Protein 3VV3 (pdb70)

CATH classification: 3.40.50.200

Sequence (658 aa):
SATNDPRFDDLWGLNNEGQTGGTADADIDAPEAWSISTGSRDVVVGVIDTGVDYSHPDLAANAWVNSGEIAGDGIDNDGNGYIDDVHGINAITDVGDPMDDEGHGTHVSGTIGASGNNGVGVVGVNHDVSIVGCKFLAADGTGSTSGAIKCIDYMVGLKNAGVNLRVLNNSWGGGGFSQALADAITASEQADILFVAAAGNDAVDNDQNPHYPSNYENDNVLSIASTDSRDNMSSFSQWGLTSVDMGAPGSGILSTVPGNSYATYSGTSMATPHVAGAAALVLSVNPDLTTLELKELLMSSGDANAALNGKTVAGTRLNVNQALIDADPSATNDPRFDDLWGLNNEGQTGGTADADIDAPEAWSISTGSRDVVVGVIDTGVDYSHPDLAANAWVNSGEIAGDGIDNDGNGYIDDVHGINAITDVGDPMDDEGHGTHVSGTIGASGNNGVGVVGVNHDVSIVGCKFLAADGTGSTSGAIKCIDYMVGLKNAGVNLRVLNNSWGGGGFSQALADAITASEQADILFVAAAGNDAVDNDQNPHYPSNYENDNVLSIASTDSRDNMSSFSQWGLTSVDMGAPGSGILSTVPGNSYATYSGTSMATPHVAGAAALVLSVNPDLTTLELKELLMSSGDANAALNGKTVAGTRLNVNQALIDADP

Radius of gyration: 24.15 Å; Cα contacts (8 Å, |Δi|>4): 1955; chains: 2; bounding box: 56×63×68 Å

B-factor: mean 11.17, std 7.66, range [2.07, 49.17]

Foldseek 3Di:
DLALAPCAVLAVQQANCCVVVAHGPLHQPLSLQVVVPLFAQLEEEEEEEQFAQCVQPQRVQQQAADPQADAPPQDPRNPLQAHRLGREAELVVSHSHRHHLAWLRHFLSQQLAGATRPNHHYGHSHNHYYYGYYRQAHNVRDHDLSSSLSRLSSQLVCLVVPRNYAEYFALDWDDDDDPSSLVSVVSSLVSQHAYEYEQWFQQEECQVVPIPPLQNPPLRYAYEFAADRHLAGPNRTYFYQERHAEYGHFAFGWGDTPPNDIDTDGGSSNGRSNLSSLLSRLCRQAVPAGSNRSSVLQLQQFDQGPNRVSGHNSNGYGHSSSSNVVSHD/DLALAPCAQLACQQANCCSVVADHPLHQPLSLQVVVPQFAQLEEEEEEEQFAQCVQPQRVQQQAFDPQADAPPQDPRNPLQAHRLGRAAELVVSHSHRHRPAWLRHFLSFQQAGATRPNHHYGHSHNHYYYGYYRQAHNVRDHDPSSSLSRLSSLLSCLVSPRNHAEYFALDWDDDDDVSSLVSVVSCLVSQHAYEYEQWFQQEECQVPPIPPLQNPPLSYAYEFAADRHLAGPNRTYFYQESHAEYGHFAFGWGDTPPNDIDTHGGSSNGRSNLRSLLSRLCRQPVPQGSNSSSVLQLQQFDQGPNRVVGHNRNGYGHSSSSNVVSHD

Secondary structure (DSSP, 8-state):
--SS-TTGGG-TTT--SSTTSS-TT-S--HHHHTTT----TTSEEEEEES---TTSTTTGGGB---TT--TTSSS-TT-SS-TT-SSEEETTT--S----SSSHHHHHHHHHHPPSSSSSS---S-SS-EEEEEE-S-TTS---HHHHHHHHHHHHHHHHTT--EEEEEE----SS--HHHHHHHHHHHHTT-EEEEE--SS-SBTTTS--TTTT---TTEEEEEEE-TTSSBPTT--B-TTT--EEEE-SSEEEEETTTEEEEE-SHHHHHHHHHHHHHHHHTT-TT--HHHHHHHHHHTSEE-TTTBTTBSS-EE--HHHHHHHT--/--SS-TTGGG-TTT--SSTTSS-TT-S--HHHHHTT----TTSEEEEEES---TTSTTTGGGB---TT--TTSSS-TT-SS-TT-SSEEETTT--S----SSSHHHHHHHHHHPPSSSSSS---S-SS-EEEEEE-S-TTS---HHHHHHHHHHHHHHHHTT--EEEEEE----SS--HHHHHHHHHHHHTT-EEEEE--SS-SBTTTS--TTTT---TTEEEEEEE-TTSSBPTT--B-TTT--EEEE-SSEEEEETTTEEEEE-SHHHHHHHHHHHHHHHHHH-TT--HHHHHHHHHHTSEE-TTTTTTSSS-EE--HHHHHHHH--

Nearest PDB structures (foldseek):
  3vv3-assembly1_A  TM=1.003E+00  e=7.292E-81  Pseudoalteromonas sp. SM9913
  8qkg-assembly1_A  TM=9.209E-01  e=4.761E-34  Plasmodium vivax
  8coz-assembly1_A  TM=9.118E-01  e=8.377E-33  Plasmodium vivax
  8coz-assembly2_B  TM=9.074E-01  e=1.955E-32  Plasmodium vivax
  8qke-assembly1_A  TM=9.141E-01  e=2.707E-32  Plasmodium vivax

Solvent-accessible surface area: 21388 Å² total; per-residue (Å²): 109,54,10,89,3,91,93,6,83,62,12,7,2,5,29,3,122,25,80,66,68,20,72,64,86,3,2,0,25,0,31,82,0,27,102,83,20,46,18,39,94,110,6,8,0,0,0,0,0,6,0,4,6,46,72,1,68,0,3,51,68,2,6,15,79,8,121,34,18,108,70,71,57,46,102,36,56,56,62,50,61,28,91,30,0,28,42,0,0,19,3,82,80,71,89,10,56,1,60,4,86,49,1,40,0,0,0,0,0,1,8,0,0,0,8,15,73,60,40,50,7,1,3,0,0,0,13,61,0,4,4,0,0,0,8,9,35,24,41,22,14,37,17,61,65,76,6,0,29,71,0,0,78,11,0,12,35,8,44,108,88,65,33,74,0,26,0,0,0,0,3,33,30,21,19,50,119,24,108,57,6,8,79,7,0,60,44,0,55,129,8,68,0,0,0,0,0,4,0,8,69,35,21,31,38,0,54,145,73,78,12,32,0,2,23,8,166,28,87,1,4,0,2,0,0,0,0,2,6,81,37,67,33,1,48,31,0,12,58,0,96,103,20,0,12,0,0,0,0,0,1,12,8,9,0,0,17,40,64,90,48,53,30,58,60,33,1,2,17,3,0,0,0,5,0,0,0,0,0,0,0,0,13,36,30,12,86,121,23,74,11,88,87,0,27,98,21,0,19,87,4,11,54,99,11,103,31,0,107,47,80,2,82,34,5,14,6,0,6,0,27,68,0,2,88,60,1,99,125,111,55,9,90,4,92,93,6,83,61,13,7,2,6,26,3,133,25,83,65,70,19,71,65,88,3,2,0,25,0,30,79,0,27,101,82,20,46,17,39,117,111,5,8,0,0,0,0,0,6,0,5,6,44,72,1,67,0,4,52,60,1,7,18,89,8,122,33,19,109,69,71,55,48,99,38,57,55,61,46,62,29,92,30,0,29,39,0,0,20,4,83,80,71,88,10,55,1,61,4,86,51,1,38,0,0,0,0,0,1,9,0,0,0,7,16,74,61,38,55,7,1,3,0,0,1,13,62,0,8,5,0,1,0,8,9,36,24,40,24,13,39,18,62,67,85,8,0,31,62,0,0,77,10,0,12,34,5,46,110,84,66,34,64,0,13,0,0,0,0,3,34,31,21,20,56,113,20,106,59,8,8,78,7,0,60,32,0,53,146,7,46,0,0,0,0,0,4,0,7,68,35,25,29,36,0,57,149,68,78,15,35,0,2,22,9,169,25,82,0,4,0,2,0,0,0,0,4,5,88,38,70,30,0,49,31,1,10,67,0,96,104,22,0,12,0,0,0,0,0,1,12,8,9,0,0,17,38,64,91,47,52,29,57,63,33,0,2,16,4,0,0,0,4,0,0,0,0,0,0,0,0,5,34,29,19,77,126,24,68,5,78,90,0,36,119,19,0,23,80,4,11,52,101,9,100,32,0,107,50,78,2,82,37,7,14,6,0,6,0,25,70,0,1,85,75,3,106,124

Structure (mmCIF, N/CA/C/O backbone):
data_3VV3
#
_entry.id   3VV3
#
_cell.length_a   70.792
_cell.length_b   72.454
_cell.length_c   137.627
_cell.angle_alpha   90.00
_cell.angle_beta   90.00
_cell.angle_gamma   90.00
#
_symmetry.space_group_name_H-M   'P 21 21 21'
#
loop_
_entity.id
_entity.type
_entity.pdbx_description
1 polymer 'Deseasin MCP-01'
2 non-polymer 'CALCIUM ION'
3 water water
#
loop_
_atom_site.group_PDB
_atom_site.id
_atom_site.type_symbol
_atom_site.label_atom_id
_atom_site.label_alt_id
_atom_site.label_comp_id
_atom_site.label_asym_id
_atom_site.label_entity_id
_atom_site.label_seq_id
_atom_site.pdbx_PDB_ins_code
_atom_site.Cartn_x
_atom_site.Cartn_y
_atom_site.Cartn_z
_atom_site.occupancy
_atom_site.B_iso_or_equiv
_atom_site.auth_seq_id
_atom_site.auth_comp_id
_atom_site.auth_asym_id
_atom_site.auth_atom_id
_atom_site.pdbx_PDB_model_num
ATOM 1 N N . SER A 1 2 ? 57.068 9.157 6.426 1.00 28.80 1 SER A N 1
ATOM 2 C CA . SER A 1 2 ? 57.856 10.243 6.996 1.00 30.33 1 SER A CA 1
ATOM 3 C C . SER A 1 2 ? 58.838 9.707 8.040 1.00 25.73 1 SER A C 1
ATOM 4 O O . SER A 1 2 ? 58.762 8.548 8.430 1.00 21.18 1 SER A O 1
ATOM 7 N N . ALA A 1 3 ? 59.758 10.554 8.493 1.00 21.69 2 ALA A N 1
ATOM 8 C CA . ALA A 1 3 ? 60.781 10.133 9.451 1.00 19.99 2 ALA A CA 1
ATOM 9 C C . ALA A 1 3 ? 60.182 9.692 10.782 1.00 21.47 2 ALA A C 1
ATOM 10 O O . ALA A 1 3 ? 60.751 8.852 11.479 1.00 23.43 2 ALA A O 1
ATOM 12 N N . THR A 1 4 ? 59.046 10.282 11.142 1.00 15.85 3 THR A N 1
ATOM 13 C CA . THR A 1 4 ? 58.325 9.887 12.344 1.00 15.64 3 THR A CA 1
ATOM 14 C C . THR A 1 4 ? 56.837 9.768 12.021 1.00 17.27 3 THR A C 1
ATOM 15 O O . THR A 1 4 ? 56.398 10.166 10.940 1.00 16.92 3 THR A O 1
ATOM 19 N N . ASN A 1 5 ? 56.069 9.222 12.958 1.00 13.83 4 ASN A N 1
ATOM 20 C CA . ASN A 1 5 ? 54.626 9.089 12.789 1.00 16.94 4 ASN A CA 1
ATOM 21 C C . ASN A 1 5 ? 53.860 10.308 13.310 1.00 16.52 4 ASN A C 1
ATOM 22 O O . ASN A 1 5 ? 52.630 10.289 13.408 1.00 16.76 4 ASN A O 1
ATOM 27 N N . ASP A 1 6 ? 54.585 11.364 13.665 1.00 15.91 5 ASP A N 1
ATOM 28 C CA . ASP A 1 6 ? 53.932 12.599 14.079 1.00 12.82 5 ASP A CA 1
ATOM 29 C C . ASP A 1 6 ? 53.275 13.217 12.853 1.00 10.44 5 ASP A C 1
ATOM 30 O O . ASP A 1 6 ? 53.946 13.474 11.852 1.00 13.21 5 ASP A O 1
ATOM 35 N N . PRO A 1 7 ? 51.960 13.458 12.931 1.00 11.34 6 PRO A N 1
ATOM 36 C CA . PRO A 1 7 ? 51.174 13.795 11.735 1.00 14.64 6 PRO A CA 1
ATOM 37 C C . PRO A 1 7 ? 51.611 15.079 11.040 1.00 14.61 6 PRO A C 1
ATOM 38 O O . PRO A 1 7 ? 51.406 15.198 9.838 1.00 12.60 6 PRO A O 1
ATOM 42 N N . ARG A 1 8 ? 52.197 16.019 11.777 1.00 12.55 7 ARG A N 1
ATOM 43 C CA . ARG A 1 8 ? 52.607 17.294 11.193 1.00 13.13 7 ARG A CA 1
ATOM 44 C C . ARG A 1 8 ? 54.082 17.308 10.811 1.00 12.37 7 ARG A C 1
ATOM 45 O O . ARG A 1 8 ? 54.634 18.363 10.477 1.00 10.57 7 ARG A O 1
ATOM 53 N N . PHE A 1 9 ? 54.722 16.144 10.832 1.00 11.29 8 PHE A N 1
ATOM 54 C CA . PHE A 1 9 ? 56.153 16.092 10.559 1.00 12.54 8 PHE A CA 1
ATOM 55 C C . PHE A 1 9 ? 56.574 16.782 9.272 1.00 12.94 8 PHE A C 1
ATOM 56 O O . PHE A 1 9 ? 57.597 17.451 9.242 1.00 10.15 8 PHE A O 1
ATOM 64 N N . ASP A 1 10 ? 55.807 16.592 8.203 1.00 12.98 9 ASP A N 1
ATOM 65 C CA . ASP A 1 10 ? 56.207 17.104 6.893 1.00 15.19 9 ASP A CA 1
ATOM 66 C C . ASP A 1 10 ? 56.238 18.637 6.808 1.00 12.51 9 ASP A C 1
ATOM 67 O O . ASP A 1 10 ? 56.821 19.196 5.877 1.00 11.87 9 ASP A O 1
ATOM 72 N N . ASP A 1 11 ? 55.608 19.308 7.769 1.00 11.69 10 ASP A N 1
ATOM 73 C CA . ASP A 1 11 ? 55.617 20.770 7.814 1.00 10.75 10 ASP A CA 1
ATOM 74 C C . ASP A 1 11 ? 56.893 21.304 8.463 1.00 10.63 10 ASP A C 1
ATOM 75 O O . ASP A 1 11 ? 57.174 22.504 8.405 1.00 8.32 10 ASP A O 1
ATOM 80 N N . LEU A 1 12 ? 57.654 20.406 9.087 1.00 9.63 11 LEU A N 1
ATOM 81 C CA . LEU A 1 12 ? 58.877 20.779 9.801 1.00 7.65 11 LEU A CA 1
ATOM 82 C C . LEU A 1 12 ? 60.100 20.807 8.884 1.00 6.83 11 LEU A C 1
ATOM 83 O O . LEU A 1 12 ? 60.993 19.964 8.985 1.00 8.68 11 LEU A O 1
ATOM 88 N N . TRP A 1 13 ? 60.158 21.791 7.993 1.00 7.66 12 TRP A N 1
ATOM 89 C CA . TRP A 1 13 ? 61.234 21.823 7.011 1.00 7.88 12 TRP A CA 1
ATOM 90 C C . TRP A 1 13 ? 62.611 21.962 7.680 1.00 6.85 12 TRP A C 1
ATOM 91 O O . TRP A 1 13 ? 63.613 21.442 7.189 1.00 8.36 12 TRP A O 1
ATOM 102 N N . GLY A 1 14 ? 62.658 22.654 8.816 1.00 7.00 13 GLY A N 1
ATOM 103 C CA . GLY A 1 14 ? 63.917 22.861 9.511 1.00 6.23 13 GLY A CA 1
ATOM 104 C C . GLY A 1 14 ? 64.572 21.560 9.940 1.00 6.21 13 GLY A C 1
ATOM 105 O O . GLY A 1 14 ? 65.796 21.464 10.014 1.00 8.07 13 GLY A O 1
ATOM 106 N N . LEU A 1 15 ? 63.750 20.560 10.236 1.00 5.53 14 LEU A N 1
ATOM 107 C CA . LEU A 1 15 ? 64.263 19.255 10.653 1.00 7.62 14 LEU A CA 1
ATOM 108 C C . LEU A 1 15 ? 64.567 18.394 9.429 1.00 9.04 14 LEU A C 1
ATOM 109 O O . LEU A 1 15 ? 65.580 17.674 9.373 1.00 6.90 14 LEU A O 1
ATOM 114 N N . ASN A 1 16 ? 63.681 18.480 8.443 1.00 8.40 15 ASN A N 1
ATOM 115 C CA . ASN A 1 16 ? 63.841 17.724 7.206 1.00 8.96 15 ASN A CA 1
ATOM 116 C C . ASN A 1 16 ? 63.197 18.478 6.048 1.00 7.60 15 ASN A C 1
ATOM 117 O O . ASN A 1 16 ? 61.991 18.698 6.038 1.00 10.24 15 ASN A O 1
ATOM 122 N N . ASN A 1 17 ? 64.021 18.886 5.091 1.00 9.45 16 ASN A N 1
ATOM 123 C CA . ASN A 1 17 ? 63.574 19.703 3.970 1.00 7.55 16 ASN A CA 1
ATOM 124 C C . ASN A 1 17 ? 63.787 18.931 2.667 1.00 10.98 16 ASN A C 1
ATOM 125 O O . ASN A 1 17 ? 64.923 18.603 2.321 1.00 9.53 16 ASN A O 1
ATOM 130 N N . GLU A 1 18 ? 62.706 18.612 1.985 1.00 11.91 17 GLU A N 1
ATOM 131 C CA . GLU A 1 18 ? 62.731 18.014 0.643 1.00 14.47 17 GLU A CA 1
ATOM 132 C C . GLU A 1 18 ? 62.184 18.977 -0.396 1.00 17.96 17 GLU A C 1
ATOM 133 O O . GLU A 1 18 ? 61.940 18.609 -1.505 1.00 16.45 17 GLU A O 1
ATOM 139 N N . GLY A 1 19 ? 62.069 20.227 0.007 1.00 11.60 18 GLY A N 1
ATOM 140 C CA . GLY A 1 19 ? 61.485 21.238 -0.858 1.00 13.06 18 GLY A CA 1
ATOM 141 C C . GLY A 1 19 ? 59.978 21.335 -0.711 1.00 15.76 18 GLY A C 1
ATOM 142 O O . GLY A 1 19 ? 59.315 22.053 -1.463 1.00 16.25 18 GLY A O 1
ATOM 143 N N . GLN A 1 20 ? 59.432 20.629 0.275 1.00 13.31 19 GLN A N 1
ATOM 144 C CA . GLN A 1 20 ? 57.982 20.490 0.403 1.00 10.93 19 GLN A CA 1
ATOM 145 C C . GLN A 1 20 ? 57.258 21.740 0.893 1.00 16.55 19 GLN A C 1
ATOM 146 O O . GLN A 1 20 ? 56.033 21.810 0.808 1.00 17.91 19 GLN A O 1
ATOM 152 N N . THR A 1 21 ? 57.997 22.724 1.404 1.00 16.20 20 THR A N 1
ATOM 153 C CA . THR A 1 21 ? 57.385 24.006 1.759 1.00 12.47 20 THR A CA 1
ATOM 154 C C . THR A 1 21 ? 57.759 25.082 0.749 1.00 14.50 20 THR A C 1
ATOM 155 O O . THR A 1 21 ? 57.572 26.269 0.997 1.00 16.34 20 THR A O 1
ATOM 159 N N . GLY A 1 22 ? 58.286 24.659 -0.397 1.00 12.98 21 GLY A N 1
ATOM 160 C CA . GLY A 1 22 ? 58.620 25.576 -1.471 1.00 15.13 21 GLY A CA 1
ATOM 161 C C . GLY A 1 22 ? 60.056 26.061 -1.451 1.00 15.33 21 GLY A C 1
ATOM 162 O O . GLY A 1 22 ? 60.415 26.980 -2.191 1.00 14.96 21 GLY A O 1
ATOM 163 N N . GLY A 1 23 ? 60.883 25.442 -0.612 1.00 10.13 22 GLY A N 1
ATOM 164 C CA . GLY A 1 23 ? 62.277 25.827 -0.508 1.00 10.08 22 GLY A CA 1
ATOM 165 C C . GLY A 1 23 ? 63.228 24.902 -1.245 1.00 14.90 22 GLY A C 1
ATOM 166 O O . GLY A 1 23 ? 62.883 24.309 -2.271 1.00 16.14 22 GLY A O 1
ATOM 167 N N . THR A 1 24 ? 64.440 24.786 -0.722 1.00 12.35 23 THR A N 1
ATOM 168 C CA . THR A 1 24 ? 65.491 24.021 -1.375 1.00 10.53 23 THR A CA 1
ATOM 169 C C . THR A 1 24 ? 65.724 22.731 -0.616 1.00 13.78 23 THR A C 1
ATOM 170 O O . THR A 1 24 ? 65.917 22.755 0.601 1.00 9.74 23 THR A O 1
ATOM 174 N N . ALA A 1 25 ? 65.695 21.603 -1.322 1.00 12.89 24 ALA A N 1
ATOM 175 C CA . ALA A 1 25 ? 65.949 20.318 -0.673 1.00 12.84 24 ALA A CA 1
ATOM 176 C C . ALA A 1 25 ? 67.285 20.344 0.080 1.00 8.46 24 ALA A C 1
ATOM 177 O O . ALA A 1 25 ? 68.285 20.862 -0.418 1.00 10.78 24 ALA A O 1
ATOM 179 N N . ASP A 1 26 ? 67.272 19.788 1.290 1.00 9.20 25 ASP A N 1
ATOM 180 C CA . ASP A 1 26 ? 68.441 19.677 2.173 1.00 8.92 25 ASP A CA 1
ATOM 181 C C . ASP A 1 26 ? 68.870 20.957 2.892 1.00 8.32 25 ASP A C 1
ATOM 182 O O . ASP A 1 26 ? 69.915 20.976 3.554 1.00 9.89 25 ASP A O 1
ATOM 187 N N . ALA A 1 27 ? 68.082 22.021 2.756 1.00 9.65 26 ALA A N 1
ATOM 188 C CA . ALA A 1 27 ? 68.272 23.200 3.589 1.00 8.97 26 ALA A CA 1
ATOM 189 C C . ALA A 1 27 ? 67.595 22.894 4.918 1.00 8.95 26 ALA A C 1
ATOM 190 O O . ALA A 1 27 ? 66.446 23.257 5.143 1.00 7.73 26 ALA A O 1
ATOM 192 N N . ASP A 1 28 ? 68.312 22.183 5.779 1.00 7.47 27 ASP A N 1
ATOM 193 C CA . ASP A 1 28 ? 67.752 21.683 7.029 1.00 7.88 27 ASP A CA 1
ATOM 194 C C . ASP A 1 28 ? 68.893 21.239 7.932 1.00 7.97 27 ASP A C 1
ATOM 195 O O . ASP A 1 28 ? 70.061 21.317 7.549 1.00 6.53 27 ASP A O 1
ATOM 200 N N . ILE A 1 29 ? 68.561 20.786 9.135 1.00 6.77 28 ILE A N 1
ATOM 201 C CA . ILE A 1 29 ? 69.590 20.430 10.105 1.00 7.67 28 ILE A CA 1
ATOM 202 C C . ILE A 1 29 ? 69.906 18.936 10.112 1.00 8.44 28 ILE A C 1
ATOM 203 O O . ILE A 1 29 ? 70.664 18.464 10.957 1.00 7.81 28 ILE A O 1
ATOM 208 N N . ASP A 1 30 ? 69.335 18.200 9.158 1.00 6.64 29 ASP A N 1
ATOM 209 C CA . ASP A 1 30 ? 69.573 16.757 9.051 1.00 6.97 29 ASP A CA 1
ATOM 210 C C . ASP A 1 30 ? 69.164 16.014 10.325 1.00 8.36 29 ASP A C 1
ATOM 211 O O . ASP A 1 30 ? 69.913 15.164 10.820 1.00 9.80 29 ASP A O 1
ATOM 216 N N . ALA A 1 31 ? 67.976 16.318 10.845 1.00 6.66 30 ALA A N 1
ATOM 217 C CA . ALA A 1 31 ? 67.505 15.697 12.082 1.00 8.90 30 ALA A CA 1
ATOM 218 C C . ALA A 1 31 ? 67.256 14.185 11.960 1.00 11.06 30 ALA A C 1
ATOM 219 O O . ALA A 1 31 ? 67.642 13.429 12.846 1.00 7.87 30 ALA A O 1
ATOM 221 N N . PRO A 1 32 ? 66.593 13.737 10.875 1.00 11.89 31 PRO A N 1
ATOM 222 C CA . PRO A 1 32 ? 66.341 12.289 10.793 1.00 8.99 31 PRO A CA 1
ATOM 223 C C . PRO A 1 32 ? 67.632 11.481 10.760 1.00 9.36 31 PRO A C 1
ATOM 224 O O . PRO A 1 32 ? 67.699 10.390 11.329 1.00 12.81 31 PRO A O 1
ATOM 228 N N . GLU A 1 33 ? 68.649 12.010 10.099 1.00 10.69 32 GLU A N 1
ATOM 229 C CA . GLU A 1 33 ? 69.946 11.356 10.091 1.00 12.15 32 GLU A CA 1
ATOM 230 C C . GLU A 1 33 ? 70.506 11.318 11.513 1.00 12.39 32 GLU A C 1
ATOM 231 O O . GLU A 1 33 ? 70.970 10.278 11.984 1.00 12.22 32 GLU A O 1
ATOM 237 N N . ALA A 1 34 ? 70.439 12.449 12.210 1.00 10.68 33 ALA A N 1
ATOM 238 C CA . ALA A 1 34 ? 70.946 12.512 13.577 1.00 9.68 33 ALA A CA 1
ATOM 239 C C . ALA A 1 34 ? 70.226 11.514 14.477 1.00 10.35 33 ALA A C 1
ATOM 240 O O . ALA A 1 34 ? 70.831 10.912 15.371 1.00 12.36 33 ALA A O 1
ATOM 242 N N . TRP A 1 35 ? 68.934 11.332 14.236 1.00 9.87 34 TRP A N 1
ATOM 243 C CA . TRP A 1 35 ? 68.135 10.452 15.081 1.00 11.49 34 TRP A CA 1
ATOM 244 C C . TRP A 1 35 ? 68.539 8.983 14.978 1.00 11.60 34 TRP A C 1
ATOM 245 O O . TRP A 1 35 ? 68.127 8.173 15.796 1.00 11.61 34 TRP A O 1
ATOM 256 N N . SER A 1 36 ? 69.349 8.641 13.986 1.00 14.42 35 SER A N 1
ATOM 257 C CA . SER A 1 36 ? 69.863 7.275 13.896 1.00 15.08 35 SER A CA 1
ATOM 258 C C . SER A 1 36 ? 70.917 7.046 14.978 1.00 19.65 35 SER A C 1
ATOM 259 O O . SER A 1 36 ? 71.207 5.908 15.352 1.00 18.39 35 SER A O 1
ATOM 262 N N . ILE A 1 37 ? 71.475 8.141 15.487 1.00 11.69 36 ILE A N 1
ATOM 263 C CA . ILE A 1 37 ? 72.478 8.096 16.545 1.00 12.56 36 ILE A CA 1
ATOM 264 C C . ILE A 1 37 ? 71.825 8.278 17.912 1.00 15.88 36 ILE A C 1
ATOM 265 O O . ILE A 1 37 ? 72.089 7.519 18.841 1.00 13.09 36 ILE A O 1
ATOM 270 N N . SER A 1 38 ? 70.971 9.293 18.029 1.00 9.74 37 SER A N 1
ATOM 271 C CA . SER A 1 38 ? 70.269 9.559 19.275 1.00 10.28 37 SER A CA 1
ATOM 272 C C . SER A 1 38 ? 68.982 10.325 19.012 1.00 9.30 37 SER A C 1
ATOM 273 O O . SER A 1 38 ? 68.947 11.202 18.145 1.00 10.32 37 SER A O 1
ATOM 276 N N . THR A 1 39 ? 67.938 9.987 19.761 1.00 8.32 38 THR A N 1
ATOM 277 C CA . THR A 1 39 ? 66.709 10.774 19.774 1.00 9.79 38 THR A CA 1
ATOM 278 C C . THR A 1 39 ? 66.542 11.505 21.107 1.00 12.07 38 THR A C 1
ATOM 279 O O . THR A 1 39 ? 65.492 12.082 21.383 1.00 10.40 38 THR A O 1
ATOM 283 N N . GLY A 1 40 ? 67.588 11.472 21.930 1.00 9.73 39 GLY A N 1
ATOM 284 C CA . GLY A 1 40 ? 67.639 12.290 23.131 1.00 7.51 39 GLY A CA 1
ATOM 285 C C . GLY A 1 40 ? 67.335 11.529 24.405 1.00 13.88 39 GLY A C 1
ATOM 286 O O . GLY A 1 40 ? 66.886 10.385 24.369 1.00 14.57 39 GLY A O 1
ATOM 287 N N . SER A 1 41 ? 67.571 12.173 25.542 1.00 7.72 40 SER A N 1
ATOM 288 C CA . SER A 1 41 ? 67.285 11.544 26.823 1.00 10.17 40 SER A CA 1
ATOM 289 C C . SER A 1 41 ? 66.540 12.468 27.773 1.00 9.82 40 SER A C 1
ATOM 290 O O . SER A 1 41 ? 66.881 13.647 27.887 1.00 8.04 40 SER A O 1
ATOM 293 N N . ARG A 1 42 ? 65.545 11.921 28.473 1.00 10.93 41 ARG A N 1
ATOM 294 C CA . ARG A 1 42 ? 64.864 12.654 29.537 1.00 11.24 41 ARG A CA 1
ATOM 295 C C . ARG A 1 42 ? 65.856 13.086 30.617 1.00 7.39 41 ARG A C 1
ATOM 296 O O . ARG A 1 42 ? 65.571 13.982 31.404 1.00 8.67 41 ARG A O 1
ATOM 304 N N . ASP A 1 43 ? 67.015 12.437 30.669 1.00 7.30 42 ASP A N 1
ATOM 305 C CA . ASP A 1 43 ? 68.025 12.802 31.660 1.00 7.18 42 ASP A CA 1
ATOM 306 C C . ASP A 1 43 ? 68.735 14.115 31.348 1.00 8.09 42 ASP A C 1
ATOM 307 O O . ASP A 1 43 ? 69.404 14.679 32.217 1.00 9.29 42 ASP A O 1
ATOM 312 N N . VAL A 1 44 ? 68.590 14.593 30.114 1.00 6.81 43 VAL A N 1
ATOM 313 C CA . VAL A 1 44 ? 69.134 15.896 29.729 1.00 6.38 43 VAL A CA 1
ATOM 314 C C . VAL A 1 44 ? 68.077 16.965 29.974 1.00 8.32 43 VAL A C 1
ATOM 315 O O . VAL A 1 44 ? 66.955 16.846 29.499 1.00 5.67 43 VAL A O 1
ATOM 319 N N . VAL A 1 45 ? 68.432 18.006 30.721 1.00 5.69 44 VAL A N 1
ATOM 320 C CA . VAL A 1 45 ? 67.458 19.015 31.101 1.00 4.76 44 VAL A CA 1
ATOM 321 C C . VAL A 1 45 ? 67.771 20.329 30.399 1.00 5.87 44 VAL A C 1
ATOM 322 O O . VAL A 1 45 ? 68.908 20.779 30.394 1.00 5.78 44 VAL A O 1
ATOM 326 N N . VAL A 1 46 ? 66.754 20.923 29.785 1.00 5.12 45 VAL A N 1
ATOM 327 C CA . VAL A 1 46 ? 66.914 22.208 29.118 1.00 5.30 45 VAL A CA 1
ATOM 328 C C . VAL A 1 46 ? 65.990 23.230 29.767 1.00 4.12 45 VAL A C 1
ATOM 329 O O . VAL A 1 46 ? 64.807 22.967 29.962 1.00 5.84 45 VAL A O 1
ATOM 333 N N . GLY A 1 47 ? 66.523 24.402 30.092 1.00 3.77 46 GLY A N 1
ATOM 334 C CA . GLY A 1 47 ? 65.706 25.455 30.667 1.00 4.27 46 GLY A CA 1
ATOM 335 C C . GLY A 1 47 ? 65.222 26.418 29.601 1.00 5.92 46 GLY A C 1
ATOM 336 O O . GLY A 1 47 ? 65.998 26.834 28.739 1.00 7.22 46 GLY A O 1
ATOM 337 N N . VAL A 1 48 ? 63.936 26.762 29.653 1.00 4.74 47 VAL A N 1
ATOM 338 C CA . VAL A 1 48 ? 63.370 27.741 28.722 1.00 4.69 47 VAL A CA 1
ATOM 339 C C . VAL A 1 48 ? 62.944 28.972 29.512 1.00 5.59 47 VAL A C 1
ATOM 340 O O . VAL A 1 48 ? 62.057 28.896 30.362 1.00 4.56 47 VAL A O 1
ATOM 344 N N . ILE A 1 49 ? 63.611 30.095 29.241 1.00 3.89 48 ILE A N 1
ATOM 345 C CA . ILE A 1 49 ? 63.332 31.360 29.916 1.00 3.86 48 ILE A CA 1
ATOM 346 C C . ILE A 1 49 ? 62.522 32.239 28.963 1.00 5.21 48 ILE A C 1
ATOM 347 O O . ILE A 1 49 ? 63.038 32.719 27.945 1.00 4.94 48 ILE A O 1
ATOM 352 N N . ASP A 1 50 ? 61.241 32.417 29.267 1.00 3.92 49 ASP A N 1
ATOM 353 C CA . ASP A 1 50 ? 60.320 32.935 28.265 1.00 6.52 49 ASP A CA 1
ATOM 354 C C . ASP A 1 50 ? 58.978 33.266 28.915 1.00 6.55 49 ASP A C 1
ATOM 355 O O . ASP A 1 50 ? 58.932 33.689 30.077 1.00 4.79 49 ASP A O 1
ATOM 360 N N . THR A 1 51 ? 57.890 33.080 28.171 1.00 5.90 50 THR A N 1
ATOM 361 C CA . THR A 1 51 ? 56.553 33.333 28.704 1.00 5.54 50 THR A CA 1
ATOM 362 C C . THR A 1 51 ? 56.007 32.144 29.491 1.00 5.94 50 THR A C 1
ATOM 363 O O . THR A 1 51 ? 54.851 32.165 29.924 1.00 5.67 50 THR A O 1
ATOM 367 N N . GLY A 1 52 ? 56.824 31.105 29.645 1.00 5.64 51 GLY A N 1
ATOM 368 C CA . GLY A 1 52 ? 56.404 29.892 30.328 1.00 4.04 51 GLY A CA 1
ATOM 369 C C . GLY A 1 52 ? 56.478 28.662 29.431 1.00 6.38 51 GLY A C 1
ATOM 370 O O . GLY A 1 52 ? 56.974 28.725 28.306 1.00 5.85 51 GLY A O 1
ATOM 371 N N . VAL A 1 53 ? 55.984 27.539 29.943 1.00 5.92 52 VAL A N 1
ATOM 372 C CA . VAL A 1 53 ? 55.900 26.289 29.193 1.00 4.65 52 VAL A CA 1
ATOM 373 C C . VAL A 1 53 ? 54.550 25.661 29.492 1.00 7.50 52 VAL A C 1
ATOM 374 O O . VAL A 1 53 ? 54.203 25.477 30.652 1.00 6.37 52 VAL A O 1
ATOM 378 N N . ASP A 1 54 ? 53.768 25.359 28.462 1.00 6.91 53 ASP A N 1
ATOM 379 C CA . ASP A 1 54 ? 52.522 24.637 28.703 1.00 8.33 53 ASP A CA 1
ATOM 380 C C . ASP A 1 54 ? 52.813 23.147 28.826 1.00 7.73 53 ASP A C 1
ATOM 381 O O . ASP A 1 54 ? 52.705 22.396 27.848 1.00 8.87 53 ASP A O 1
ATOM 386 N N . TYR A 1 55 ? 53.167 22.733 30.041 1.00 8.45 54 TYR A N 1
ATOM 387 C CA . TYR A 1 55 ? 53.527 21.348 30.328 1.00 8.32 54 TYR A CA 1
ATOM 388 C C . TYR A 1 55 ? 52.316 20.420 30.269 1.00 11.22 54 TYR A C 1
ATOM 389 O O . TYR A 1 55 ? 52.454 19.208 30.434 1.00 8.93 54 TYR A O 1
ATOM 398 N N . SER A 1 56 ? 51.134 20.989 30.043 1.00 9.78 55 SER A N 1
ATOM 399 C CA . SER A 1 56 ? 49.908 20.189 29.929 1.00 12.90 55 SER A CA 1
ATOM 400 C C . SER A 1 56 ? 49.576 19.838 28.475 1.00 11.81 55 SER A C 1
ATOM 401 O O . SER A 1 56 ? 48.702 19.013 28.211 1.00 12.08 55 SER A O 1
ATOM 404 N N . HIS A 1 57 ? 50.268 20.470 27.534 1.00 9.53 56 HIS A N 1
ATOM 405 C CA . HIS A 1 57 ? 50.071 20.169 26.117 1.00 9.43 56 HIS A CA 1
ATOM 406 C C . HIS A 1 57 ? 50.377 18.692 25.842 1.00 9.71 56 HIS A C 1
ATOM 407 O O . HIS A 1 57 ? 51.422 18.172 26.248 1.00 9.31 56 HIS A O 1
ATOM 414 N N . PRO A 1 58 ? 49.451 17.996 25.168 1.00 9.30 57 PRO A N 1
ATOM 415 C CA . PRO A 1 58 ? 49.654 16.568 24.892 1.00 10.59 57 PRO A CA 1
ATOM 416 C C . PRO A 1 58 ? 50.979 16.239 24.192 1.00 12.01 57 PRO A C 1
ATOM 417 O O . PRO A 1 58 ? 51.483 15.118 24.344 1.00 10.55 57 PRO A O 1
ATOM 421 N N . ASP A 1 59 ? 51.542 17.183 23.438 1.00 8.45 58 ASP A N 1
ATOM 422 C CA . ASP A 1 59 ? 52.808 16.921 22.764 1.00 9.86 58 ASP A CA 1
ATOM 423 C C . ASP A 1 59 ? 54.036 17.439 23.529 1.00 9.71 58 ASP A C 1
ATOM 424 O O . ASP A 1 59 ? 55.152 17.361 23.018 1.00 12.22 58 ASP A O 1
ATOM 429 N N . LEU A 1 60 ? 53.835 17.950 24.746 1.00 7.90 59 LEU A N 1
ATOM 430 C CA . LEU A 1 60 ? 54.967 18.346 25.601 1.00 7.04 59 LEU A CA 1
ATOM 431 C C . LEU A 1 60 ? 55.003 17.612 26.940 1.00 9.28 59 LEU A C 1
ATOM 432 O O . LEU A 1 60 ? 56.070 17.478 27.540 1.00 10.13 59 LEU A O 1
ATOM 437 N N . ALA A 1 61 ? 53.842 17.154 27.405 1.00 8.46 60 ALA A N 1
ATOM 438 C CA . ALA A 1 61 ? 53.700 16.606 28.757 1.00 10.00 60 ALA A CA 1
ATOM 439 C C . ALA A 1 61 ? 54.745 15.552 29.113 1.00 9.23 60 ALA A C 1
ATOM 440 O O . ALA A 1 61 ? 55.283 15.548 30.225 1.00 10.91 60 ALA A O 1
ATOM 442 N N . ALA A 1 62 ? 55.025 14.652 28.179 1.00 9.41 61 ALA A N 1
ATOM 443 C CA . ALA A 1 62 ? 55.962 13.567 28.437 1.00 9.40 61 ALA A CA 1
ATOM 444 C C . ALA A 1 62 ? 57.390 14.078 28.622 1.00 13.33 61 ALA A C 1
ATOM 445 O O . ALA A 1 62 ? 58.230 13.394 29.219 1.00 10.45 61 ALA A O 1
ATOM 447 N N . ASN A 1 63 ? 57.661 15.274 28.100 1.00 7.99 62 ASN A N 1
ATOM 448 C CA . ASN A 1 63 ? 58.994 15.870 28.181 1.00 8.70 62 ASN A CA 1
ATOM 449 C C . ASN A 1 63 ? 59.067 17.058 29.139 1.00 8.21 62 ASN A C 1
ATOM 450 O O . ASN A 1 63 ? 60.022 17.840 29.103 1.00 9.35 62 ASN A O 1
ATOM 455 N N . ALA A 1 64 ? 58.062 17.201 29.996 1.00 8.25 63 ALA A N 1
ATOM 456 C CA . ALA A 1 64 ? 58.116 18.231 31.027 1.00 6.49 63 ALA A CA 1
ATOM 457 C C . ALA A 1 64 ? 59.008 17.779 32.183 1.00 11.00 63 ALA A C 1
ATOM 458 O O . ALA A 1 64 ? 58.848 16.678 32.714 1.00 8.99 63 ALA A O 1
ATOM 460 N N . TRP A 1 65 ? 59.950 18.630 32.570 1.00 7.21 64 TRP A N 1
ATOM 461 C CA . TRP A 1 65 ? 60.796 18.336 33.727 1.00 6.84 64 TRP A CA 1
ATOM 462 C C . TRP A 1 65 ? 59.964 18.249 34.997 1.00 6.78 64 TRP A C 1
ATOM 463 O O . TRP A 1 65 ? 58.999 18.998 35.172 1.00 6.24 64 TRP A O 1
ATOM 474 N N . VAL A 1 66 ? 60.349 17.330 35.883 1.00 6.28 65 VAL A N 1
ATOM 475 C CA . VAL A 1 66 ? 59.754 17.232 37.199 1.00 6.09 65 VAL A CA 1
ATOM 476 C C . VAL A 1 66 ? 60.845 17.356 38.259 1.00 8.10 65 VAL A C 1
ATOM 477 O O . VAL A 1 66 ? 61.849 16.632 38.232 1.00 9.18 65 VAL A O 1
ATOM 481 N N . ASN A 1 67 ? 60.641 18.293 39.176 1.00 7.34 66 ASN A N 1
ATOM 482 C CA . ASN A 1 67 ? 61.574 18.555 40.267 1.00 6.31 66 ASN A CA 1
ATOM 483 C C . ASN A 1 67 ? 61.567 17.385 41.251 1.00 8.15 66 ASN A C 1
ATOM 484 O O . ASN A 1 67 ? 60.577 17.168 41.956 1.00 6.86 66 ASN A O 1
ATOM 489 N N . SER A 1 68 ? 62.670 16.638 41.299 1.00 6.07 67 SER A N 1
ATOM 490 C CA . SER A 1 68 ? 62.736 15.443 42.140 1.00 7.38 67 SER A CA 1
ATOM 491 C C . SER A 1 68 ? 62.732 15.809 43.622 1.00 11.16 67 SER A C 1
ATOM 492 O O . SER A 1 68 ? 62.481 14.961 44.476 1.00 9.36 67 SER A O 1
ATOM 495 N N . GLY A 1 69 ? 62.985 17.080 43.918 1.00 6.72 68 GLY A N 1
ATOM 496 C CA . GLY A 1 69 ? 63.074 17.535 45.300 1.00 9.69 68 GLY A CA 1
ATOM 497 C C . GLY A 1 69 ? 61.819 18.205 45.834 1.00 9.93 68 GLY A C 1
ATOM 498 O O . GLY A 1 69 ? 61.806 18.683 46.973 1.00 10.32 68 GLY A O 1
ATOM 499 N N . GLU A 1 70 ? 60.772 18.253 45.015 1.00 8.50 69 GLU A N 1
ATOM 500 C CA . GLU A 1 70 ? 59.504 18.854 45.413 1.00 8.45 69 GLU A CA 1
ATOM 501 C C . GLU A 1 70 ? 58.380 17.844 45.564 1.00 11.11 69 GLU A C 1
ATOM 502 O O . GLU A 1 70 ? 58.141 17.012 44.678 1.00 11.72 69 GLU A O 1
ATOM 508 N N . ILE A 1 71 ? 57.689 17.925 46.695 1.00 8.84 70 ILE A N 1
ATOM 509 C CA . ILE A 1 71 ? 56.410 17.255 46.862 1.00 11.17 70 ILE A CA 1
ATOM 510 C C . ILE A 1 71 ? 55.345 18.180 46.298 1.00 13.05 70 ILE A C 1
ATOM 511 O O . ILE A 1 71 ? 55.175 19.295 46.775 1.00 8.35 70 ILE A O 1
ATOM 516 N N . ALA A 1 72 ? 54.631 17.737 45.271 1.00 10.38 71 ALA A N 1
ATOM 517 C CA . ALA A 1 72 ? 53.653 18.606 44.637 1.00 13.80 71 ALA A CA 1
ATOM 518 C C . ALA A 1 72 ? 52.518 18.952 45.589 1.00 15.41 71 ALA A C 1
ATOM 519 O O . ALA A 1 72 ? 52.036 18.101 46.338 1.00 15.86 71 ALA A O 1
ATOM 521 N N . GLY A 1 73 ? 52.111 20.216 45.560 1.00 13.38 72 GLY A N 1
ATOM 522 C CA . GLY A 1 73 ? 50.861 20.641 46.162 1.00 14.90 72 GLY A CA 1
ATOM 523 C C . GLY A 1 73 ? 50.781 20.687 47.675 1.00 17.43 72 GLY A C 1
ATOM 524 O O . GLY A 1 73 ? 49.688 20.854 48.219 1.00 19.08 72 GLY A O 1
ATOM 525 N N . ASP A 1 74 ? 51.911 20.548 48.365 1.00 13.48 73 ASP A N 1
ATOM 526 C CA . ASP A 1 74 ? 51.876 20.595 49.830 1.00 13.43 73 ASP A CA 1
ATOM 527 C C . ASP A 1 74 ? 52.114 22.001 50.404 1.00 16.83 73 ASP A C 1
ATOM 528 O O . ASP A 1 74 ? 52.046 22.204 51.619 1.00 14.78 73 ASP A O 1
ATOM 533 N N . GLY A 1 75 ? 52.364 22.974 49.530 1.00 9.94 74 GLY A N 1
ATOM 534 C CA . GLY A 1 75 ? 52.500 24.354 49.959 1.00 14.56 74 GLY A CA 1
ATOM 535 C C . GLY A 1 75 ? 53.826 24.649 50.633 1.00 9.32 74 GLY A C 1
ATOM 536 O O . GLY A 1 75 ? 54.017 25.721 51.205 1.00 10.38 74 GLY A O 1
ATOM 537 N N . ILE A 1 76 ? 54.742 23.692 50.551 1.00 9.53 75 ILE A N 1
ATOM 538 C CA . ILE A 1 76 ? 56.060 23.810 51.159 1.00 7.67 75 ILE A CA 1
ATOM 539 C C . ILE A 1 76 ? 57.133 23.800 50.075 1.00 7.47 75 ILE A C 1
ATOM 540 O O . ILE A 1 76 ? 57.042 23.045 49.104 1.00 7.68 75 ILE A O 1
ATOM 545 N N . ASP A 1 77 ? 58.140 24.645 50.247 1.00 8.32 76 ASP A N 1
ATOM 546 C CA . ASP A 1 77 ? 59.342 24.630 49.411 1.00 6.78 76 ASP A CA 1
ATOM 547 C C . ASP A 1 77 ? 60.272 23.504 49.885 1.00 7.35 76 ASP A C 1
ATOM 548 O O . ASP A 1 77 ? 61.247 23.768 50.587 1.00 8.71 76 ASP A O 1
ATOM 553 N N . ASN A 1 78 ? 59.991 22.256 49.489 1.00 5.23 77 ASN A N 1
ATOM 554 C CA . ASN A 1 78 ? 60.670 21.103 50.115 1.00 8.30 77 ASN A CA 1
ATOM 555 C C . ASN A 1 78 ? 62.168 21.068 49.874 1.00 11.58 77 ASN A C 1
ATOM 556 O O . ASN A 1 78 ? 62.928 20.647 50.751 1.00 9.81 77 ASN A O 1
ATOM 561 N N . ASP A 1 79 ? 62.595 21.507 48.689 1.00 6.14 78 ASP A N 1
ATOM 562 C CA . ASP A 1 79 ? 64.014 21.488 48.351 1.00 9.33 78 ASP A CA 1
ATOM 563 C C . ASP A 1 79 ? 64.750 22.761 48.757 1.00 10.40 78 ASP A C 1
ATOM 564 O O . ASP A 1 79 ? 65.958 22.870 48.560 1.00 10.96 78 ASP A O 1
ATOM 569 N N . GLY A 1 80 ? 64.026 23.708 49.344 1.00 6.94 79 GLY A N 1
ATOM 570 C CA . GLY A 1 80 ? 64.636 24.920 49.852 1.00 6.58 79 GLY A CA 1
ATOM 571 C C . GLY A 1 80 ? 65.323 25.755 48.789 1.00 8.98 79 GLY A C 1
ATOM 572 O O . GLY A 1 80 ? 66.398 26.307 49.017 1.00 7.72 79 GLY A O 1
ATOM 573 N N . ASN A 1 81 ? 64.718 25.846 47.612 1.00 6.14 80 ASN A N 1
ATOM 574 C CA . ASN A 1 81 ? 65.322 26.657 46.563 1.00 7.15 80 ASN A CA 1
ATOM 575 C C . ASN A 1 81 ? 64.649 28.012 46.390 1.00 9.28 80 ASN A C 1
ATOM 576 O O . ASN A 1 81 ? 64.962 28.761 45.456 1.00 8.62 80 ASN A O 1
ATOM 581 N N . GLY A 1 82 ? 63.732 28.333 47.298 1.00 9.45 81 GLY A N 1
ATOM 582 C CA . GLY A 1 82 ? 63.154 29.668 47.336 1.00 9.87 81 GLY A CA 1
ATOM 583 C C . GLY A 1 82 ? 61.783 29.765 46.696 1.00 7.08 81 GLY A C 1
ATOM 584 O O . GLY A 1 82 ? 61.130 30.803 46.777 1.00 10.48 81 GLY A O 1
ATOM 585 N N . TYR A 1 83 ? 61.352 28.684 46.051 1.00 5.18 82 TYR A N 1
ATOM 586 C CA . TYR A 1 83 ? 60.056 28.657 45.381 1.00 6.36 82 TYR A CA 1
ATOM 587 C C . TYR A 1 83 ? 59.222 27.488 45.865 1.00 8.82 82 TYR A C 1
ATOM 588 O O . TYR A 1 83 ? 59.696 26.364 45.957 1.00 6.47 82 TYR A O 1
ATOM 597 N N . ILE A 1 84 ? 57.969 27.755 46.186 1.00 7.20 83 ILE A N 1
ATOM 598 C CA . ILE A 1 84 ? 57.091 26.707 46.683 1.00 5.84 83 ILE A CA 1
ATOM 599 C C . ILE A 1 84 ? 56.462 25.886 45.559 1.00 8.93 83 ILE A C 1
ATOM 600 O O . ILE A 1 84 ? 55.898 26.434 44.613 1.00 6.76 83 ILE A O 1
ATOM 605 N N . ASP A 1 85 ? 56.558 24.565 45.664 1.00 6.09 84 ASP A N 1
ATOM 606 C CA . ASP A 1 85 ? 55.830 23.676 44.763 1.00 6.71 84 ASP A CA 1
ATOM 607 C C . ASP A 1 85 ? 56.243 23.867 43.299 1.00 10.90 84 ASP A C 1
ATOM 608 O O . ASP A 1 85 ? 55.413 23.731 42.396 1.00 7.79 84 ASP A O 1
ATOM 613 N N . ASP A 1 86 ? 57.521 24.170 43.071 1.00 6.56 85 ASP A N 1
ATOM 614 C CA . ASP A 1 86 ? 58.039 24.318 41.709 1.00 7.66 85 ASP A CA 1
ATOM 615 C C . ASP A 1 86 ? 58.301 22.955 41.066 1.00 5.81 85 ASP A C 1
ATOM 616 O O . ASP A 1 86 ? 59.436 22.493 40.957 1.00 7.17 85 ASP A O 1
ATOM 621 N N . VAL A 1 87 ? 57.218 22.319 40.649 1.00 6.46 86 VAL A N 1
ATOM 622 C CA . VAL A 1 87 ? 57.280 20.982 40.093 1.00 6.07 86 VAL A CA 1
ATOM 623 C C . VAL A 1 87 ? 57.849 21.000 38.679 1.00 5.99 86 VAL A C 1
ATOM 624 O O . VAL A 1 87 ? 58.701 20.190 38.346 1.00 6.52 86 VAL A O 1
ATOM 628 N N . HIS A 1 88 ? 57.390 21.948 37.867 1.00 5.58 87 HIS A N 1
ATOM 629 C CA . HIS A 1 88 ? 57.816 22.047 36.472 1.00 5.70 87 HIS A CA 1
ATOM 630 C C . HIS A 1 88 ? 58.669 23.281 36.181 1.00 7.62 87 HIS A C 1
ATOM 631 O O . HIS A 1 88 ? 59.102 23.488 35.042 1.00 6.11 87 HIS A O 1
ATOM 638 N N . GLY A 1 89 ? 58.899 24.103 37.200 1.00 7.81 88 GLY A N 1
ATOM 639 C CA . GLY A 1 89 ? 59.575 25.374 37.005 1.00 5.49 88 GLY A CA 1
ATOM 640 C C . GLY A 1 89 ? 58.871 26.460 37.794 1.00 6.64 88 GLY A C 1
ATOM 641 O O . GLY A 1 89 ? 58.126 26.161 38.728 1.00 6.61 88 GLY A O 1
ATOM 642 N N . ILE A 1 90 ? 59.080 27.717 37.411 1.00 5.12 89 ILE A N 1
ATOM 643 C CA . ILE A 1 90 ? 58.553 28.824 38.200 1.00 6.16 89 ILE A CA 1
ATOM 644 C C . ILE A 1 90 ? 58.032 29.972 37.363 1.00 6.11 89 ILE A C 1
ATOM 645 O O . ILE A 1 90 ? 58.277 30.051 36.154 1.00 4.59 89 ILE A O 1
ATOM 650 N N . ASN A 1 91 ? 57.306 30.860 38.036 1.00 6.57 90 ASN A N 1
ATOM 651 C CA . ASN A 1 91 ? 56.935 32.155 37.488 1.00 7.64 90 ASN A CA 1
ATOM 652 C C . ASN A 1 91 ? 57.760 33.199 38.245 1.00 8.50 90 ASN A C 1
ATOM 653 O O . ASN A 1 91 ? 57.563 33.394 39.450 1.00 7.26 90 ASN A O 1
ATOM 658 N N . ALA A 1 92 ? 58.705 33.833 37.551 1.00 6.11 91 ALA A N 1
ATOM 659 C CA . ALA A 1 92 ? 59.617 34.795 38.184 1.00 5.56 91 ALA A CA 1
ATOM 660 C C . ALA A 1 92 ? 58.974 36.145 38.469 1.00 8.23 91 ALA A C 1
ATOM 661 O O . ALA A 1 92 ? 59.558 36.987 39.161 1.00 11.57 91 ALA A O 1
ATOM 663 N N . ILE A 1 93 ? 57.782 36.361 37.923 1.00 7.31 92 ILE A N 1
ATOM 664 C CA . ILE A 1 93 ? 57.036 37.581 38.197 1.00 9.52 92 ILE A CA 1
ATOM 665 C C . ILE A 1 93 ? 56.313 37.486 39.552 1.00 9.13 92 ILE A C 1
ATOM 666 O O . ILE A 1 93 ? 56.368 38.417 40.370 1.00 11.31 92 ILE A O 1
ATOM 671 N N . THR A 1 94 ? 55.661 36.352 39.792 1.00 8.15 93 THR A N 1
ATOM 672 C CA . THR A 1 94 ? 54.791 36.197 40.957 1.00 9.06 93 THR A CA 1
ATOM 673 C C . THR A 1 94 ? 55.397 35.291 42.023 1.00 10.46 93 THR A C 1
ATOM 674 O O . THR A 1 94 ? 54.865 35.191 43.133 1.00 10.84 93 THR A O 1
ATOM 678 N N . ASP A 1 95 ? 56.503 34.638 41.671 1.00 9.98 94 ASP A N 1
ATOM 679 C CA . ASP A 1 95 ? 57.170 33.650 42.520 1.00 9.16 94 ASP A CA 1
ATOM 680 C C . ASP A 1 95 ? 56.399 32.346 42.683 1.00 9.20 94 ASP A C 1
ATOM 681 O O . ASP A 1 95 ? 56.846 31.443 43.387 1.00 8.88 94 ASP A O 1
ATOM 686 N N . VAL A 1 96 ? 55.248 32.231 42.034 1.00 8.31 95 VAL A N 1
ATOM 687 C CA . VAL A 1 96 ? 54.495 30.981 42.108 1.00 8.98 95 VAL A CA 1
ATOM 688 C C . VAL A 1 96 ? 55.274 29.875 41.384 1.00 9.73 95 VAL A C 1
ATOM 689 O O . VAL A 1 96 ? 55.880 30.117 40.338 1.00 7.62 95 VAL A O 1
ATOM 693 N N . GLY A 1 97 ? 55.276 28.674 41.955 1.00 7.04 96 GLY A N 1
ATOM 694 C CA . GLY A 1 97 ? 56.002 27.551 41.378 1.00 7.77 96 GLY A CA 1
ATOM 695 C C . GLY A 1 97 ? 55.293 26.891 40.207 1.00 6.40 96 GLY A C 1
ATOM 696 O O . GLY A 1 97 ? 55.114 25.671 40.182 1.00 10.28 96 GLY A O 1
ATOM 697 N N . ASP A 1 98 ? 54.906 27.702 39.223 1.00 7.28 97 ASP A N 1
ATOM 698 C CA . ASP A 1 98 ? 54.109 27.230 38.101 1.00 7.02 97 ASP A CA 1
ATOM 699 C C . ASP A 1 98 ? 54.497 28.034 36.866 1.00 6.53 97 ASP A C 1
ATOM 700 O O . ASP A 1 98 ? 54.189 29.219 36.779 1.00 9.14 97 ASP A O 1
ATOM 705 N N . PRO A 1 99 ? 55.192 27.393 35.914 1.00 5.83 98 PRO A N 1
ATOM 706 C CA . PRO A 1 99 ? 55.626 28.112 34.713 1.00 5.75 98 PRO A CA 1
ATOM 707 C C . PRO A 1 99 ? 54.601 28.055 33.589 1.00 7.47 98 PRO A C 1
ATOM 708 O O . PRO A 1 99 ? 54.973 28.363 32.463 1.00 6.82 98 PRO A O 1
ATOM 712 N N . MET A 1 100 ? 53.349 27.695 33.876 1.00 6.03 99 MET A N 1
ATOM 713 C CA . MET A 1 100 ? 52.344 27.577 32.814 1.00 7.23 99 MET A CA 1
ATOM 714 C C . MET A 1 100 ? 52.356 28.784 31.869 1.00 8.36 99 MET A C 1
ATOM 715 O O . MET A 1 100 ? 52.301 29.944 32.297 1.00 8.29 99 MET A O 1
ATOM 720 N N . ASP A 1 101 ? 52.416 28.486 30.576 1.00 7.56 100 ASP A N 1
ATOM 721 C CA . ASP A 1 101 ? 52.407 29.502 29.538 1.00 5.40 100 ASP A CA 1
ATOM 722 C C . ASP A 1 101 ? 50.984 29.974 29.243 1.00 8.17 100 ASP A C 1
ATOM 723 O O . ASP A 1 101 ? 50.130 29.186 28.818 1.00 9.75 100 ASP A O 1
ATOM 728 N N . ASP A 1 102 ? 50.738 31.260 29.464 1.00 8.60 101 ASP A N 1
ATOM 729 C CA . ASP A 1 102 ? 49.440 31.863 29.157 1.00 8.48 101 ASP A CA 1
ATOM 730 C C . ASP A 1 102 ? 49.568 32.857 28.007 1.00 9.09 101 ASP A C 1
ATOM 731 O O . ASP A 1 102 ? 48.684 33.689 27.801 1.00 8.88 101 ASP A O 1
ATOM 736 N N . GLU A 1 103 ? 50.670 32.764 27.264 1.00 7.55 102 GLU A N 1
ATOM 737 C CA . GLU A 1 103 ? 50.926 33.678 26.143 1.00 7.44 102 GLU A CA 1
ATOM 738 C C . GLU A 1 103 ? 51.085 32.915 24.839 1.00 7.53 102 GLU A C 1
ATOM 739 O O . GLU A 1 103 ? 50.412 33.223 23.850 1.00 9.92 102 GLU A O 1
ATOM 745 N N . GLY A 1 104 ? 51.982 31.930 24.836 1.00 6.10 103 GLY A N 1
ATOM 746 C CA . GLY A 1 104 ? 52.182 31.067 23.676 1.00 8.67 103 GLY A CA 1
ATOM 747 C C . GLY A 1 104 ? 53.619 30.879 23.218 1.00 5.53 103 GLY A C 1
ATOM 748 O O . GLY A 1 104 ? 54.005 29.806 22.727 1.00 6.38 103 GLY A O 1
ATOM 749 N N . HIS A 1 105 ? 54.415 31.936 23.358 1.00 6.51 104 HIS A N 1
ATOM 750 C CA . HIS A 1 105 ? 55.763 31.973 22.805 1.00 7.17 104 HIS A CA 1
ATOM 751 C C . HIS A 1 105 ? 56.661 30.882 23.407 1.00 5.62 104 HIS A C 1
ATOM 752 O O . HIS A 1 105 ? 57.388 30.182 22.687 1.00 5.46 104 HIS A O 1
ATOM 759 N N . GLY A 1 106 ? 56.617 30.744 24.727 1.00 6.25 105 GLY A N 1
ATOM 760 C CA . GLY A 1 106 ? 57.485 29.798 25.411 1.00 6.28 105 GLY A CA 1
ATOM 761 C C . GLY A 1 106 ? 57.159 28.362 25.062 1.00 6.55 105 GLY A C 1
ATOM 762 O O . GLY A 1 106 ? 58.041 27.502 25.021 1.00 5.08 105 GLY A O 1
ATOM 763 N N . THR A 1 107 ? 55.883 28.096 24.816 1.00 4.58 106 THR A N 1
ATOM 764 C CA . THR A 1 107 ? 55.454 26.752 24.443 1.00 5.20 106 THR A CA 1
ATOM 765 C C . THR A 1 107 ? 55.924 26.426 23.036 1.00 5.98 106 THR A C 1
ATOM 766 O O . THR A 1 107 ? 56.305 25.290 22.736 1.00 6.29 106 THR A O 1
ATOM 770 N N . HIS A 1 108 ? 55.912 27.440 22.179 1.00 3.42 107 HIS A N 1
ATOM 771 C CA . HIS A 1 108 ? 56.371 27.276 20.807 1.00 4.86 107 HIS A CA 1
ATOM 772 C C . HIS A 1 108 ? 57.855 26.898 20.772 1.00 7.46 107 HIS A C 1
ATOM 773 O O . HIS A 1 108 ? 58.240 25.916 20.122 1.00 5.14 107 HIS A O 1
ATOM 780 N N . VAL A 1 109 ? 58.693 27.654 21.479 1.00 5.61 108 VAL A N 1
ATOM 781 C CA . VAL A 1 109 ? 60.115 27.337 21.489 1.00 5.81 108 VAL A CA 1
ATOM 782 C C . VAL A 1 109 ? 60.350 25.976 22.157 1.00 4.81 108 VAL A C 1
ATOM 783 O O . VAL A 1 109 ? 61.211 25.210 21.724 1.00 5.13 108 VAL A O 1
ATOM 787 N N . SER A 1 110 ? 59.573 25.669 23.196 1.00 3.85 109 SER A N 1
ATOM 788 C CA . SER A 1 110 ? 59.694 24.365 23.850 1.00 4.00 109 SER A CA 1
ATOM 789 C C . SER A 1 110 ? 59.445 23.193 22.894 1.00 5.77 109 SER A C 1
ATOM 790 O O . SER A 1 110 ? 60.175 22.196 22.911 1.00 6.01 109 SER A O 1
ATOM 793 N N . GLY A 1 111 ? 58.418 23.314 22.057 1.00 6.08 110 GLY A N 1
ATOM 794 C CA . GLY A 1 111 ? 58.098 22.273 21.084 1.00 6.83 110 GLY A CA 1
ATOM 795 C C . GLY A 1 111 ? 59.198 22.054 20.056 1.00 8.16 110 GLY A C 1
ATOM 796 O O . GLY A 1 111 ? 59.416 20.942 19.583 1.00 6.60 110 GLY A O 1
ATOM 797 N N . THR A 1 112 ? 59.911 23.117 19.710 1.00 5.31 111 THR A N 1
ATOM 798 C CA . THR A 1 112 ? 61.029 22.987 18.780 1.00 3.87 111 THR A CA 1
ATOM 799 C C . THR A 1 112 ? 62.199 22.238 19.426 1.00 7.73 111 THR A C 1
ATOM 800 O O . THR A 1 112 ? 62.850 21.405 18.800 1.00 6.63 111 THR A O 1
ATOM 804 N N . ILE A 1 113 ? 62.447 22.531 20.694 1.00 4.36 112 ILE A N 1
ATOM 805 C CA . ILE A 1 113 ? 63.453 21.814 21.461 1.00 3.90 112 ILE A CA 1
ATOM 806 C C . ILE A 1 113 ? 63.070 20.347 21.656 1.00 5.22 112 ILE A C 1
ATOM 807 O O . ILE A 1 113 ? 63.908 19.455 21.490 1.00 6.27 112 ILE A O 1
ATOM 812 N N . GLY A 1 114 ? 61.809 20.099 21.997 1.00 6.06 113 GLY A N 1
ATOM 813 C CA . GLY A 1 114 ? 61.433 18.779 22.477 1.00 7.47 113 GLY A CA 1
ATOM 814 C C . GLY A 1 114 ? 59.972 18.356 2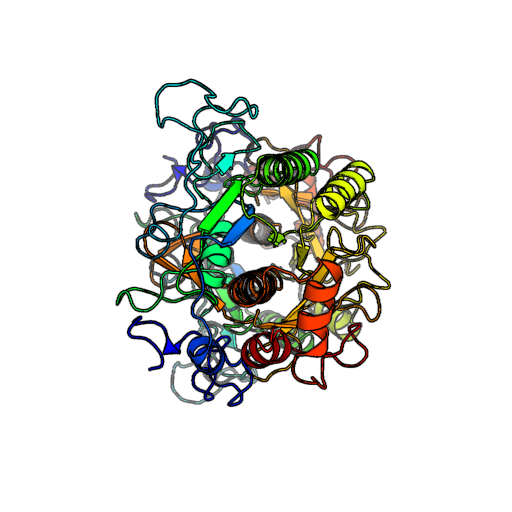2.490 1.00 8.98 113 GLY A C 1
ATOM 815 O O . GLY A 1 114 ? 59.542 17.667 23.418 1.00 10.06 113 GLY A O 1
ATOM 816 N N . ALA A 1 115 ? 59.201 18.715 21.463 1.00 7.27 114 ALA A N 1
ATOM 817 C CA . ALA A 1 115 ? 57.893 18.082 21.305 1.00 6.78 114 ALA A CA 1
ATOM 818 C C . ALA A 1 115 ? 58.095 16.560 21.223 1.00 7.06 114 ALA A C 1
ATOM 819 O O . ALA A 1 115 ? 59.016 16.093 20.564 1.00 8.31 114 ALA A O 1
ATOM 821 N N . SER A 1 116 ? 57.232 15.800 21.890 1.00 6.72 115 SER A N 1
ATOM 822 C CA . SER A 1 116 ? 57.372 14.341 21.946 1.00 9.63 115 SER A CA 1
ATOM 823 C C . SER A 1 116 ? 57.415 13.747 20.545 1.00 10.34 115 SER A C 1
ATOM 824 O O . SER A 1 116 ? 56.583 14.071 19.706 1.00 9.17 115 SER A O 1
ATOM 827 N N . GLY A 1 117 ? 58.389 12.886 20.286 1.00 11.29 116 GLY A N 1
ATOM 828 C CA . GLY A 1 117 ? 58.552 12.303 18.965 1.00 11.67 116 GLY A CA 1
ATOM 829 C C . GLY A 1 117 ? 57.957 10.912 18.854 1.00 17.20 116 GLY A C 1
ATOM 830 O O . GLY A 1 117 ? 58.029 10.119 19.797 1.00 15.41 116 GLY A O 1
ATOM 831 N N . ASN A 1 118 ? 57.369 10.622 17.699 1.00 14.77 117 ASN A N 1
ATOM 832 C CA . ASN A 1 118 ? 56.809 9.300 17.425 1.00 13.98 117 ASN A CA 1
ATOM 833 C C . ASN A 1 118 ? 55.681 8.920 18.369 1.00 18.39 117 ASN A C 1
ATOM 834 O O . ASN A 1 118 ? 55.541 7.752 18.739 1.00 20.76 117 ASN A O 1
ATOM 839 N N . ASN A 1 119 ? 54.872 9.896 18.764 1.00 12.95 118 ASN A N 1
ATOM 840 C CA . ASN A 1 119 ? 53.725 9.592 19.612 1.00 15.88 118 ASN A CA 1
ATOM 841 C C . ASN A 1 119 ? 52.406 9.771 18.863 1.00 12.92 118 ASN A C 1
ATOM 842 O O . ASN A 1 119 ? 51.338 9.810 19.465 1.00 14.73 118 ASN A O 1
ATOM 847 N N . GLY A 1 120 ? 52.503 9.865 17.541 1.00 15.58 119 GLY A N 1
ATOM 848 C CA . GLY A 1 120 ? 51.340 9.957 16.674 1.00 14.22 119 GLY A CA 1
ATOM 849 C C . GLY A 1 120 ? 50.512 11.217 16.839 1.00 17.94 119 GLY A C 1
ATOM 850 O O . GLY A 1 120 ? 49.369 11.275 16.394 1.00 13.60 119 GLY A O 1
ATOM 851 N N . VAL A 1 121 ? 51.076 12.238 17.478 1.00 12.08 120 VAL A N 1
ATOM 852 C CA . VAL A 1 121 ? 50.360 13.503 17.609 1.00 14.45 120 VAL A CA 1
ATOM 853 C C . VAL A 1 121 ? 51.255 14.702 17.306 1.00 13.04 120 VAL A C 1
ATOM 854 O O . VAL A 1 121 ? 52.443 14.693 17.603 1.00 9.77 120 VAL A O 1
ATOM 858 N N . GLY A 1 122 ? 50.682 15.714 16.668 1.00 9.02 121 GLY A N 1
ATOM 859 C CA . GLY A 1 122 ? 51.382 16.971 16.452 1.00 12.07 121 GLY A CA 1
ATOM 860 C C . GLY A 1 122 ? 52.725 16.936 15.744 1.00 10.91 121 GLY A C 1
ATOM 861 O O . GLY A 1 122 ? 52.864 16.396 14.640 1.00 9.09 121 GLY A O 1
ATOM 862 N N . VAL A 1 123 ? 53.724 17.541 16.386 1.00 9.63 122 VAL A N 1
ATOM 863 C CA . VAL A 1 123 ? 55.035 17.732 15.786 1.00 7.72 122 VAL A CA 1
ATOM 864 C C . VAL A 1 123 ? 56.088 16.877 16.499 1.00 10.30 122 VAL A C 1
ATOM 865 O O . VAL A 1 123 ? 55.761 15.869 17.117 1.00 8.12 122 VAL A O 1
ATOM 869 N N . VAL A 1 124 ? 57.347 17.271 16.393 1.00 8.71 123 VAL A N 1
ATOM 870 C CA . VAL A 1 124 ? 58.434 16.608 17.103 1.00 10.60 123 VAL A CA 1
ATOM 871 C C . VAL A 1 124 ? 59.583 17.598 17.205 1.00 7.34 123 VAL A C 1
ATOM 872 O O . VAL A 1 124 ? 59.833 18.369 16.277 1.00 10.06 123 VAL A O 1
ATOM 876 N N . GLY A 1 125 ? 60.268 17.604 18.341 1.00 9.52 124 GLY A N 1
ATOM 877 C CA . GLY A 1 125 ? 61.379 18.520 18.525 1.00 6.55 124 GLY A CA 1
ATOM 878 C C . GLY A 1 125 ? 62.694 17.944 18.038 1.00 8.81 124 GLY A C 1
ATOM 879 O O . GLY A 1 125 ? 62.754 16.804 17.568 1.00 9.32 124 GLY A O 1
ATOM 880 N N . VAL A 1 126 ? 63.761 18.725 18.153 1.00 3.83 125 VAL A N 1
ATOM 881 C CA . VAL A 1 126 ? 65.084 18.204 17.828 1.00 5.66 125 VAL A CA 1
ATOM 882 C C . VAL A 1 126 ? 65.348 16.967 18.693 1.00 7.85 125 VAL A C 1
ATOM 883 O O . VAL A 1 126 ? 65.997 16.014 18.250 1.00 8.08 125 VAL A O 1
ATOM 887 N N . ASN A 1 127 ? 64.845 17.000 19.925 1.00 7.52 126 ASN A N 1
ATOM 888 C CA . ASN A 1 127 ? 64.817 15.824 20.797 1.00 7.42 126 ASN A CA 1
ATOM 889 C C . ASN A 1 127 ? 63.435 15.199 20.803 1.00 9.00 126 ASN A C 1
ATOM 890 O O . ASN A 1 127 ? 62.434 15.911 20.935 1.00 7.78 126 ASN A O 1
ATOM 895 N N . HIS A 1 128 ? 63.366 13.872 20.665 1.00 10.06 127 HIS A N 1
ATOM 896 C CA . HIS A 1 128 ? 62.107 13.162 20.885 1.00 8.66 127 HIS A CA 1
ATOM 897 C C . HIS A 1 128 ? 61.847 13.055 22.374 1.00 9.29 127 HIS A C 1
ATOM 898 O O . HIS A 1 128 ? 60.701 13.061 22.820 1.00 8.38 127 HIS A O 1
ATOM 905 N N . ASP A 1 129 ? 62.933 12.925 23.129 1.00 9.58 128 ASP A N 1
ATOM 906 C CA . ASP A 1 129 ? 62.879 12.790 24.580 1.00 10.51 128 ASP A CA 1
ATOM 907 C C . ASP A 1 129 ? 63.895 13.733 25.215 1.00 6.87 128 ASP A C 1
ATOM 908 O O . ASP A 1 129 ? 65.048 13.780 24.799 1.00 9.41 128 ASP A O 1
ATOM 913 N N . VAL A 1 130 ? 63.448 14.485 26.214 1.00 9.92 129 VAL A N 1
ATOM 914 C CA . VAL A 1 130 ? 64.277 15.470 26.897 1.00 8.02 129 VAL A CA 1
ATOM 915 C C . VAL A 1 130 ? 63.435 15.966 28.065 1.00 7.96 129 VAL A C 1
ATOM 916 O O . VAL A 1 130 ? 62.242 15.673 28.125 1.00 9.38 129 VAL A O 1
ATOM 920 N N . SER A 1 131 ? 64.037 16.691 29.007 1.00 5.35 130 SER A N 1
ATOM 921 C CA . SER A 1 131 ? 63.269 17.295 30.090 1.00 6.08 130 SER A CA 1
ATOM 922 C C . SER A 1 131 ? 63.352 18.807 29.974 1.00 6.10 130 SER A C 1
ATOM 923 O O . SER A 1 131 ? 64.441 19.366 29.936 1.00 8.06 130 SER A O 1
ATOM 926 N N . ILE A 1 132 ? 62.202 19.458 29.909 1.00 4.50 131 ILE A N 1
ATOM 927 C CA . ILE A 1 132 ? 62.164 20.901 29.757 1.00 3.81 131 ILE A CA 1
ATOM 928 C C . ILE A 1 132 ? 61.631 21.551 31.023 1.00 4.01 131 ILE A C 1
ATOM 929 O O . ILE A 1 132 ? 60.505 21.274 31.436 1.00 5.88 131 ILE A O 1
ATOM 934 N N . VAL A 1 133 ? 62.444 22.411 31.631 1.00 5.79 132 VAL A N 1
ATOM 935 C CA . VAL A 1 133 ? 62.012 23.196 32.790 1.00 4.21 132 VAL A CA 1
ATOM 936 C C . VAL A 1 133 ? 61.769 24.642 32.367 1.00 5.47 132 VAL A C 1
ATOM 937 O O . VAL A 1 133 ? 62.575 25.236 31.650 1.00 5.01 132 VAL A O 1
ATOM 941 N N . GLY A 1 134 ? 60.644 25.204 32.795 1.00 5.37 133 GLY A N 1
ATOM 942 C CA . GLY A 1 134 ? 60.307 26.554 32.383 1.00 6.43 133 GLY A CA 1
ATOM 943 C C . GLY A 1 134 ? 60.525 27.577 33.469 1.00 4.50 133 GLY A C 1
ATOM 944 O O . GLY A 1 134 ? 60.313 27.297 34.648 1.00 6.03 133 GLY A O 1
ATOM 945 N N . CYS A 1 135 ? 60.978 28.762 33.073 1.00 5.42 134 CYS A N 1
ATOM 946 C CA . CYS A 1 135 ? 60.882 29.927 33.941 1.00 5.13 134 CYS A CA 1
ATOM 947 C C . CYS A 1 135 ? 60.194 31.034 33.154 1.00 6.70 134 CYS A C 1
ATOM 948 O O . CYS A 1 135 ? 60.690 31.487 32.116 1.00 5.83 134 CYS A O 1
ATOM 951 N N . LYS A 1 136 ? 59.028 31.424 33.649 1.00 5.26 135 LYS A N 1
ATOM 952 C CA . LYS A 1 136 ? 58.203 32.446 33.032 1.00 4.81 135 LYS A CA 1
ATOM 953 C C . LYS A 1 136 ? 58.573 33.800 33.615 1.00 6.08 135 LYS A C 1
ATOM 954 O O . LYS A 1 136 ? 58.322 34.052 34.795 1.00 6.31 135 LYS A O 1
ATOM 960 N N . PHE A 1 137 ? 59.194 34.666 32.810 1.00 4.45 136 PHE A N 1
ATOM 961 C CA . PHE A 1 137 ? 59.468 36.037 33.251 1.00 4.04 136 PHE A CA 1
ATOM 962 C C . PHE A 1 137 ? 58.706 37.062 32.405 1.00 6.05 136 PHE A C 1
ATOM 963 O O . PHE A 1 137 ? 58.735 38.253 32.702 1.00 6.19 136 PHE A O 1
ATOM 971 N N . LEU A 1 138 ? 58.022 36.585 31.366 1.00 3.84 137 LEU A N 1
ATOM 972 C CA . LEU A 1 138 ? 57.187 37.436 30.529 1.00 4.47 137 LEU A CA 1
ATOM 973 C C . LEU A 1 138 ? 55.723 37.092 30.738 1.00 7.01 137 LEU A C 1
ATOM 974 O O . LEU A 1 138 ? 55.336 35.931 30.642 1.00 6.43 137 LEU A O 1
ATOM 979 N N . ALA A 1 139 ? 54.915 38.111 31.008 1.00 5.84 138 ALA A N 1
ATOM 980 C CA . ALA A 1 139 ? 53.506 37.908 31.331 1.00 5.54 138 ALA A CA 1
ATOM 981 C C . ALA A 1 139 ? 52.670 37.681 30.084 1.00 6.64 138 ALA A C 1
ATOM 982 O O . ALA A 1 139 ? 53.173 37.786 28.961 1.00 6.79 138 ALA A O 1
ATOM 984 N N . ALA A 1 140 ? 51.386 37.393 30.291 1.00 4.57 139 ALA A N 1
ATOM 985 C CA . ALA A 1 140 ? 50.459 37.182 29.184 1.00 6.89 139 ALA A CA 1
ATOM 986 C C . ALA A 1 140 ? 50.413 38.383 28.243 1.00 7.56 139 ALA A C 1
ATOM 987 O O . ALA A 1 140 ? 50.148 38.231 27.040 1.00 6.38 139 ALA A O 1
ATOM 989 N N . ASP A 1 141 ? 50.658 39.572 28.793 1.00 6.25 140 ASP A N 1
ATOM 990 C CA . ASP A 1 141 ? 50.651 40.796 27.991 1.00 7.52 140 ASP A CA 1
ATOM 991 C C . ASP A 1 141 ? 52.051 41.289 27.627 1.00 7.34 140 ASP A C 1
ATOM 992 O O . ASP A 1 141 ? 52.222 42.458 27.251 1.00 6.52 140 ASP A O 1
ATOM 997 N N . GLY A 1 142 ? 53.048 40.416 27.753 1.00 4.72 141 GLY A N 1
ATOM 998 C CA . GLY A 1 142 ? 54.404 40.760 27.351 1.00 4.89 141 GLY A CA 1
ATOM 999 C C . GLY A 1 142 ? 55.232 41.484 28.400 1.00 7.60 141 GLY A C 1
ATOM 1000 O O . GLY A 1 142 ? 56.423 41.752 28.190 1.00 7.35 141 GLY A O 1
ATOM 1001 N N . THR A 1 143 ? 54.617 41.799 29.534 1.00 5.82 142 THR A N 1
ATOM 1002 C CA . THR A 1 143 ? 55.324 42.528 30.591 1.00 5.91 142 THR A CA 1
ATOM 1003 C C . THR A 1 143 ? 56.459 41.684 31.182 1.00 9.73 142 THR A C 1
ATOM 1004 O O . THR A 1 143 ? 56.272 40.510 31.486 1.00 7.53 142 THR A O 1
ATOM 1008 N N . GLY A 1 144 ? 57.633 42.288 31.342 1.00 9.30 143 GLY A N 1
ATOM 1009 C CA . GLY A 1 144 ? 58.755 41.617 31.982 1.00 7.43 143 GLY A CA 1
ATOM 1010 C C . GLY A 1 144 ? 59.865 42.598 32.299 1.00 8.16 143 GLY A C 1
ATOM 1011 O O . GLY A 1 144 ? 59.769 43.778 31.960 1.00 8.64 143 GLY A O 1
ATOM 1012 N N . SER A 1 145 ? 60.920 42.116 32.952 1.00 6.14 144 SER A N 1
ATOM 1013 C CA . SER A 1 145 ? 62.033 42.977 33.329 1.00 6.93 144 SER A CA 1
ATOM 1014 C C . SER A 1 145 ? 63.346 42.221 33.283 1.00 9.79 144 SER A C 1
ATOM 1015 O O . SER A 1 145 ? 63.365 40.990 33.313 1.00 5.45 144 SER A O 1
ATOM 1018 N N . THR A 1 146 ? 64.446 42.966 33.220 1.00 5.78 145 THR A N 1
ATOM 1019 C CA . THR A 1 146 ? 65.766 42.353 33.316 1.00 8.15 145 THR A CA 1
ATOM 1020 C C . THR A 1 146 ? 65.908 41.626 34.657 1.00 8.05 145 THR A C 1
ATOM 1021 O O . THR A 1 146 ? 66.482 40.536 34.725 1.00 6.99 145 THR A O 1
ATOM 1025 N N . SER A 1 147 ? 65.373 42.224 35.719 1.00 8.02 146 SER A N 1
ATOM 1026 C CA . SER A 1 147 ? 65.363 41.577 37.035 1.00 7.85 146 SER A CA 1
ATOM 1027 C C . SER A 1 147 ? 64.699 40.206 36.982 1.00 7.62 146 SER A C 1
ATOM 1028 O O . SER A 1 147 ? 65.179 39.245 37.585 1.00 6.11 146 SER A O 1
ATOM 1031 N N . GLY A 1 148 ? 63.585 40.116 36.264 1.00 7.63 147 GLY A N 1
ATOM 1032 C CA . GLY A 1 148 ? 62.907 38.840 36.095 1.00 5.91 147 GLY A CA 1
ATOM 1033 C C . GLY A 1 148 ? 63.759 37.812 35.364 1.00 5.54 147 GLY A C 1
ATOM 1034 O O . GLY A 1 148 ? 63.841 36.652 35.768 1.00 5.03 147 GLY A O 1
ATOM 1035 N N . ALA A 1 149 ? 64.395 38.231 34.274 1.00 4.64 148 ALA A N 1
ATOM 1036 C CA . ALA A 1 149 ? 65.247 37.327 33.512 1.00 4.17 148 ALA A CA 1
ATOM 1037 C C . ALA A 1 149 ? 66.384 36.838 34.399 1.00 5.72 148 ALA A C 1
ATOM 1038 O O . ALA A 1 149 ? 66.767 35.682 34.337 1.00 4.89 148 ALA A O 1
ATOM 1040 N N . ILE A 1 150 ? 66.918 37.725 35.230 1.00 4.05 149 ILE A N 1
ATOM 1041 C CA . ILE A 1 150 ? 67.985 37.325 36.158 1.00 6.10 149 ILE A CA 1
ATOM 1042 C C . ILE A 1 150 ? 67.489 36.314 37.201 1.00 5.88 149 ILE A C 1
ATOM 1043 O O . ILE A 1 150 ? 68.183 35.342 37.519 1.00 5.83 149 ILE A O 1
ATOM 1048 N N . LYS A 1 151 ? 66.285 36.522 37.725 1.00 5.87 150 LYS A N 1
ATOM 1049 C CA . LYS A 1 151 ? 65.706 35.548 38.642 1.00 6.17 150 LYS A CA 1
ATOM 1050 C C . LYS A 1 151 ? 65.630 34.176 37.977 1.00 5.33 150 LYS A C 1
ATOM 1051 O O . LYS A 1 151 ? 65.893 33.158 38.614 1.00 4.12 150 LYS A O 1
ATOM 1057 N N . CYS A 1 152 ? 65.272 34.154 36.697 1.00 3.80 151 CYS A N 1
ATOM 1058 C CA . CYS A 1 152 ? 65.208 32.902 35.942 1.00 4.28 151 CYS A CA 1
ATOM 1059 C C . CYS A 1 152 ? 66.571 32.243 35.806 1.00 5.05 151 CYS A C 1
ATOM 1060 O O . CYS A 1 152 ? 66.716 31.044 36.044 1.00 4.87 151 CYS A O 1
ATOM 1063 N N . ILE A 1 153 ? 67.567 33.021 35.404 1.00 4.14 152 ILE A N 1
ATOM 1064 C CA . ILE A 1 153 ? 68.912 32.472 35.249 1.00 5.23 152 ILE A CA 1
ATOM 1065 C C . ILE A 1 153 ? 69.439 31.931 36.579 1.00 4.48 152 ILE A C 1
ATOM 1066 O O . ILE A 1 153 ? 69.934 30.809 36.643 1.00 3.40 152 ILE A O 1
ATOM 1071 N N . ASP A 1 154 ? 69.294 32.716 37.641 1.00 5.17 153 ASP A N 1
ATOM 1072 C CA . ASP A 1 154 ? 69.703 32.268 38.970 1.00 8.12 153 ASP A CA 1
ATOM 1073 C C . ASP A 1 154 ? 68.990 30.970 39.368 1.00 5.61 153 ASP A C 1
ATOM 1074 O O . ASP A 1 154 ? 69.597 30.075 39.966 1.00 5.76 153 ASP A O 1
ATOM 1079 N N . TYR A 1 155 ? 67.700 30.875 39.055 1.00 4.39 154 TYR A N 1
ATOM 1080 C CA . TYR A 1 155 ? 66.926 29.673 39.393 1.00 4.80 154 TYR A CA 1
ATOM 1081 C C . TYR A 1 155 ? 67.490 28.450 38.688 1.00 4.99 154 TYR A C 1
ATOM 1082 O O . TYR A 1 155 ? 67.688 27.397 39.301 1.00 5.46 154 TYR A O 1
ATOM 1091 N N . MET A 1 156 ? 67.747 28.597 37.394 1.00 4.77 155 MET A N 1
ATOM 1092 C CA . MET A 1 156 ? 68.286 27.504 36.592 1.00 5.09 155 MET A CA 1
ATOM 1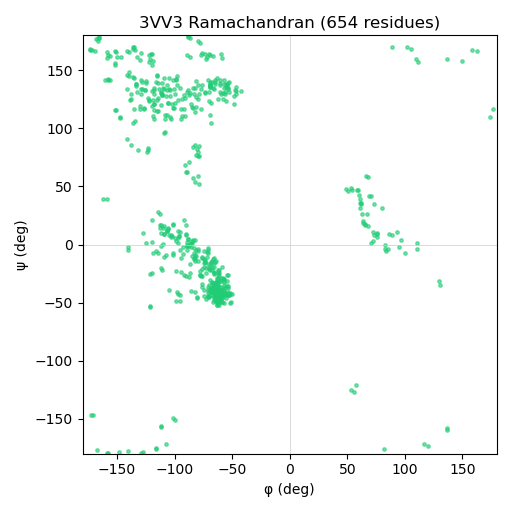093 C C . MET A 1 156 ? 69.677 27.101 37.075 1.00 7.07 155 MET A C 1
ATOM 1094 O O . MET A 1 156 ? 70.003 25.909 37.141 1.00 6.20 155 MET A O 1
ATOM 1099 N N . VAL A 1 157 ? 70.507 28.091 37.391 1.00 4.12 156 VAL A N 1
ATOM 1100 C CA . VAL A 1 157 ? 71.849 27.805 37.902 1.00 6.44 156 VAL A CA 1
ATOM 1101 C C . VAL A 1 157 ? 71.746 27.081 39.240 1.00 5.32 156 VAL A C 1
ATOM 1102 O O . VAL A 1 157 ? 72.501 26.147 39.503 1.00 5.53 156 VAL A O 1
ATOM 1106 N N . GLY A 1 158 ? 70.789 27.495 40.064 1.00 5.33 157 GLY A N 1
ATOM 1107 C CA . GLY A 1 158 ? 70.507 26.803 41.315 1.00 6.25 157 GLY A CA 1
ATOM 1108 C C . GLY A 1 158 ? 70.202 25.324 41.100 1.00 7.75 157 GLY A C 1
ATOM 1109 O O . GLY A 1 158 ? 70.722 24.458 41.809 1.00 6.45 157 GLY A O 1
ATOM 1110 N N . LEU A 1 159 ? 69.362 25.020 40.115 1.00 4.66 158 LEU A N 1
ATOM 1111 C CA . LEU A 1 159 ? 69.022 23.624 39.840 1.00 5.58 158 LEU A CA 1
ATOM 1112 C C . LEU A 1 159 ? 70.279 22.832 39.461 1.00 6.56 158 LEU A C 1
ATOM 1113 O O . LEU A 1 159 ? 70.527 21.732 39.976 1.00 5.84 158 LEU A O 1
ATOM 1118 N N . LYS A 1 160 ? 71.071 23.405 38.566 1.00 3.95 159 LYS A N 1
ATOM 1119 C CA . LYS A 1 160 ? 72.287 22.762 38.086 1.00 4.91 159 LYS A CA 1
ATOM 1120 C C . LYS A 1 160 ? 73.266 22.539 39.244 1.00 8.04 159 LYS A C 1
ATOM 1121 O O . LYS A 1 160 ? 73.823 21.450 39.392 1.00 6.50 159 LYS A O 1
ATOM 1127 N N . ASN A 1 161 ? 73.483 23.566 40.060 1.00 5.24 160 ASN A N 1
ATOM 1128 C CA . ASN A 1 161 ? 74.391 23.430 41.198 1.00 6.15 160 ASN A CA 1
ATOM 1129 C C . ASN A 1 161 ? 73.930 22.329 42.156 1.00 7.30 160 ASN A C 1
ATOM 1130 O O . ASN A 1 161 ? 74.755 21.659 42.777 1.00 6.92 160 ASN A O 1
ATOM 1135 N N . ALA A 1 162 ? 72.615 22.132 42.254 1.00 3.14 161 ALA A N 1
ATOM 1136 C CA . ALA A 1 162 ? 72.061 21.112 43.143 1.00 7.81 161 ALA A CA 1
ATOM 1137 C C . ALA A 1 162 ? 72.135 19.709 42.546 1.00 9.33 161 ALA A C 1
ATOM 1138 O O . ALA A 1 162 ? 71.757 18.736 43.193 1.00 9.61 161 ALA A O 1
ATOM 1140 N N . GLY A 1 163 ? 72.609 19.605 41.307 1.00 5.94 162 GLY A N 1
ATOM 1141 C CA . GLY A 1 163 ? 72.805 18.305 40.693 1.00 9.48 162 GLY A CA 1
ATOM 1142 C C . GLY A 1 163 ? 71.852 17.967 39.556 1.00 9.74 162 GLY A C 1
ATOM 1143 O O . GLY A 1 163 ? 71.924 16.876 39.001 1.00 11.19 162 GLY A O 1
ATOM 1144 N N . VAL A 1 164 ? 70.952 18.883 39.214 1.00 6.49 163 VAL A N 1
ATOM 1145 C CA . VAL A 1 164 ? 70.083 18.678 38.053 1.00 7.33 163 VAL A CA 1
ATOM 1146 C C . VAL A 1 164 ? 70.934 18.760 36.789 1.00 7.32 163 VAL A C 1
ATOM 1147 O O . VAL A 1 164 ? 71.776 19.638 36.674 1.00 7.10 163 VAL A O 1
ATOM 1151 N N . ASN A 1 165 ? 70.731 17.835 35.852 1.00 5.48 164 ASN A N 1
ATOM 1152 C CA . ASN A 1 165 ? 71.588 17.766 34.667 1.00 5.82 164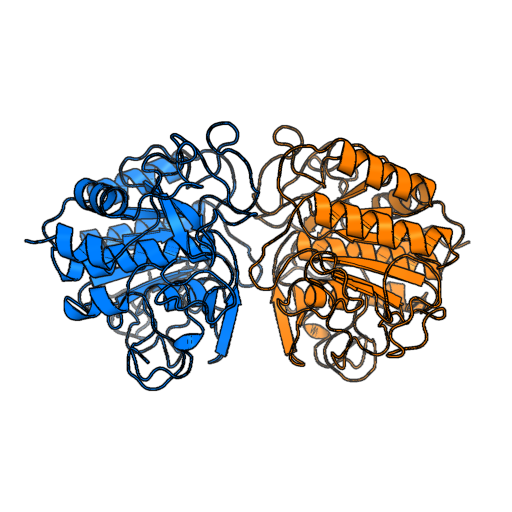 ASN A CA 1
ATOM 1153 C C . ASN A 1 165 ? 71.199 18.811 33.620 1.00 8.32 164 ASN A C 1
ATOM 1154 O O . ASN A 1 165 ? 70.883 18.484 32.476 1.00 6.61 164 ASN A O 1
ATOM 1159 N N . LEU A 1 166 ? 71.243 20.072 34.029 1.00 6.09 165 LEU A N 1
ATOM 1160 C CA . LEU A 1 166 ? 70.783 21.184 33.208 1.00 5.96 165 LEU A CA 1
ATOM 1161 C C . LEU A 1 166 ? 71.981 21.994 32.720 1.00 4.85 165 LEU A C 1
ATOM 1162 O O . LEU A 1 166 ? 72.618 22.702 33.503 1.00 5.71 165 LEU A O 1
ATOM 1167 N N . ARG A 1 167 ? 72.295 21.886 31.427 1.00 5.21 166 ARG A N 1
ATOM 1168 C CA . ARG A 1 167 ? 73.464 22.555 30.867 1.00 5.57 166 ARG A CA 1
ATOM 1169 C C . ARG A 1 167 ? 73.154 23.408 29.646 1.00 4.52 166 ARG A C 1
ATOM 1170 O O . ARG A 1 167 ? 74.071 23.883 28.976 1.00 6.10 166 ARG A O 1
ATOM 1178 N N . VAL A 1 168 ? 71.866 23.603 29.363 1.00 4.52 167 VAL A N 1
ATOM 1179 C CA . VAL A 1 168 ? 71.453 24.409 28.211 1.00 3.44 167 VAL A CA 1
ATOM 1180 C C . VAL A 1 168 ? 70.293 25.311 28.590 1.00 3.50 167 VAL A C 1
ATOM 1181 O O . VAL A 1 168 ? 69.306 24.850 29.168 1.00 4.14 167 VAL A O 1
ATOM 1185 N N . LEU A 1 169 ? 70.424 26.600 28.282 1.00 3.75 168 LEU A N 1
ATOM 1186 C CA . LEU A 1 169 ? 69.335 27.552 28.459 1.00 3.89 168 LEU A CA 1
ATOM 1187 C C . LEU A 1 169 ? 68.941 28.138 27.117 1.00 3.14 168 LEU A C 1
ATOM 1188 O O . LEU A 1 169 ? 69.799 28.550 26.325 1.00 6.53 168 LEU A O 1
ATOM 1193 N N . ASN A 1 170 ? 67.637 28.171 26.871 1.00 3.30 169 ASN A N 1
ATOM 1194 C CA . ASN A 1 170 ? 67.099 28.796 25.676 1.00 4.56 169 ASN A CA 1
ATOM 1195 C C . ASN A 1 170 ? 66.581 30.192 25.996 1.00 4.69 169 ASN A C 1
ATOM 1196 O O . ASN A 1 170 ? 65.700 30.362 26.852 1.00 4.53 169 ASN A O 1
ATOM 1201 N N . ASN A 1 171 ? 67.130 31.192 25.312 1.00 4.54 170 ASN A N 1
ATOM 1202 C CA . ASN A 1 171 ? 66.754 32.579 25.548 1.00 5.98 170 ASN A CA 1
ATOM 1203 C C . ASN A 1 171 ? 66.275 33.261 24.279 1.00 4.42 170 ASN A C 1
ATOM 1204 O O . ASN A 1 171 ? 67.035 33.984 23.625 1.00 6.46 170 ASN A O 1
ATOM 1209 N N . SER A 1 172 ? 65.019 32.991 23.932 1.00 5.12 171 SER A N 1
ATOM 1210 C CA . SER A 1 172 ? 64.382 33.557 22.740 1.00 6.90 171 SER A CA 1
ATOM 1211 C C . SER A 1 172 ? 63.727 34.882 23.082 1.00 9.31 171 SER A C 1
ATOM 1212 O O . SER A 1 172 ? 62.502 35.034 22.998 1.00 8.64 171 SER A O 1
ATOM 1215 N N . TRP A 1 173 ? 64.557 35.830 23.498 1.00 7.86 172 TRP A N 1
ATOM 1216 C CA . TRP A 1 173 ? 64.100 37.141 23.924 1.00 7.32 172 TRP A CA 1
ATOM 1217 C C . TRP A 1 173 ? 65.252 38.118 23.812 1.00 7.11 172 TRP A C 1
ATOM 1218 O O . TRP A 1 173 ? 66.409 37.716 23.707 1.00 8.15 172 TRP A O 1
ATOM 1229 N N . GLY A 1 174 ? 64.934 39.405 23.829 1.00 9.09 173 GLY A N 1
ATOM 1230 C CA . GLY A 1 174 ? 65.965 40.423 23.814 1.00 9.21 173 GLY A CA 1
ATOM 1231 C C . GLY A 1 174 ? 65.375 41.787 24.098 1.00 10.08 173 GLY A C 1
ATOM 1232 O O . GLY A 1 174 ? 64.157 41.962 24.069 1.00 8.17 173 GLY A O 1
ATOM 1233 N N . GLY A 1 175 ? 66.243 42.747 24.389 1.00 8.10 174 GLY A N 1
ATOM 1234 C CA . GLY A 1 175 ? 65.812 44.110 24.621 1.00 8.13 174 GLY A CA 1
ATOM 1235 C C . GLY A 1 175 ? 66.735 44.809 25.592 1.00 9.07 174 GLY A C 1
ATOM 1236 O O . GLY A 1 175 ? 67.451 44.163 26.361 1.00 11.46 174 GLY A O 1
ATOM 1237 N N . GLY A 1 176 ? 66.741 46.135 25.537 1.00 7.56 175 GLY A N 1
ATOM 1238 C CA . GLY A 1 176 ? 67.482 46.931 26.498 1.00 8.67 175 GLY A CA 1
ATOM 1239 C C . GLY A 1 176 ? 68.950 47.052 26.159 1.00 9.87 175 GLY A C 1
ATOM 1240 O O . GLY A 1 176 ? 69.410 46.594 25.112 1.00 10.32 175 GLY A O 1
ATOM 1241 N N . GLY A 1 177 ? 69.689 47.694 27.056 1.00 9.93 176 GLY A N 1
ATOM 1242 C CA . GLY A 1 177 ? 71.109 47.867 26.854 1.00 12.71 176 GLY A CA 1
ATOM 1243 C C . GLY A 1 177 ? 71.872 46.975 27.801 1.00 8.59 176 GLY A C 1
ATOM 1244 O O . GLY A 1 177 ? 71.290 46.133 28.485 1.00 10.15 176 GLY A O 1
ATOM 1245 N N . PHE A 1 178 ? 73.183 47.169 27.840 1.00 10.84 177 PHE A N 1
ATOM 1246 C CA . PHE A 1 178 ? 74.043 46.384 28.709 1.00 7.99 177 PHE A CA 1
ATOM 1247 C C . PHE A 1 178 ? 73.646 46.486 30.182 1.00 9.08 177 PHE A C 1
ATOM 1248 O O . PHE A 1 178 ? 73.455 47.585 30.714 1.00 10.32 177 PHE A O 1
ATOM 1256 N N . SER A 1 179 ? 73.524 45.330 30.833 1.00 7.43 178 SER A N 1
ATOM 1257 C CA . SER A 1 179 ? 73.303 45.255 32.274 1.00 8.82 178 SER A CA 1
ATOM 1258 C C . SER A 1 179 ? 74.420 44.449 32.917 1.00 9.36 178 SER A C 1
ATOM 1259 O O . SER A 1 179 ? 74.644 43.297 32.558 1.00 6.79 178 SER A O 1
ATOM 1262 N N . GLN A 1 180 ? 75.114 45.048 33.878 1.00 8.19 179 GLN A N 1
ATOM 1263 C CA . GLN A 1 180 ? 76.159 44.332 34.589 1.00 9.75 179 GLN A CA 1
ATOM 1264 C C . GLN A 1 180 ? 75.570 43.190 35.409 1.00 6.87 179 GLN A C 1
ATOM 1265 O O . GLN A 1 180 ? 76.199 42.139 35.567 1.00 9.65 179 GLN A O 1
ATOM 1271 N N . ALA A 1 181 ? 74.378 43.407 35.962 1.00 5.94 180 ALA A N 1
ATOM 1272 C CA . ALA A 1 181 ? 73.710 42.374 36.745 1.00 6.59 180 ALA A CA 1
ATOM 1273 C C . ALA A 1 181 ? 73.402 41.162 35.874 1.00 7.79 180 ALA A C 1
ATOM 1274 O O . ALA A 1 181 ? 73.570 40.021 36.307 1.00 7.66 180 ALA A O 1
ATOM 1276 N N . LEU A 1 182 ? 72.947 41.405 34.646 1.00 6.74 181 LEU A N 1
ATOM 1277 C CA . LEU A 1 182 ? 72.654 40.293 33.736 1.00 5.53 181 LEU A CA 1
ATOM 1278 C C . LEU A 1 182 ? 73.948 39.610 33.277 1.00 5.16 181 LEU A C 1
ATOM 1279 O O . LEU A 1 182 ? 74.036 38.374 33.245 1.00 5.61 181 LEU A O 1
ATOM 1284 N N . ALA A 1 183 ? 74.953 40.407 32.925 1.00 5.82 182 ALA A N 1
ATOM 1285 C CA . ALA A 1 183 ? 76.263 39.850 32.583 1.00 6.47 182 ALA A CA 1
ATOM 1286 C C . ALA A 1 183 ? 76.761 38.930 33.705 1.00 9.03 182 ALA A C 1
ATOM 1287 O O . ALA A 1 183 ? 77.291 37.843 33.453 1.00 7.13 182 ALA A O 1
ATOM 1289 N N . ASP A 1 184 ? 76.599 39.384 34.944 1.00 6.62 183 ASP A N 1
ATOM 1290 C CA . ASP A 1 184 ? 77.079 38.636 36.103 1.00 7.48 183 ASP A CA 1
ATOM 1291 C C . ASP A 1 184 ? 76.300 37.336 36.300 1.00 7.24 183 ASP A C 1
ATOM 1292 O O . ASP A 1 184 ? 76.871 36.320 36.696 1.00 8.29 183 ASP A O 1
ATOM 1297 N N . ALA A 1 185 ? 74.994 37.376 36.042 1.00 5.95 184 ALA A N 1
ATOM 1298 C CA . ALA A 1 185 ? 74.175 36.179 36.156 1.00 6.61 184 ALA A CA 1
ATOM 1299 C C . ALA A 1 185 ? 74.632 35.161 35.114 1.00 6.25 184 ALA A C 1
ATOM 1300 O O . ALA A 1 185 ? 74.702 33.953 35.385 1.00 6.09 184 ALA A O 1
ATOM 1302 N N . ILE A 1 186 ? 74.957 35.656 33.922 1.00 5.69 185 ILE A N 1
ATOM 1303 C CA . ILE A 1 186 ? 75.416 34.793 32.850 1.00 5.69 185 ILE A CA 1
ATOM 1304 C C . ILE A 1 186 ? 76.791 34.223 33.180 1.00 5.46 185 ILE A C 1
ATOM 1305 O O . ILE A 1 186 ? 77.065 33.054 32.915 1.00 6.27 185 ILE A O 1
ATOM 1310 N N . THR A 1 187 ? 77.647 35.047 33.774 1.00 6.94 186 THR A N 1
ATOM 1311 C CA . THR A 1 187 ? 78.945 34.570 34.229 1.00 7.76 186 THR A CA 1
ATOM 1312 C C . THR A 1 187 ? 78.792 33.434 35.234 1.00 8.84 186 THR A C 1
ATOM 1313 O O . THR A 1 187 ? 79.528 32.446 35.179 1.00 6.77 186 THR A O 1
ATOM 1317 N N . ALA A 1 188 ? 77.814 33.552 36.128 1.00 6.32 187 ALA A N 1
ATOM 1318 C CA . ALA A 1 188 ? 77.577 32.495 37.103 1.00 7.79 187 ALA A CA 1
ATOM 1319 C C . ALA A 1 188 ? 77.122 31.221 36.407 1.00 9.34 187 ALA A C 1
ATOM 1320 O O . ALA A 1 188 ? 77.495 30.119 36.812 1.00 7.50 187 ALA A O 1
ATOM 1322 N N . SER A 1 189 ? 76.295 31.370 35.371 1.00 6.38 188 SER A N 1
ATOM 1323 C CA . SER A 1 189 ? 75.855 30.210 34.615 1.00 5.02 188 SER A CA 1
ATOM 1324 C C . SER A 1 189 ? 77.051 29.531 33.932 1.00 8.09 188 SER A C 1
ATOM 1325 O O . SER A 1 189 ? 77.095 28.300 33.827 1.00 5.85 188 SER A O 1
ATOM 1328 N N . GLU A 1 190 ? 78.027 30.318 33.484 1.00 5.64 189 GLU A N 1
ATOM 1329 C CA . GLU A 1 190 ? 79.222 29.728 32.883 1.00 6.60 189 GLU A CA 1
ATOM 1330 C C . GLU A 1 190 ? 79.985 28.883 33.894 1.00 6.15 189 GLU A C 1
ATOM 1331 O O . GLU A 1 190 ? 80.462 27.801 33.567 1.00 6.60 189 GLU A O 1
ATOM 1337 N N . GLN A 1 191 ? 80.108 29.369 35.124 1.00 7.14 190 GLN A N 1
ATOM 1338 C CA . GLN A 1 191 ? 80.847 28.607 36.127 1.00 10.26 190 GLN A CA 1
ATOM 1339 C C . GLN A 1 191 ? 80.116 27.296 36.439 1.00 9.05 190 GLN A C 1
ATOM 1340 O O . GLN A 1 191 ? 80.735 26.322 36.874 1.00 6.78 190 GLN A O 1
ATOM 1346 N N . ALA A 1 192 ? 78.805 27.274 36.192 1.00 5.46 191 ALA A N 1
ATOM 1347 C CA . ALA A 1 192 ? 77.986 26.077 36.406 1.00 4.70 191 ALA A CA 1
ATOM 1348 C C . ALA A 1 192 ? 77.929 25.144 35.190 1.00 6.66 191 ALA A C 1
ATOM 1349 O O . ALA A 1 192 ? 77.201 24.146 35.198 1.00 6.20 191 ALA A O 1
ATOM 1351 N N . ASP A 1 193 ? 78.687 25.480 34.149 1.00 5.49 192 ASP A N 1
ATOM 1352 C CA . ASP A 1 193 ? 78.776 24.688 32.913 1.00 5.64 192 ASP A CA 1
ATOM 1353 C C . ASP A 1 193 ? 77.497 24.705 32.086 1.00 5.16 192 ASP A C 1
ATOM 1354 O O . ASP A 1 193 ? 77.091 23.685 31.523 1.00 7.06 192 ASP A O 1
ATOM 1359 N N . ILE A 1 194 ? 76.886 25.882 31.993 1.00 4.77 193 ILE A N 1
ATOM 1360 C CA . ILE A 1 194 ? 75.639 26.043 31.253 1.00 3.81 193 ILE A CA 1
ATOM 1361 C C . ILE A 1 194 ? 75.872 26.860 29.984 1.00 5.21 193 ILE A C 1
ATOM 1362 O O . ILE A 1 194 ? 76.554 27.883 30.009 1.00 6.89 193 ILE A O 1
ATOM 1367 N N . LEU A 1 195 ? 75.306 26.383 28.881 1.00 5.40 194 LEU A N 1
ATOM 1368 C CA . LEU A 1 195 ? 75.381 27.074 27.602 1.00 6.09 194 LEU A CA 1
ATOM 1369 C C . LEU A 1 195 ? 74.165 27.979 27.480 1.00 4.21 194 LEU A C 1
ATOM 1370 O O . LEU A 1 195 ? 73.039 27.528 27.665 1.00 5.21 194 LEU A O 1
ATOM 1375 N N . PHE A 1 196 ? 74.399 29.252 27.159 1.00 4.23 195 PHE A N 1
ATOM 1376 C CA . PHE A 1 196 ? 73.353 30.275 27.145 1.00 5.38 195 PHE A CA 1
ATOM 1377 C C . PHE A 1 196 ? 73.074 30.613 25.691 1.00 4.61 195 PHE A C 1
ATOM 1378 O O . PHE A 1 196 ? 73.801 31.403 25.091 1.00 3.84 195 PHE A O 1
ATOM 1386 N N . VAL A 1 197 ? 72.038 30.001 25.120 1.00 5.31 196 VAL A N 1
ATOM 1387 C CA . VAL A 1 197 ? 71.714 30.220 23.712 1.00 3.91 196 VAL A CA 1
ATOM 1388 C C . VAL A 1 197 ? 70.779 31.418 23.592 1.00 5.34 196 VAL A C 1
ATOM 1389 O O . VAL A 1 197 ? 69.809 31.518 24.337 1.00 4.72 196 VAL A O 1
ATOM 1393 N N . ALA A 1 198 ? 71.069 32.330 22.666 1.00 3.85 197 ALA A N 1
ATOM 1394 C CA . ALA A 1 198 ? 70.338 33.597 22.607 1.00 6.27 197 ALA A CA 1
ATOM 1395 C C . ALA A 1 198 ? 70.039 34.012 21.172 1.00 6.89 197 ALA A C 1
ATOM 1396 O O . ALA A 1 198 ? 70.848 33.785 20.281 1.00 8.39 197 ALA A O 1
ATOM 1398 N N . ALA A 1 199 ? 68.882 34.634 20.970 1.00 6.05 198 ALA A N 1
ATOM 1399 C CA . ALA A 1 199 ? 68.418 35.025 19.644 1.00 5.12 198 ALA A CA 1
ATOM 1400 C C . ALA A 1 199 ? 69.075 36.327 19.208 1.00 5.03 198 ALA A C 1
ATOM 1401 O O . ALA A 1 199 ? 69.221 37.249 20.013 1.00 5.88 198 ALA A O 1
ATOM 1403 N N . ALA A 1 200 ? 69.442 36.421 17.931 1.00 4.51 199 ALA A N 1
ATOM 1404 C CA . ALA A 1 200 ? 70.155 37.605 17.458 1.00 5.56 199 ALA A CA 1
ATOM 1405 C C . ALA A 1 200 ? 69.246 38.827 17.261 1.00 5.84 199 ALA A C 1
ATOM 1406 O O . ALA A 1 200 ? 69.728 39.958 17.245 1.00 5.72 199 ALA A O 1
ATOM 1408 N N . GLY A 1 201 ? 67.943 38.602 17.112 1.00 6.22 200 GLY A N 1
ATOM 1409 C CA . GLY A 1 201 ? 67.002 39.694 16.905 1.00 6.28 200 GLY A CA 1
ATOM 1410 C C . GLY A 1 201 ? 66.428 39.743 15.495 1.00 4.95 200 GLY A C 1
ATOM 1411 O O . GLY A 1 201 ? 67.038 39.216 14.568 1.00 5.18 200 GLY A O 1
ATOM 1412 N N . ASN A 1 202 ? 65.279 40.408 15.327 1.00 4.14 201 ASN A N 1
ATOM 1413 C CA . ASN A 1 202 ? 64.554 40.368 14.052 1.00 5.22 201 ASN A CA 1
ATOM 1414 C C . ASN A 1 202 ? 64.475 41.697 13.310 1.00 6.45 201 ASN A C 1
ATOM 1415 O O . ASN A 1 202 ? 63.539 41.929 12.544 1.00 6.81 201 ASN A O 1
ATOM 1420 N N . ASP A 1 203 ? 65.461 42.554 13.520 1.00 5.60 202 ASP A N 1
ATOM 1421 C CA . ASP A 1 203 ? 65.404 43.882 12.934 1.00 7.40 202 ASP A CA 1
ATOM 1422 C C . ASP A 1 203 ? 66.357 44.077 11.757 1.00 7.93 202 ASP A C 1
ATOM 1423 O O . ASP A 1 203 ? 66.553 45.196 11.297 1.00 9.21 202 ASP A O 1
ATOM 1428 N N . ALA A 1 204 ? 66.936 42.990 11.262 1.00 6.33 203 ALA A N 1
ATOM 1429 C CA . ALA A 1 204 ? 67.698 43.042 10.011 1.00 7.06 203 ALA A CA 1
ATOM 1430 C C . ALA A 1 204 ? 68.781 44.122 9.994 1.00 9.45 203 ALA A C 1
ATOM 1431 O O . ALA A 1 204 ? 68.892 44.892 9.035 1.00 10.41 203 ALA A O 1
ATOM 1433 N N . VAL A 1 205 ? 69.586 44.160 11.052 1.00 8.71 204 VAL A N 1
ATOM 1434 C CA . VAL A 1 205 ? 70.738 45.052 11.121 1.00 11.12 204 VAL A CA 1
ATOM 1435 C C . VAL A 1 205 ? 71.961 44.328 11.672 1.00 11.27 204 VAL A C 1
ATOM 1436 O O . VAL A 1 205 ? 71.860 43.215 12.198 1.00 7.25 204 VAL A O 1
ATOM 1440 N N . ASP A 1 206 ? 73.106 44.988 11.546 1.00 10.96 205 ASP A N 1
ATOM 1441 C CA . ASP A 1 206 ? 74.400 44.465 11.979 1.00 10.68 205 ASP A CA 1
ATOM 1442 C C . ASP A 1 206 ? 74.614 44.695 13.474 1.00 8.10 205 ASP A C 1
ATOM 1443 O O . ASP A 1 206 ? 74.726 45.838 13.924 1.00 9.28 205 ASP A O 1
ATOM 1448 N N . ASN A 1 207 ? 74.664 43.609 14.247 1.00 9.20 206 ASN A N 1
ATOM 1449 C CA . ASN A 1 207 ? 74.784 43.703 15.700 1.00 7.08 206 ASN A CA 1
ATOM 1450 C C . ASN A 1 207 ? 76.175 44.126 16.173 1.00 8.71 206 ASN A C 1
ATOM 1451 O O . ASN A 1 207 ? 76.346 44.507 17.330 1.00 9.34 206 ASN A O 1
ATOM 1456 N N . ASP A 1 208 ? 77.161 44.056 15.282 1.00 10.67 207 ASP A N 1
ATOM 1457 C CA . ASP A 1 208 ? 78.490 44.554 15.619 1.00 11.15 207 ASP A CA 1
ATOM 1458 C C . ASP A 1 208 ? 78.467 46.079 15.741 1.00 12.69 207 ASP A C 1
ATOM 1459 O O . ASP A 1 208 ? 79.225 46.652 16.519 1.00 13.60 207 ASP A O 1
ATOM 1464 N N . GLN A 1 209 ? 77.590 46.730 14.979 1.00 12.43 208 GLN A N 1
ATOM 1465 C CA . GLN A 1 209 ? 77.458 48.190 15.044 1.00 15.35 208 GLN A CA 1
ATOM 1466 C C . GLN A 1 209 ? 76.288 48.623 15.914 1.00 19.23 208 GLN A C 1
ATOM 1467 O O . GLN A 1 209 ? 76.248 49.754 16.402 1.00 17.95 208 GLN A O 1
ATOM 1473 N N . ASN A 1 210 ? 75.328 47.721 16.086 1.00 13.11 209 ASN A N 1
ATOM 1474 C CA . ASN A 1 210 ? 74.095 48.009 16.800 1.00 13.35 209 ASN A CA 1
ATOM 1475 C C . ASN A 1 210 ? 73.829 46.895 17.803 1.00 15.06 209 ASN A C 1
ATOM 1476 O O . ASN A 1 210 ? 73.053 45.989 17.518 1.00 14.73 209 ASN A O 1
ATOM 1481 N N . PRO A 1 211 ? 74.488 46.945 18.972 1.00 16.15 210 PRO A N 1
ATOM 1482 C CA . PRO A 1 211 ? 74.393 45.844 19.939 1.00 13.09 210 PRO A CA 1
ATOM 1483 C C . PRO A 1 211 ? 72.964 45.528 20.382 1.00 14.27 210 PRO A C 1
ATOM 1484 O O . PRO A 1 211 ? 72.142 46.423 20.567 1.00 16.30 210 PRO A O 1
ATOM 1488 N N . HIS A 1 212 ? 72.703 44.237 20.547 1.00 9.60 211 HIS A N 1
ATOM 1489 C CA . HIS A 1 212 ? 71.409 43.701 20.933 1.00 14.09 211 HIS A CA 1
ATOM 1490 C C . HIS A 1 212 ? 71.689 42.782 22.106 1.00 9.17 211 HIS A C 1
ATOM 1491 O O . HIS A 1 212 ? 72.625 41.987 22.052 1.00 9.87 211 HIS A O 1
ATOM 1498 N N . TYR A 1 213 ? 70.897 42.896 23.171 1.00 8.30 212 TYR A N 1
ATOM 1499 C CA . TYR A 1 213 ? 71.111 42.081 24.370 1.00 6.89 212 TYR A CA 1
ATOM 1500 C C . TYR A 1 213 ? 69.947 41.127 24.609 1.00 5.74 212 TYR A C 1
ATOM 1501 O O . TYR A 1 213 ? 68.800 41.479 24.346 1.00 8.00 212 TYR A O 1
ATOM 1510 N N . PRO A 1 214 ? 70.230 39.920 25.133 1.00 6.96 213 PRO A N 1
ATOM 1511 C CA . PRO A 1 214 ? 71.536 39.462 25.632 1.00 6.71 213 PRO A CA 1
ATOM 1512 C C . PRO A 1 214 ? 72.503 38.871 24.600 1.00 8.58 213 PRO A C 1
ATOM 1513 O O . PRO A 1 214 ? 73.589 38.454 24.996 1.00 8.68 213 PRO A O 1
ATOM 1517 N N . SER A 1 215 ? 72.150 38.827 23.322 1.00 7.25 214 SER A N 1
ATOM 1518 C CA . SER A 1 215 ? 73.033 38.136 22.373 1.00 7.72 214 SER A CA 1
ATOM 1519 C C . SER A 1 215 ? 74.419 38.782 22.247 1.00 8.98 214 SER A C 1
ATOM 1520 O O . SER A 1 215 ? 75.394 38.084 21.982 1.00 9.84 214 SER A O 1
ATOM 1523 N N . ASN A 1 216 ? 74.516 40.095 22.460 1.00 7.60 215 ASN A N 1
ATOM 1524 C CA . ASN A 1 216 ? 75.812 40.778 22.376 1.00 8.47 215 ASN A CA 1
ATOM 1525 C C . ASN A 1 216 ? 76.710 40.640 23.614 1.00 10.85 215 ASN A C 1
ATOM 1526 O O . ASN A 1 216 ? 77.856 41.099 23.589 1.00 11.02 215 ASN A O 1
ATOM 1531 N N . TYR A 1 217 ? 76.219 40.032 24.695 1.00 6.97 216 TYR A N 1
ATOM 1532 C CA . TYR A 1 217 ? 77.100 39.821 25.847 1.00 7.68 216 TYR A CA 1
ATOM 1533 C C . TYR A 1 217 ? 78.305 39.015 25.383 1.00 9.47 216 TYR A C 1
ATOM 1534 O O . TYR A 1 217 ? 78.151 38.045 24.646 1.00 8.76 216 TYR A O 1
ATOM 1543 N N . GLU A 1 218 ? 79.500 39.433 25.797 1.00 9.14 217 GLU A N 1
ATOM 1544 C CA . GLU A 1 218 ? 80.737 38.799 25.333 1.00 9.39 217 GLU A CA 1
ATOM 1545 C C . GLU A 1 218 ? 81.133 37.552 26.136 1.00 10.62 217 GLU A C 1
ATOM 1546 O O . GLU A 1 218 ? 82.160 36.910 25.867 1.00 9.30 217 GLU A O 1
ATOM 1552 N N . ASN A 1 219 ? 80.302 37.202 27.112 1.00 8.36 218 ASN A N 1
ATOM 1553 C CA . ASN A 1 219 ? 80.492 35.983 27.882 1.00 9.79 218 ASN A CA 1
ATOM 1554 C C . ASN A 1 219 ? 80.758 34.793 26.957 1.00 11.04 218 ASN A C 1
ATOM 1555 O O . ASN A 1 219 ? 80.060 34.599 25.960 1.00 7.57 218 ASN A O 1
ATOM 1560 N N . ASP A 1 220 ? 81.773 33.995 27.273 1.00 9.16 219 ASP A N 1
ATOM 1561 C CA . ASP A 1 220 ? 82.136 32.883 26.393 1.00 11.54 219 ASP A CA 1
ATOM 1562 C C . ASP A 1 220 ? 81.044 31.818 26.214 1.00 11.71 219 ASP A C 1
ATOM 1563 O O . ASP A 1 220 ? 81.025 31.116 25.200 1.00 11.65 219 ASP A O 1
ATOM 1568 N N . ASN A 1 221 ? 80.144 31.683 27.186 1.00 7.56 220 ASN A N 1
ATOM 1569 C CA . ASN A 1 221 ? 79.114 30.642 27.092 1.00 6.70 220 ASN A CA 1
ATOM 1570 C C . ASN A 1 221 ? 77.846 31.113 26.376 1.00 4.86 220 ASN A C 1
ATOM 1571 O O . ASN A 1 221 ? 76.878 30.364 26.257 1.00 5.94 220 ASN A O 1
ATOM 1576 N N . VAL A 1 222 ? 77.847 32.354 25.906 1.00 6.19 221 VAL A N 1
ATOM 1577 C CA . VAL A 1 222 ? 76.725 32.847 25.111 1.00 4.38 221 VAL A CA 1
ATOM 1578 C C . VAL A 1 222 ? 76.879 32.384 23.664 1.00 6.34 221 VAL A C 1
ATOM 1579 O O . VAL A 1 222 ? 77.926 32.591 23.050 1.00 8.45 221 VAL A O 1
ATOM 1583 N N . LEU A 1 223 ? 75.842 31.743 23.130 1.00 3.30 222 LEU A N 1
ATOM 1584 C CA . LEU A 1 223 ? 75.850 31.294 21.746 1.00 4.85 222 LEU A CA 1
ATOM 1585 C C . LEU A 1 223 ? 74.708 32.018 21.034 1.00 3.66 222 LEU A C 1
ATOM 1586 O O . LEU A 1 223 ? 73.544 31.776 21.323 1.00 6.36 222 LEU A O 1
ATOM 1591 N N . SER A 1 224 ? 75.062 32.938 20.136 1.00 5.70 223 SER A N 1
ATOM 1592 C CA . SER A 1 224 ? 74.110 33.878 19.538 1.00 6.57 223 SER A CA 1
ATOM 1593 C C . SER A 1 224 ? 73.700 33.411 18.161 1.00 5.69 223 SER A C 1
ATOM 1594 O O . SER A 1 224 ? 74.557 33.141 17.314 1.00 7.56 223 SER A O 1
ATOM 1597 N N . ILE A 1 225 ? 72.393 33.356 17.924 1.00 4.11 224 ILE A N 1
ATOM 1598 C CA . ILE A 1 225 ? 71.871 32.648 16.756 1.00 5.01 224 ILE A CA 1
ATOM 1599 C C . ILE A 1 225 ? 71.091 33.538 15.782 1.00 6.42 224 ILE A C 1
ATOM 1600 O O . ILE A 1 225 ? 70.134 34.202 16.171 1.00 6.08 224 ILE A O 1
ATOM 1605 N N . ALA A 1 226 ? 71.517 33.546 14.518 1.00 5.35 225 ALA A N 1
ATOM 1606 C CA . ALA A 1 226 ? 70.763 34.197 13.447 1.00 4.34 225 ALA A CA 1
ATOM 1607 C C . ALA A 1 226 ? 69.791 33.189 12.858 1.00 6.02 225 ALA A C 1
ATOM 1608 O O . ALA A 1 226 ? 69.948 31.973 13.046 1.00 5.52 225 ALA A O 1
ATOM 1610 N N . SER A 1 227 ? 68.801 33.688 12.122 1.00 4.25 226 SER A N 1
ATOM 1611 C CA . SER A 1 227 ? 67.774 32.839 11.536 1.00 5.72 226 SER A CA 1
ATOM 1612 C C . SER A 1 227 ? 68.017 32.582 10.048 1.00 6.29 226 SER A C 1
ATOM 1613 O O . SER A 1 227 ? 68.438 33.474 9.314 1.00 5.90 226 SER A O 1
ATOM 1616 N N . THR A 1 228 ? 67.734 31.355 9.619 1.00 6.27 227 THR A N 1
ATOM 1617 C CA . THR A 1 228 ? 67.784 30.981 8.203 1.00 4.92 227 THR A CA 1
ATOM 1618 C C . THR A 1 228 ? 66.422 30.491 7.726 1.00 6.58 227 THR A C 1
ATOM 1619 O O . THR A 1 228 ? 65.542 30.159 8.535 1.00 4.65 227 THR A O 1
ATOM 1623 N N . ASP A 1 229 ? 66.248 30.433 6.405 1.00 6.43 228 ASP A N 1
ATOM 1624 C CA . ASP A 1 229 ? 64.977 30.031 5.823 1.00 6.79 228 ASP A CA 1
ATOM 1625 C C . ASP A 1 229 ? 65.071 28.733 5.014 1.00 6.63 228 ASP A C 1
ATOM 1626 O O . ASP A 1 229 ? 66.116 28.071 4.977 1.00 7.63 228 ASP A O 1
ATOM 1631 N N . SER A 1 230 ? 63.966 28.371 4.378 1.00 7.43 229 SER A N 1
ATOM 1632 C CA . SER A 1 230 ? 63.875 27.080 3.698 1.00 7.89 229 SER A CA 1
ATOM 1633 C C . SER A 1 230 ? 64.722 27.002 2.425 1.00 12.10 229 SER A C 1
ATOM 1634 O O . SER A 1 230 ? 64.811 25.938 1.817 1.00 9.71 229 SER A O 1
ATOM 1637 N N . ARG A 1 231 ? 65.302 28.123 2.012 1.00 8.95 230 ARG A N 1
ATOM 1638 C CA . ARG A 1 231 ? 66.228 28.139 0.877 1.00 10.32 230 ARG A CA 1
ATOM 1639 C C . ARG A 1 231 ? 67.675 28.240 1.364 1.00 9.96 230 ARG A C 1
ATOM 1640 O O . ARG A 1 231 ? 68.600 28.419 0.571 1.00 9.67 230 ARG A O 1
ATOM 1648 N N . ASP A 1 232 ? 67.859 28.125 2.677 1.00 8.05 231 ASP A N 1
ATOM 1649 C CA . ASP A 1 232 ? 69.163 28.333 3.306 1.00 7.69 231 ASP A CA 1
ATOM 1650 C C . ASP A 1 232 ? 69.705 29.760 3.155 1.00 11.77 231 ASP A C 1
ATOM 1651 O O . ASP A 1 232 ? 70.902 29.982 3.335 1.00 9.22 231 ASP A O 1
ATOM 1656 N N . ASN A 1 233 ? 68.834 30.727 2.844 1.00 10.52 232 ASN A N 1
ATOM 1657 C CA . ASN A 1 233 ? 69.225 32.139 2.925 1.00 9.42 232 ASN A CA 1
ATOM 1658 C C . ASN A 1 233 ? 69.294 32.506 4.390 1.00 10.43 232 ASN A C 1
ATOM 1659 O O . ASN A 1 233 ? 68.730 31.805 5.233 1.00 6.87 232 ASN A O 1
ATOM 1664 N N . MET A 1 234 ? 69.939 33.623 4.703 1.00 8.86 233 MET A N 1
ATOM 1665 C CA . MET A 1 234 ? 69.683 34.229 6.002 1.00 8.08 233 MET A CA 1
ATOM 1666 C C . MET A 1 234 ? 68.293 34.851 5.907 1.00 9.55 233 MET A C 1
ATOM 1667 O O . MET A 1 234 ? 67.969 35.535 4.930 1.00 8.79 233 MET A O 1
ATOM 1672 N N . SER A 1 235 ? 67.452 34.577 6.898 1.00 7.06 234 SER A N 1
ATOM 1673 C CA . SER A 1 235 ? 66.087 35.081 6.892 1.00 6.39 234 SER A CA 1
ATOM 1674 C C . SER A 1 235 ? 66.130 36.584 6.704 1.00 5.71 234 SER A C 1
ATOM 1675 O O . SER A 1 235 ? 66.973 37.244 7.284 1.00 5.05 234 SER A O 1
ATOM 1678 N N . SER A 1 236 ? 65.227 37.128 5.897 1.00 4.82 235 SER A N 1
ATOM 1679 C CA . SER A 1 236 ? 65.295 38.561 5.604 1.00 8.03 235 SER A CA 1
ATOM 1680 C C . SER A 1 236 ? 65.235 39.446 6.849 1.00 8.17 235 SER A C 1
ATOM 1681 O O . SER A 1 236 ? 65.840 40.514 6.869 1.00 8.91 235 SER A O 1
ATOM 1684 N N . PHE A 1 237 ? 64.515 38.994 7.876 1.00 5.76 236 PHE A N 1
ATOM 1685 C CA . PHE A 1 237 ? 64.391 39.742 9.126 1.00 7.33 236 PHE A CA 1
ATOM 1686 C C . PHE A 1 237 ? 65.583 39.605 10.072 1.00 5.65 236 PHE A C 1
ATOM 1687 O O . PHE A 1 237 ? 65.706 40.374 11.019 1.00 4.83 236 PHE A O 1
ATOM 1695 N N . SER A 1 238 ? 66.462 38.638 9.831 1.00 4.59 237 SER A N 1
ATOM 1696 C CA . SER A 1 238 ? 67.471 38.304 10.841 1.00 4.95 237 SER A CA 1
ATOM 1697 C C . SER A 1 238 ? 68.535 39.374 11.045 1.00 6.69 237 SER A C 1
ATOM 1698 O O . SER A 1 238 ? 69.069 39.920 10.091 1.00 7.38 237 SER A O 1
ATOM 1701 N N . GLN A 1 239 ? 68.868 39.634 12.300 1.00 5.89 238 GLN A N 1
ATOM 1702 C CA . GLN A 1 239 ? 70.065 40.405 12.604 1.00 4.93 238 GLN A CA 1
ATOM 1703 C C . GLN A 1 239 ? 71.279 39.487 12.415 1.00 6.94 238 GLN A C 1
ATOM 1704 O O . GLN A 1 239 ? 71.132 38.267 12.297 1.00 6.27 238 GLN A O 1
ATOM 1710 N N . TRP A 1 240 ? 72.465 40.076 12.335 1.00 6.62 239 TRP A N 1
ATOM 1711 C CA . TRP A 1 240 ? 73.687 39.304 12.127 1.00 8.77 239 TRP A CA 1
ATOM 1712 C C . TRP A 1 240 ? 74.812 40.032 12.846 1.00 7.87 239 TRP A C 1
ATOM 1713 O O . TRP A 1 240 ? 74.577 41.047 13.495 1.00 6.20 239 TRP A O 1
ATOM 1724 N N . GLY A 1 241 ? 76.028 39.507 12.760 1.00 7.29 240 GLY A N 1
ATOM 1725 C CA . GLY A 1 241 ? 77.175 40.179 13.352 1.00 8.08 240 GLY A CA 1
ATOM 1726 C C . GLY A 1 241 ? 78.426 39.338 13.188 1.00 8.03 240 GLY A C 1
ATOM 1727 O O . GLY A 1 241 ? 78.503 38.239 13.721 1.00 9.11 240 GLY A O 1
ATOM 1728 N N . LEU A 1 242 ? 79.406 39.851 12.449 1.00 8.34 241 LEU A N 1
ATOM 1729 C CA . LEU A 1 242 ? 80.629 39.092 12.174 1.00 10.80 241 LEU A CA 1
ATOM 1730 C C . LEU A 1 242 ? 81.299 38.572 13.451 1.00 10.73 241 LEU A C 1
ATOM 1731 O O . LEU A 1 242 ? 81.813 37.450 13.481 1.00 10.28 241 LEU A O 1
ATOM 1736 N N . THR A 1 243 ? 81.274 39.375 14.509 1.00 9.98 242 THR A N 1
ATOM 1737 C CA . THR A 1 243 ? 81.882 38.966 15.770 1.00 10.45 242 THR A CA 1
ATOM 1738 C C . THR A 1 243 ? 80.850 38.716 16.869 1.00 10.03 242 THR A C 1
ATOM 1739 O O . THR A 1 243 ? 81.129 37.990 17.830 1.00 9.64 242 THR A O 1
ATOM 1743 N N . SER A 1 244 ? 79.661 39.299 16.724 1.00 9.07 243 SER A N 1
ATOM 1744 C CA . SER A 1 244 ? 78.665 39.260 17.799 1.00 7.46 243 SER A CA 1
ATOM 1745 C C . SER A 1 244 ? 77.557 38.220 17.596 1.00 7.79 243 SER A C 1
ATOM 1746 O O . SER A 1 244 ? 76.743 37.988 18.497 1.00 8.40 243 SER A O 1
ATOM 1749 N N . VAL A 1 245 ? 77.509 37.606 16.417 1.00 5.06 244 VAL A N 1
ATOM 1750 C CA . VAL A 1 245 ? 76.593 36.490 16.179 1.00 7.23 244 VAL A CA 1
ATOM 1751 C C . VAL A 1 245 ? 77.411 35.296 15.683 1.00 8.01 244 VAL A C 1
ATOM 1752 O O . VAL A 1 245 ? 78.347 35.462 14.900 1.00 6.49 244 VAL A O 1
ATOM 1756 N N . ASP A 1 246 ? 77.063 34.095 16.131 1.00 6.36 245 ASP A N 1
ATOM 1757 C CA . ASP A 1 246 ? 77.951 32.946 15.939 1.00 4.77 245 ASP A CA 1
ATOM 1758 C C . ASP A 1 246 ? 77.621 32.051 14.748 1.00 7.58 245 ASP A C 1
ATOM 1759 O O . ASP A 1 246 ? 78.522 31.577 14.055 1.00 7.88 245 ASP A O 1
ATOM 1764 N N . MET A 1 247 ? 76.335 31.800 14.529 1.00 5.48 246 MET A N 1
ATOM 1765 C CA . MET A 1 247 ? 75.904 30.855 13.500 1.00 7.33 246 MET A CA 1
ATOM 1766 C C . MET A 1 247 ? 74.411 31.028 13.253 1.00 7.73 246 MET A C 1
ATOM 1767 O O . MET A 1 247 ? 73.767 31.832 13.917 1.00 6.40 246 MET A O 1
ATOM 1772 N N . GLY A 1 248 ? 73.862 30.267 12.312 1.00 5.18 247 GLY A N 1
ATOM 1773 C CA . GLY A 1 248 ? 72.444 30.360 12.008 1.00 6.41 247 GLY A CA 1
ATOM 1774 C C . GLY A 1 248 ? 71.723 29.035 12.160 1.00 5.87 247 GLY A C 1
ATOM 1775 O O . GLY A 1 248 ? 72.357 27.986 12.211 1.00 5.96 247 GLY A O 1
ATOM 1776 N N . ALA A 1 249 ? 70.397 29.087 12.243 1.00 4.83 248 ALA A N 1
ATOM 1777 C CA . ALA A 1 249 ? 69.559 27.891 12.284 1.00 4.27 248 ALA A CA 1
ATOM 1778 C C . ALA A 1 249 ? 68.163 28.269 11.783 1.00 5.39 248 ALA A C 1
ATOM 1779 O O . ALA A 1 249 ? 67.818 29.453 11.746 1.00 5.54 248 ALA A O 1
ATOM 1781 N N . PRO A 1 250 ? 67.354 27.275 11.401 1.00 5.69 249 PRO A N 1
ATOM 1782 C CA . PRO A 1 250 ? 66.031 27.575 10.841 1.00 5.07 249 PRO A CA 1
ATOM 1783 C C . PRO A 1 250 ? 65.125 28.391 11.777 1.00 4.88 249 PRO A C 1
ATOM 1784 O O . PRO A 1 250 ? 64.857 27.989 12.924 1.00 5.93 249 PRO A O 1
ATOM 1788 N N . GLY A 1 251 ? 64.635 29.520 11.274 1.00 5.77 250 GLY A N 1
ATOM 1789 C CA . GLY A 1 251 ? 63.722 30.349 12.046 1.00 5.40 250 GLY A CA 1
ATOM 1790 C C . GLY A 1 251 ? 62.578 30.951 11.245 1.00 5.97 250 GLY A C 1
ATOM 1791 O O . GLY A 1 251 ? 61.730 31.638 11.806 1.00 6.73 250 GLY A O 1
ATOM 1792 N N . SER A 1 252 ? 62.562 30.704 9.933 1.00 5.73 251 SER A N 1
ATOM 1793 C CA . SER A 1 252 ? 61.496 31.222 9.067 1.00 5.51 251 SER A CA 1
ATOM 1794 C C . SER A 1 252 ? 60.387 30.189 8.885 1.00 5.65 251 SER A C 1
ATOM 1795 O O . SER A 1 252 ? 60.619 29.116 8.319 1.00 7.24 251 SER A O 1
ATOM 1798 N N . GLY A 1 253 ? 59.186 30.517 9.354 1.00 5.34 252 GLY A N 1
ATOM 1799 C CA . GLY A 1 253 ? 58.032 29.652 9.165 1.00 6.82 252 GLY A CA 1
ATOM 1800 C C . GLY A 1 253 ? 58.163 28.336 9.909 1.00 5.57 252 GLY A C 1
ATOM 1801 O O . GLY A 1 253 ? 58.138 27.255 9.307 1.00 7.37 252 GLY A O 1
ATOM 1802 N N . ILE A 1 254 ? 58.308 28.426 11.227 1.00 5.50 253 ILE A N 1
ATOM 1803 C CA . ILE A 1 254 ? 58.486 27.237 12.058 1.00 4.69 253 ILE A CA 1
ATOM 1804 C C . ILE A 1 254 ? 57.182 26.850 12.765 1.00 6.16 253 ILE A C 1
ATOM 1805 O O . ILE A 1 254 ? 56.639 27.611 13.574 1.00 5.89 253 ILE A O 1
ATOM 1810 N N . LEU A 1 255 ? 56.677 25.661 12.445 1.00 4.32 254 LEU A N 1
ATOM 1811 C CA . LEU A 1 255 ? 55.494 25.127 13.100 1.00 4.65 254 LEU A CA 1
ATOM 1812 C C . LEU A 1 255 ? 55.884 24.482 14.426 1.00 5.59 254 LEU A C 1
ATOM 1813 O O . LEU A 1 255 ? 56.843 23.721 14.485 1.00 8.13 254 LEU A O 1
ATOM 1818 N N . SER A 1 256 ? 55.128 24.768 15.481 1.00 5.38 255 SER A N 1
ATOM 1819 C CA . SER A 1 256 ? 55.400 24.155 16.771 1.00 6.57 255 SER A CA 1
ATOM 1820 C C . SER A 1 256 ? 54.153 24.171 17.643 1.00 8.25 255 SER A C 1
ATOM 1821 O O . SER A 1 256 ? 53.086 24.631 17.225 1.00 7.36 255 SER A O 1
ATOM 1824 N N . THR A 1 257 ? 54.297 23.650 18.853 1.00 6.96 256 THR A N 1
ATOM 1825 C CA . THR A 1 257 ? 53.230 23.630 19.843 1.00 6.56 256 THR A CA 1
ATOM 1826 C C . THR A 1 257 ? 52.886 25.016 20.384 1.00 7.61 256 THR A C 1
ATOM 1827 O O . THR A 1 257 ? 53.783 25.818 20.657 1.00 8.63 256 THR A O 1
ATOM 1831 N N . VAL A 1 258 ? 51.592 25.278 20.566 1.00 5.92 257 VAL A N 1
ATOM 1832 C CA . VAL A 1 258 ? 51.125 26.431 21.344 1.00 7.86 257 VAL A CA 1
ATOM 1833 C C . VAL A 1 258 ? 50.034 25.978 22.326 1.00 6.53 257 VAL A C 1
ATOM 1834 O O . VAL A 1 258 ? 49.452 24.910 22.152 1.00 10.12 257 VAL A O 1
ATOM 1838 N N . PRO A 1 259 ? 49.757 26.782 23.361 1.00 9.42 258 PRO A N 1
ATOM 1839 C CA . PRO A 1 259 ? 48.794 26.351 24.383 1.00 9.84 258 PRO A CA 1
ATOM 1840 C C . PRO A 1 259 ? 47.390 26.073 23.839 1.00 12.11 258 PRO A C 1
ATOM 1841 O O . PRO A 1 259 ? 47.043 26.476 22.727 1.00 17.21 258 PRO A O 1
ATOM 1845 N N . GLY A 1 260 ? 46.588 25.372 24.632 1.00 14.78 259 GLY A N 1
ATOM 1846 C CA . GLY A 1 260 ? 45.275 24.948 24.182 1.00 19.30 259 GLY A CA 1
ATOM 1847 C C . GLY A 1 260 ? 45.346 23.811 23.176 1.00 14.90 259 GLY A C 1
ATOM 1848 O O . GLY A 1 260 ? 44.542 23.757 22.244 1.00 16.33 259 GLY A O 1
ATOM 1849 N N . ASN A 1 261 ? 46.323 22.920 23.351 1.00 11.39 260 ASN A N 1
ATOM 1850 C CA . ASN A 1 261 ? 46.451 21.723 22.514 1.00 11.62 260 ASN A CA 1
ATOM 1851 C C . ASN A 1 261 ? 46.402 22.055 21.027 1.00 16.77 260 ASN A C 1
ATOM 1852 O O . ASN A 1 261 ? 45.702 21.401 20.250 1.00 17.82 260 ASN A O 1
ATOM 1857 N N . SER A 1 262 ? 47.151 23.077 20.636 1.00 13.02 261 SER A N 1
ATOM 1858 C CA . SER A 1 262 ? 47.158 23.525 19.251 1.00 14.16 261 SER A CA 1
ATOM 1859 C C . SER A 1 262 ? 48.582 23.646 18.722 1.00 12.88 261 SER A C 1
ATOM 1860 O O . SER A 1 262 ? 49.552 23.371 19.432 1.00 7.41 261 SER A O 1
ATOM 1863 N N . TYR A 1 263 ? 48.689 24.060 17.464 1.00 11.07 262 TYR A N 1
ATOM 1864 C CA . TYR A 1 263 ? 49.972 24.228 16.797 1.00 8.76 262 TYR A CA 1
ATOM 1865 C C . TYR A 1 263 ? 49.893 25.499 15.977 1.00 14.14 262 TYR A C 1
ATOM 1866 O O . TYR A 1 263 ? 48.820 25.871 15.507 1.00 12.43 262 TYR A O 1
ATOM 1875 N N . ALA A 1 264 ? 51.025 26.178 15.831 1.00 8.85 263 ALA A N 1
ATOM 1876 C CA . ALA A 1 264 ? 51.054 27.421 15.081 1.00 9.89 263 ALA A CA 1
ATOM 1877 C C . ALA A 1 264 ? 52.419 27.641 14.459 1.00 9.84 263 ALA A C 1
ATOM 1878 O O . ALA A 1 264 ? 53.428 27.110 14.929 1.00 6.49 263 ALA A O 1
ATOM 1880 N N . THR A 1 265 ? 52.442 28.436 13.398 1.00 7.48 264 THR A N 1
ATOM 1881 C CA . THR A 1 265 ? 53.675 28.736 12.686 1.00 5.91 264 THR A CA 1
ATOM 1882 C C . THR A 1 265 ? 54.111 30.161 13.015 1.00 8.61 264 THR A C 1
ATOM 1883 O O . THR A 1 265 ? 53.349 31.111 12.806 1.00 9.56 264 THR A O 1
ATOM 1887 N N . TYR A 1 266 ? 55.324 30.295 13.550 1.00 5.85 265 TYR A N 1
ATOM 1888 C CA . TYR A 1 266 ? 55.914 31.591 13.893 1.00 6.79 265 TYR A CA 1
ATOM 1889 C C . TYR A 1 266 ? 57.223 31.749 13.138 1.00 5.93 265 TYR A C 1
ATOM 1890 O O . TYR A 1 266 ? 57.869 30.764 12.767 1.00 5.65 265 TYR A O 1
ATOM 1899 N N . SER A 1 267 ? 57.651 32.991 12.947 1.00 6.62 266 SER A N 1
ATOM 1900 C CA . SER A 1 267 ? 58.963 33.238 12.363 1.00 4.77 266 SER A CA 1
ATOM 1901 C C . SER A 1 267 ? 59.757 34.192 13.239 1.00 6.45 266 SER A C 1
ATOM 1902 O O . SER A 1 267 ? 59.208 35.146 13.788 1.00 10.47 266 SER A O 1
ATOM 1905 N N . GLY A 1 268 ? 61.048 33.926 13.389 1.00 7.38 267 GLY A N 1
ATOM 1906 C CA . GLY A 1 268 ? 61.915 34.838 14.115 1.00 6.30 267 GLY A CA 1
ATOM 1907 C C . GLY A 1 268 ? 63.207 34.167 14.530 1.00 6.49 267 GLY A C 1
ATOM 1908 O O . GLY A 1 268 ? 63.339 32.943 14.457 1.00 5.73 267 GLY A O 1
ATOM 1909 N N . THR A 1 269 ? 64.179 34.962 14.954 1.00 5.93 268 THR A N 1
ATOM 1910 C CA . THR A 1 269 ? 65.363 34.379 15.566 1.00 6.76 268 THR A CA 1
ATOM 1911 C C . THR A 1 269 ? 64.980 33.611 16.839 1.00 6.44 268 THR A C 1
ATOM 1912 O O . THR A 1 269 ? 65.714 32.726 17.271 1.00 4.72 268 THR A O 1
ATOM 1916 N N . SER A 1 270 ? 63.826 33.945 17.418 1.00 4.16 269 SER A N 1
ATOM 1917 C CA . SER A 1 270 ? 63.291 33.214 18.565 1.00 7.72 269 SER A CA 1
ATOM 1918 C C . SER A 1 270 ? 63.003 31.751 18.236 1.00 6.06 269 SER A C 1
ATOM 1919 O O . SER A 1 270 ? 62.982 30.907 19.122 1.00 5.05 269 SER A O 1
ATOM 1922 N N . MET A 1 271 ? 62.770 31.464 16.962 1.00 5.39 270 MET A N 1
ATOM 1923 C CA . MET A 1 271 ? 62.495 30.097 16.503 1.00 4.18 270 MET A CA 1
ATOM 1924 C C . MET A 1 271 ? 63.783 29.372 16.112 1.00 5.10 270 MET A C 1
ATOM 1925 O O . MET A 1 271 ? 63.865 28.141 16.174 1.00 5.29 270 MET A O 1
ATOM 1930 N N . ALA A 1 272 ? 64.789 30.139 15.702 1.00 4.98 271 ALA A N 1
ATOM 1931 C CA . ALA A 1 272 ? 66.091 29.571 15.359 1.00 4.33 271 ALA A CA 1
ATOM 1932 C C . ALA A 1 272 ? 66.809 29.096 16.625 1.00 5.05 271 ALA A C 1
ATOM 1933 O O . ALA A 1 272 ? 67.424 28.029 16.653 1.00 4.96 271 ALA A O 1
ATOM 1935 N N . THR A 1 273 ? 66.724 29.911 17.671 1.00 3.41 272 THR A N 1
ATOM 1936 C CA . THR A 1 273 ? 67.380 29.633 18.943 1.00 4.68 272 THR A CA 1
ATOM 1937 C C . THR A 1 273 ? 67.094 28.227 19.505 1.00 4.65 272 THR A C 1
ATOM 1938 O O . THR A 1 273 ? 68.036 27.506 19.868 1.00 4.69 272 THR A O 1
ATOM 1942 N N . PRO A 1 274 ? 65.813 27.820 19.562 1.00 5.13 273 PRO A N 1
ATOM 1943 C CA . PRO A 1 274 ? 65.515 26.482 20.099 1.00 5.02 273 PRO A CA 1
ATOM 1944 C C . PRO A 1 274 ? 65.957 25.313 19.212 1.00 6.07 273 PRO A C 1
ATOM 1945 O O . PRO A 1 274 ? 66.115 24.217 19.740 1.00 5.55 273 PRO A O 1
ATOM 1949 N N . HIS A 1 275 ? 66.160 25.513 17.909 1.00 4.57 274 HIS A N 1
ATOM 1950 C CA . HIS A 1 275 ? 66.796 24.447 17.132 1.00 4.98 274 HIS A CA 1
ATOM 1951 C C . HIS A 1 275 ? 68.198 24.200 17.688 1.00 5.60 274 HIS A C 1
ATOM 1952 O O . HIS A 1 275 ? 68.631 23.049 17.845 1.00 5.11 274 HIS A O 1
ATOM 1959 N N . VAL A 1 276 ? 68.899 25.293 17.994 1.00 4.18 275 VAL A N 1
ATOM 1960 C CA . VAL A 1 276 ? 70.255 25.203 18.532 1.00 4.89 275 VAL A CA 1
ATOM 1961 C C . VAL A 1 276 ? 70.276 24.677 19.972 1.00 7.57 275 VAL A C 1
ATOM 1962 O O . VAL A 1 276 ? 71.089 23.801 20.309 1.00 5.76 275 VAL A O 1
ATOM 1966 N N . ALA A 1 277 ? 69.384 25.185 20.818 1.00 4.94 276 ALA A N 1
ATOM 1967 C CA . ALA A 1 277 ? 69.297 24.667 22.180 1.00 4.68 276 ALA A CA 1
ATOM 1968 C C . ALA A 1 277 ? 68.936 23.183 22.150 1.00 5.67 276 ALA A C 1
ATOM 1969 O O . ALA A 1 277 ? 69.504 22.370 22.893 1.00 6.74 276 ALA A O 1
ATOM 1971 N N . GLY A 1 278 ? 67.998 22.825 21.283 1.00 5.13 277 GLY A N 1
ATOM 1972 C CA . GLY A 1 278 ? 67.630 21.429 21.101 1.00 4.09 277 GLY A CA 1
ATOM 1973 C C . GLY A 1 278 ? 68.810 20.599 20.632 1.00 8.02 277 GLY A C 1
ATOM 1974 O O . GLY A 1 278 ? 69.049 19.501 21.146 1.00 6.71 277 GLY A O 1
ATOM 1975 N N . ALA A 1 279 ? 69.554 21.111 19.654 1.00 4.56 278 ALA A N 1
ATOM 1976 C CA . ALA A 1 279 ? 70.728 20.396 19.169 1.00 5.86 278 ALA A CA 1
ATOM 1977 C C . ALA A 1 279 ? 71.775 20.221 20.275 1.00 6.89 278 ALA A C 1
ATOM 1978 O O . ALA A 1 279 ? 72.400 19.166 20.379 1.00 5.89 278 ALA A O 1
ATOM 1980 N N . ALA A 1 280 ? 71.957 21.250 21.101 1.00 4.24 279 ALA A N 1
ATOM 1981 C CA . ALA A 1 280 ? 72.902 21.161 22.208 1.00 5.08 279 ALA A CA 1
ATOM 1982 C C . ALA A 1 280 ? 72.491 20.036 23.146 1.00 5.76 279 ALA A C 1
ATOM 1983 O O . ALA A 1 280 ? 73.330 19.229 23.565 1.00 6.88 279 ALA A O 1
ATOM 1985 N N . ALA A 1 281 ? 71.205 19.984 23.483 1.00 5.52 280 ALA A N 1
ATOM 1986 C CA . ALA A 1 281 ? 70.698 18.923 24.357 1.00 5.23 280 ALA A CA 1
ATOM 1987 C C . ALA A 1 281 ? 70.895 17.542 23.731 1.00 7.63 280 ALA A C 1
ATOM 1988 O O . ALA A 1 281 ? 71.244 16.584 24.426 1.00 5.63 280 ALA A O 1
ATOM 1990 N N . LEU A 1 282 ? 70.667 17.437 22.422 1.00 5.83 281 LEU A N 1
ATOM 1991 C CA . LEU A 1 282 ? 70.858 16.159 21.730 1.00 7.17 281 LEU A CA 1
ATOM 1992 C C . LEU A 1 282 ? 72.320 15.712 21.775 1.00 7.60 281 LEU A C 1
ATOM 1993 O O . LEU A 1 282 ? 72.616 14.535 22.022 1.00 8.71 281 LEU A O 1
ATOM 1998 N N . VAL A 1 283 ? 73.233 16.652 21.558 1.00 6.67 282 VAL A N 1
ATOM 1999 C CA . VAL A 1 283 ? 74.663 16.375 21.662 1.00 5.83 282 VAL A CA 1
ATOM 2000 C C . VAL A 1 283 ? 75.009 15.847 23.061 1.00 9.21 282 VAL A C 1
ATOM 2001 O O . VAL A 1 283 ? 75.767 14.892 23.205 1.00 8.34 282 VAL A O 1
ATOM 2005 N N . LEU A 1 284 ? 74.439 16.468 24.089 1.00 5.86 283 LEU A N 1
ATOM 2006 C CA . LEU A 1 284 ? 74.749 16.080 25.464 1.00 8.00 283 LEU A CA 1
ATOM 2007 C C . LEU A 1 284 ? 74.139 14.726 25.822 1.00 10.06 283 LEU A C 1
ATOM 2008 O O . LEU A 1 284 ? 74.459 14.152 26.866 1.00 13.14 283 LEU A O 1
ATOM 2013 N N . SER A 1 285 ? 73.261 14.208 24.966 1.00 9.07 284 SER A N 1
ATOM 2014 C CA . SER A 1 285 ? 72.739 12.853 25.181 1.00 9.06 284 SER A CA 1
ATOM 2015 C C . SER A 1 285 ? 73.727 11.824 24.636 1.00 12.54 284 SER A C 1
ATOM 2016 O O . SER A 1 285 ? 73.631 10.631 24.945 1.00 13.93 284 SER A O 1
ATOM 2019 N N . VAL A 1 286 ? 74.676 12.295 23.833 1.00 9.97 285 VAL A N 1
ATOM 2020 C CA . VAL A 1 286 ? 75.694 11.436 23.212 1.00 12.06 285 VAL A CA 1
ATOM 2021 C C . VAL A 1 286 ? 77.063 11.579 23.897 1.00 17.48 285 VAL A C 1
ATOM 2022 O O . VAL A 1 286 ? 77.792 10.600 24.084 1.00 13.53 285 VAL A O 1
ATOM 2026 N N . ASN A 1 287 ? 77.410 12.805 24.276 1.00 13.20 286 ASN A N 1
ATOM 2027 C CA . ASN A 1 287 ? 78.695 13.069 24.922 1.00 13.42 286 ASN A CA 1
ATOM 2028 C C . ASN A 1 287 ? 78.566 14.109 26.028 1.00 12.05 286 ASN A C 1
ATOM 2029 O O . ASN A 1 287 ? 78.701 15.308 25.784 1.00 12.01 286 ASN A O 1
ATOM 2034 N N . PRO A 1 288 ? 78.313 13.645 27.259 1.00 12.68 287 PRO A N 1
ATOM 2035 C CA . PRO A 1 288 ? 78.148 14.533 28.413 1.00 8.57 287 PRO A CA 1
ATOM 2036 C C . PRO A 1 288 ? 79.468 15.114 28.912 1.00 12.19 287 PRO A C 1
ATOM 2037 O O . PRO A 1 288 ? 79.445 15.957 29.803 1.00 13.54 287 PRO A O 1
ATOM 2041 N N . ASP A 1 289 ? 80.594 14.685 28.347 1.00 14.50 288 ASP A N 1
ATOM 2042 C CA . ASP A 1 289 ? 81.901 15.108 28.853 1.00 12.90 288 ASP A CA 1
ATOM 2043 C C . ASP A 1 289 ? 82.437 16.395 28.223 1.00 12.59 288 ASP A C 1
ATOM 2044 O O . ASP A 1 289 ? 83.505 16.874 28.595 1.00 18.11 288 ASP A O 1
ATOM 2049 N N . LEU A 1 290 ? 81.693 16.964 27.284 1.00 8.84 289 LEU A N 1
ATOM 2050 C CA . LEU A 1 290 ? 82.112 18.207 26.649 1.00 8.51 289 LEU A CA 1
ATOM 2051 C C . LEU A 1 290 ? 82.042 19.384 27.620 1.00 8.74 289 LEU A C 1
ATOM 2052 O O . LEU A 1 290 ? 81.074 19.519 28.359 1.00 11.88 289 LEU A O 1
ATOM 2057 N N . THR A 1 291 ? 83.062 20.237 27.614 1.00 8.27 290 THR A N 1
ATOM 2058 C CA . THR A 1 291 ? 82.970 21.497 28.344 1.00 7.68 290 THR A CA 1
ATOM 2059 C C . THR A 1 291 ? 81.964 22.363 27.597 1.00 9.55 290 THR A C 1
ATOM 2060 O O . THR A 1 291 ? 81.637 22.085 26.447 1.00 7.00 290 THR A O 1
ATOM 2064 N N . THR A 1 292 ? 81.480 23.413 28.245 1.00 7.86 291 THR A N 1
ATOM 2065 C CA . THR A 1 292 ? 80.522 24.311 27.606 1.00 9.18 291 THR A CA 1
ATOM 2066 C C . THR A 1 292 ? 81.098 24.910 26.327 1.00 9.31 291 THR A C 1
ATOM 2067 O O . THR A 1 292 ? 80.428 24.976 25.287 1.00 8.58 291 THR A O 1
ATOM 2071 N N . LEU A 1 293 ? 82.343 25.358 26.409 1.00 8.25 292 LEU A N 1
ATOM 2072 C CA . LEU A 1 293 ? 83.011 25.943 25.257 1.00 10.06 292 LEU A CA 1
ATOM 2073 C C . LEU A 1 293 ? 83.198 24.922 24.129 1.00 7.93 292 LEU A C 1
ATOM 2074 O O . LEU A 1 293 ? 83.072 25.253 22.956 1.00 8.82 292 LEU A O 1
ATOM 2079 N N . GLU A 1 294 ? 83.517 23.681 24.479 1.00 10.79 293 GLU A N 1
ATOM 2080 C CA . GLU A 1 294 ? 83.642 22.636 23.462 1.00 7.78 293 GLU A CA 1
ATOM 2081 C C . GLU A 1 294 ? 82.314 22.389 22.770 1.00 9.35 293 GLU A C 1
ATOM 2082 O O . GLU A 1 294 ? 82.258 22.228 21.547 1.00 8.58 293 GLU A O 1
ATOM 2088 N N . LEU A 1 295 ? 81.246 22.358 23.565 1.00 7.92 294 LEU A N 1
ATOM 2089 C CA . LEU A 1 295 ? 79.891 22.201 23.047 1.00 7.34 294 LEU A CA 1
ATOM 2090 C C . LEU A 1 295 ? 79.543 23.326 22.073 1.00 8.13 294 LEU A C 1
ATOM 2091 O O . LEU A 1 295 ? 79.050 23.083 20.965 1.00 8.43 294 LEU A O 1
ATOM 2096 N N . LYS A 1 296 ? 79.797 24.557 22.497 1.00 6.20 295 LYS A N 1
ATOM 2097 C CA . LYS A 1 296 ? 79.507 25.722 21.679 1.00 6.52 295 LYS A CA 1
ATOM 2098 C C . LYS A 1 296 ? 80.263 25.653 20.362 1.00 8.22 295 LYS A C 1
ATOM 2099 O O . LYS A 1 296 ? 79.675 25.824 19.295 1.00 8.42 295 LYS A O 1
ATOM 2105 N N . GLU A 1 297 ? 81.564 25.394 20.442 1.00 7.60 296 GLU A N 1
ATOM 2106 C CA . GLU A 1 297 ? 82.407 25.389 19.248 1.00 9.13 296 GLU A CA 1
ATOM 2107 C C . GLU A 1 297 ? 82.049 24.229 18.332 1.00 7.41 296 GLU A C 1
ATOM 2108 O O . GLU A 1 297 ? 82.141 24.343 17.107 1.00 9.80 296 GLU A O 1
ATOM 2114 N N . LEU A 1 298 ? 81.623 23.118 18.922 1.00 8.14 297 LEU A N 1
ATOM 2115 C CA . LEU A 1 298 ? 81.210 21.966 18.135 1.00 8.07 297 LEU A CA 1
ATOM 2116 C C . LEU A 1 298 ? 79.954 22.275 17.315 1.00 11.13 297 LEU A C 1
ATOM 2117 O O . LEU A 1 298 ? 79.861 21.925 16.137 1.00 9.32 297 LEU A O 1
ATOM 2122 N N . LEU A 1 299 ? 78.982 22.925 17.944 1.00 6.48 298 LEU A N 1
ATOM 2123 C CA . LEU A 1 299 ? 77.768 23.322 17.235 1.00 6.01 298 LEU A CA 1
ATOM 2124 C C . LEU A 1 299 ? 78.107 24.249 16.074 1.00 7.84 298 LEU A C 1
ATOM 2125 O O . LEU A 1 299 ? 77.559 24.121 14.971 1.00 8.36 298 LEU A O 1
ATOM 2130 N N . MET A 1 300 ? 79.025 25.180 16.317 1.00 7.52 299 MET A N 1
ATOM 2131 C CA . MET A 1 300 ? 79.463 26.112 15.282 1.00 6.95 299 MET A CA 1
ATOM 2132 C C . MET A 1 300 ? 80.227 25.414 14.152 1.00 11.03 299 MET A C 1
ATOM 2133 O O . MET A 1 300 ? 79.921 25.595 12.975 1.00 9.38 299 MET A O 1
ATOM 2138 N N . SER A 1 301 ? 81.208 24.597 14.515 1.00 8.46 300 SER A N 1
ATOM 2139 C CA . SER A 1 301 ? 82.110 24.037 13.513 1.00 8.45 300 SER A CA 1
ATOM 2140 C C . SER A 1 301 ? 81.467 22.913 12.715 1.00 9.50 300 SER A C 1
ATOM 2141 O O . SER A 1 301 ? 81.842 22.677 11.568 1.00 12.23 300 SER A O 1
ATOM 2144 N N . SER A 1 302 ? 80.501 22.219 13.311 1.00 7.77 301 SER A N 1
ATOM 2145 C CA . SER A 1 302 ? 79.866 21.082 12.643 1.00 10.38 301 SER A CA 1
ATOM 2146 C C . SER A 1 302 ? 78.766 21.487 11.667 1.00 10.05 301 SER A C 1
ATOM 2147 O O . SER A 1 302 ? 78.257 20.648 10.926 1.00 9.37 301 SER A O 1
ATOM 2150 N N . GLY A 1 303 ? 78.387 22.764 11.682 1.00 9.02 302 GLY A N 1
ATOM 2151 C CA . GLY A 1 303 ? 77.328 23.240 10.809 1.00 9.37 302 GLY A CA 1
ATOM 2152 C C . GLY A 1 303 ? 77.757 23.235 9.353 1.00 8.74 302 GLY A C 1
ATOM 2153 O O . GLY A 1 303 ? 78.947 23.154 9.064 1.00 7.63 302 GLY A O 1
ATOM 2154 N N . ASP A 1 304 ? 76.788 23.310 8.444 1.00 7.84 303 ASP A N 1
ATOM 2155 C CA . ASP A 1 304 ? 77.071 23.383 7.010 1.00 10.34 303 ASP A CA 1
ATOM 2156 C C . ASP A 1 304 ? 77.519 24.787 6.629 1.00 12.76 303 ASP A C 1
ATOM 2157 O O . ASP A 1 304 ? 76.903 25.768 7.034 1.00 10.90 303 ASP A O 1
ATOM 2162 N N . ALA A 1 305 ? 78.591 24.882 5.847 1.00 11.94 304 ALA A N 1
ATOM 2163 C CA . ALA A 1 305 ? 79.029 26.170 5.336 1.00 13.38 304 ALA A CA 1
ATOM 2164 C C . ALA A 1 305 ? 77.861 26.834 4.627 1.00 13.58 304 ALA A C 1
ATOM 2165 O O . ALA A 1 305 ? 77.158 26.204 3.836 1.00 14.81 304 ALA A O 1
ATOM 2167 N N . ASN A 1 306 ? 77.658 28.112 4.913 1.00 10.05 305 ASN A N 1
ATOM 2168 C CA . ASN A 1 306 ? 76.503 28.818 4.389 1.00 9.16 305 ASN A CA 1
ATOM 2169 C C . ASN A 1 306 ? 76.920 30.140 3.750 1.00 10.98 305 ASN A C 1
ATOM 2170 O O . ASN A 1 306 ? 77.501 30.999 4.408 1.00 10.16 305 ASN A O 1
ATOM 2175 N N . ALA A 1 307 ? 76.642 30.289 2.456 1.00 11.08 306 ALA A N 1
ATOM 2176 C CA . ALA A 1 307 ? 77.062 31.481 1.722 1.00 17.26 306 ALA A CA 1
ATOM 2177 C C . ALA A 1 307 ? 76.510 32.774 2.331 1.00 12.39 306 ALA A C 1
ATOM 2178 O O . ALA A 1 307 ? 77.215 33.784 2.406 1.00 13.05 306 ALA A O 1
ATOM 2180 N N . ALA A 1 308 ? 75.249 32.740 2.758 1.00 10.18 307 ALA A N 1
ATOM 2181 C CA . ALA A 1 308 ? 74.601 33.926 3.313 1.00 9.64 307 ALA A CA 1
ATOM 2182 C C . ALA A 1 308 ? 75.160 34.321 4.682 1.00 11.47 307 ALA A C 1
ATOM 2183 O O . ALA A 1 308 ? 75.253 35.509 5.009 1.00 13.72 307 ALA A O 1
ATOM 2185 N N . LEU A 1 309 ? 75.531 33.328 5.482 1.00 9.28 308 LEU A N 1
ATOM 2186 C CA . LEU A 1 309 ? 76.027 33.588 6.835 1.00 9.77 308 LEU A CA 1
ATOM 2187 C C . LEU A 1 309 ? 77.528 33.872 6.861 1.00 8.63 308 LEU A C 1
ATOM 2188 O O . LEU A 1 309 ? 78.052 34.419 7.830 1.00 8.19 308 LEU A O 1
ATOM 2193 N N . ASN A 1 310 ? 78.214 33.509 5.783 1.00 11.16 309 ASN A N 1
ATOM 2194 C CA . ASN A 1 310 ? 79.643 33.773 5.673 1.00 12.26 309 ASN A CA 1
ATOM 2195 C C . ASN A 1 310 ? 79.945 35.266 5.688 1.00 12.11 309 ASN A C 1
ATOM 2196 O O . ASN A 1 310 ? 79.401 36.026 4.887 1.00 14.76 309 ASN A O 1
ATOM 2201 N N . GLY A 1 311 ? 80.818 35.681 6.599 1.00 10.62 310 GLY A N 1
ATOM 2202 C CA . GLY A 1 311 ? 81.180 37.080 6.727 1.00 11.07 310 GLY A CA 1
ATOM 2203 C C . GLY A 1 311 ? 80.179 37.867 7.555 1.00 13.16 310 GLY A C 1
ATOM 2204 O O . GLY A 1 311 ? 80.381 39.052 7.830 1.00 13.64 310 GLY A O 1
ATOM 2205 N N . LYS A 1 312 ? 79.098 37.208 7.963 1.00 8.09 311 LYS A N 1
ATOM 2206 C CA . LYS A 1 312 ? 78.068 37.874 8.757 1.00 8.82 311 LYS A CA 1
ATOM 2207 C C . LYS A 1 312 ? 77.878 37.219 10.131 1.00 8.64 311 LYS A C 1
ATOM 2208 O O . LYS A 1 312 ? 77.011 37.621 10.901 1.00 8.96 311 LYS A O 1
ATOM 2214 N N . THR A 1 313 ? 78.689 36.204 10.413 1.00 7.36 312 THR A N 1
ATOM 2215 C CA . THR A 1 313 ? 78.672 35.488 11.684 1.00 7.72 312 THR A CA 1
ATOM 2216 C C . THR A 1 313 ? 80.077 34.968 11.913 1.00 11.08 312 THR A C 1
ATOM 2217 O O . THR A 1 313 ? 80.884 34.948 10.981 1.00 10.05 312 THR A O 1
ATOM 2221 N N . VAL A 1 314 ? 80.388 34.534 13.131 1.00 7.26 313 VAL A N 1
ATOM 2222 C CA . VAL A 1 314 ? 81.740 34.035 13.382 1.00 7.35 313 VAL A CA 1
ATOM 2223 C C . VAL A 1 314 ? 82.009 32.788 12.534 1.00 9.41 313 VAL A C 1
ATOM 2224 O O . VAL A 1 314 ? 83.004 32.722 11.807 1.00 9.45 313 VAL A O 1
ATOM 2228 N N . ALA A 1 315 ? 81.117 31.807 12.618 1.00 7.84 314 ALA A N 1
ATOM 2229 C CA . ALA A 1 315 ? 81.358 30.505 11.999 1.00 11.25 314 ALA A CA 1
ATOM 2230 C C . ALA A 1 315 ? 80.929 30.428 10.542 1.00 10.21 314 ALA A C 1
ATOM 2231 O O . ALA A 1 315 ? 81.448 29.605 9.788 1.00 11.19 314 ALA A O 1
ATOM 2233 N N . GLY A 1 316 ? 79.976 31.270 10.150 1.00 7.88 315 GLY A N 1
ATOM 2234 C CA . GLY A 1 316 ? 79.447 31.234 8.797 1.00 9.33 315 GLY A CA 1
ATOM 2235 C C . GLY A 1 316 ? 78.760 29.921 8.465 1.00 10.94 315 GLY A C 1
ATOM 2236 O O . GLY A 1 316 ? 78.684 29.525 7.303 1.00 10.13 315 GLY A O 1
ATOM 2237 N N . THR A 1 317 ? 78.255 29.235 9.488 1.00 8.33 316 THR A N 1
ATOM 2238 C CA . THR A 1 317 ? 77.594 27.959 9.276 1.00 7.17 316 THR A CA 1
ATOM 2239 C C . THR A 1 317 ? 76.134 27.969 9.718 1.00 7.81 316 THR A C 1
ATOM 2240 O O . THR A 1 317 ? 75.723 28.781 10.547 1.00 6.92 316 THR A O 1
ATOM 2244 N N . ARG A 1 318 ? 75.373 27.045 9.151 1.00 6.93 317 ARG A N 1
ATOM 2245 C CA . ARG A 1 318 ? 73.998 26.803 9.537 1.00 6.40 317 ARG A CA 1
ATOM 2246 C C . ARG A 1 318 ? 73.951 25.460 10.252 1.00 8.77 317 ARG A C 1
ATOM 2247 O O . ARG A 1 318 ? 74.540 24.489 9.787 1.00 7.75 317 ARG A O 1
ATOM 2255 N N . LEU A 1 319 ? 73.253 25.423 11.388 1.00 7.32 318 LEU A N 1
ATOM 2256 C CA . LEU A 1 319 ? 73.178 24.232 12.242 1.00 7.29 318 LEU A CA 1
ATOM 2257 C C . LEU A 1 319 ? 73.001 22.919 11.484 1.00 7.19 318 LEU A C 1
ATOM 2258 O O . LEU A 1 319 ? 72.144 22.799 10.609 1.00 5.89 318 LEU A O 1
ATOM 2263 N N . ASN A 1 320 ? 73.806 21.924 11.843 1.00 6.18 319 ASN A N 1
ATOM 2264 C CA . ASN A 1 320 ? 73.588 20.574 11.358 1.00 7.24 319 ASN A CA 1
ATOM 2265 C C . ASN A 1 320 ? 73.766 19.600 12.509 1.00 5.29 319 ASN A C 1
ATOM 2266 O O . ASN A 1 320 ? 74.886 19.340 12.943 1.00 6.33 319 ASN A O 1
ATOM 2271 N N . VAL A 1 321 ? 72.652 19.083 13.016 1.00 7.11 320 VAL A N 1
ATOM 2272 C CA . VAL A 1 321 ? 72.704 18.313 14.250 1.00 6.73 320 VAL A CA 1
ATOM 2273 C C . VAL A 1 321 ? 73.229 16.904 14.000 1.00 9.41 320 VAL A C 1
ATOM 2274 O O . VAL A 1 321 ? 73.823 16.292 14.892 1.00 8.83 320 VAL A O 1
ATOM 2278 N N . ASN A 1 322 ? 73.047 16.404 12.779 1.00 7.26 321 ASN A N 1
ATOM 2279 C CA . ASN A 1 322 ? 73.649 15.119 12.442 1.00 8.68 321 ASN A CA 1
ATOM 2280 C C . ASN A 1 322 ? 75.163 15.208 12.562 1.00 10.33 321 ASN A C 1
ATOM 2281 O O . ASN A 1 322 ? 75.795 14.385 13.234 1.00 11.29 321 ASN A O 1
ATOM 2286 N N . GLN A 1 323 ? 75.754 16.204 11.910 1.00 7.63 322 GLN A N 1
ATOM 2287 C CA . GLN A 1 323 ? 77.205 16.358 11.968 1.00 10.30 322 GLN A CA 1
ATOM 2288 C C . GLN A 1 323 ? 77.681 16.658 13.391 1.00 11.73 322 GLN A C 1
ATOM 2289 O O . GLN A 1 323 ? 78.775 16.263 13.784 1.00 12.28 322 GLN A O 1
ATOM 2295 N N . ALA A 1 324 ? 76.857 17.357 14.163 1.00 9.74 323 ALA A N 1
ATOM 2296 C CA . ALA A 1 324 ? 77.217 17.658 15.538 1.00 7.57 323 ALA A CA 1
ATOM 2297 C C . ALA A 1 324 ? 77.360 16.363 16.336 1.00 7.57 323 ALA A C 1
ATOM 2298 O O . ALA A 1 324 ? 78.320 16.196 17.087 1.00 12.37 323 ALA A O 1
ATOM 2300 N N . LEU A 1 325 ? 76.394 15.459 16.179 1.00 6.45 324 LEU A N 1
ATOM 2301 C CA . LEU A 1 325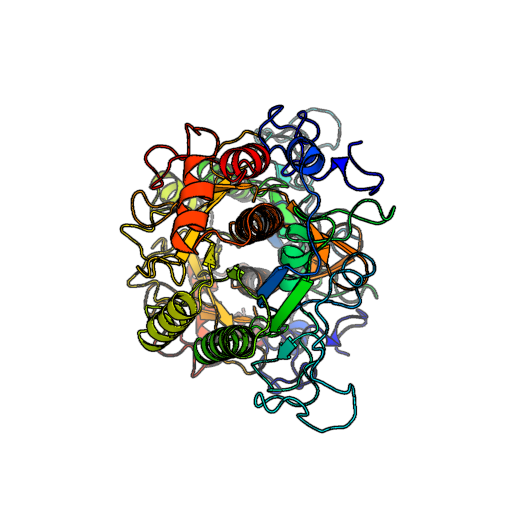 ? 76.424 14.174 16.883 1.00 13.43 324 LEU A CA 1
ATOM 2302 C C . LEU A 1 325 ? 77.614 13.340 16.432 1.00 13.00 324 LEU A C 1
ATOM 2303 O O . LEU A 1 325 ? 78.280 12.699 17.247 1.00 12.03 324 LEU A O 1
ATOM 2308 N N . ILE A 1 326 ? 77.861 13.329 15.128 1.00 11.92 325 ILE A N 1
ATOM 2309 C CA . ILE A 1 326 ? 79.017 12.610 14.590 1.00 12.74 325 ILE A CA 1
ATOM 2310 C C . ILE A 1 326 ? 80.321 13.165 15.170 1.00 15.28 325 ILE A C 1
ATOM 2311 O O . ILE A 1 326 ? 81.185 12.415 15.646 1.00 15.74 325 ILE A O 1
ATOM 2316 N N . ASP A 1 327 ? 80.462 14.485 15.141 1.00 12.55 326 ASP A N 1
ATOM 2317 C CA . ASP A 1 327 ? 81.675 15.119 15.639 1.00 12.79 326 ASP A CA 1
ATOM 2318 C C . ASP A 1 327 ? 81.838 14.979 17.153 1.00 14.07 326 ASP A C 1
ATOM 2319 O O . ASP A 1 327 ? 82.943 15.121 17.671 1.00 15.81 326 ASP A O 1
ATOM 2324 N N . ALA A 1 328 ? 80.743 14.689 17.851 1.00 13.26 327 ALA A N 1
ATOM 2325 C CA . ALA A 1 328 ? 80.758 14.582 19.311 1.00 14.23 327 ALA A CA 1
ATOM 2326 C C . ALA A 1 328 ? 81.262 13.226 19.813 1.00 20.93 327 ALA A C 1
ATOM 2327 O O . ALA A 1 328 ? 81.391 13.015 21.020 1.00 19.67 327 ALA A O 1
ATOM 2329 N N . ASP A 1 329 ? 81.525 12.301 18.897 1.00 19.30 328 ASP A N 1
ATOM 2330 C CA . ASP A 1 329 ? 82.126 11.013 19.270 1.00 28.86 328 ASP A CA 1
ATOM 2331 C C . ASP A 1 329 ? 81.259 10.263 20.308 1.00 39.37 328 ASP A C 1
ATOM 2332 O O . ASP A 1 329 ? 80.096 9.971 20.015 1.00 40.96 328 ASP A O 1
ATOM 2337 N N . PRO A 1 330 ? 81.794 9.930 21.511 1.00 33.97 329 PRO A N 1
ATOM 2338 C CA . PRO A 1 330 ? 83.113 10.068 22.149 1.00 33.02 329 PRO A CA 1
ATOM 2339 C C . PRO A 1 330 ? 84.020 8.866 21.876 1.00 37.02 329 PRO A C 1
ATOM 2340 O O . PRO A 1 330 ? 83.677 8.004 21.063 1.00 42.21 329 PRO A O 1
ATOM 2344 N N . SER B 1 2 ? 27.822 44.786 28.199 1.00 26.10 1 SER B N 1
ATOM 2345 C CA . SER B 1 2 ? 29.017 45.297 27.537 1.00 25.19 1 SER B CA 1
ATOM 2346 C C . SER B 1 2 ? 28.641 46.336 26.490 1.00 18.44 1 SER B C 1
ATOM 2347 O O . SER B 1 2 ? 27.486 46.418 26.077 1.00 20.47 1 SER B O 1
ATOM 2350 N N . ALA B 1 3 ? 29.625 47.120 26.057 1.00 19.66 2 ALA B N 1
ATOM 2351 C CA . ALA B 1 3 ? 29.387 48.224 25.130 1.00 19.74 2 ALA B CA 1
ATOM 2352 C C . ALA B 1 3 ? 28.849 47.765 23.776 1.00 15.85 2 ALA B C 1
ATOM 2353 O O . ALA B 1 3 ? 28.140 48.511 23.105 1.00 19.67 2 ALA B O 1
ATOM 2355 N N . THR B 1 4 ? 29.207 46.548 23.375 1.00 15.59 3 THR B N 1
ATOM 2356 C CA . THR B 1 4 ? 28.694 45.950 22.146 1.00 13.29 3 THR B CA 1
ATOM 2357 C C . THR B 1 4 ? 28.318 44.509 22.447 1.00 11.38 3 THR B C 1
ATOM 2358 O O . THR B 1 4 ? 28.641 43.995 23.515 1.00 14.52 3 THR B O 1
ATOM 2362 N N . ASN B 1 5 ? 27.647 43.854 21.505 1.00 12.52 4 ASN B N 1
ATOM 2363 C CA . ASN B 1 5 ? 27.244 42.460 21.677 1.00 11.74 4 ASN B CA 1
ATOM 2364 C C . ASN B 1 5 ? 28.289 41.459 21.177 1.00 12.65 4 ASN B C 1
ATOM 2365 O O . ASN B 1 5 ? 28.042 40.254 21.109 1.00 13.64 4 ASN B O 1
ATOM 2370 N N . ASP B 1 6 ? 29.466 41.959 20.827 1.00 11.77 5 ASP B N 1
ATOM 2371 C CA . ASP B 1 6 ? 30.555 41.077 20.443 1.00 10.64 5 ASP B CA 1
ATOM 2372 C C . ASP B 1 6 ? 31.019 40.293 21.670 1.00 8.49 5 ASP B C 1
ATOM 2373 O O . ASP B 1 6 ? 31.426 40.887 22.667 1.00 11.73 5 ASP B O 1
ATOM 2378 N N . PRO B 1 7 ? 30.968 38.954 21.595 1.00 9.83 6 PRO B N 1
ATOM 2379 C CA . PRO B 1 7 ? 31.187 38.082 22.761 1.00 11.66 6 PRO B CA 1
ATOM 2380 C C . PRO B 1 7 ? 32.540 38.265 23.445 1.00 14.09 6 PRO B C 1
ATOM 2381 O O . PRO B 1 7 ? 32.639 38.036 24.653 1.00 14.23 6 PRO B O 1
ATOM 2385 N N . ARG B 1 8 ? 33.569 38.655 22.699 1.00 10.53 7 ARG B N 1
ATOM 2386 C CA . ARG B 1 8 ? 34.890 38.823 23.296 1.00 8.11 7 ARG B CA 1
ATOM 2387 C C . ARG B 1 8 ? 35.175 40.264 23.713 1.00 9.04 7 ARG B C 1
ATOM 2388 O O . ARG B 1 8 ? 36.310 40.596 24.059 1.00 11.78 7 ARG B O 1
ATOM 2396 N N . PHE B 1 9 ? 34.155 41.121 23.698 1.00 10.79 8 PHE B N 1
ATOM 2397 C CA . PHE B 1 9 ? 34.383 42.535 23.968 1.00 10.35 8 PHE B CA 1
ATOM 2398 C C . PHE B 1 9 ? 35.132 42.799 25.272 1.00 9.21 8 PHE B C 1
ATOM 2399 O O . PHE B 1 9 ? 36.033 43.636 25.316 1.00 8.23 8 PHE B O 1
ATOM 2407 N N . ASP B 1 10 ? 34.754 42.094 26.334 1.00 11.58 9 ASP B N 1
ATOM 2408 C CA . ASP B 1 10 ? 35.345 42.347 27.646 1.00 12.53 9 ASP B CA 1
ATOM 2409 C C . ASP B 1 10 ? 36.843 42.053 27.727 1.00 11.26 9 ASP B C 1
ATOM 2410 O O . ASP B 1 10 ? 37.500 42.466 28.684 1.00 10.95 9 ASP B O 1
ATOM 2415 N N . ASP B 1 11 ? 37.376 41.340 26.737 1.00 8.53 10 ASP B N 1
ATOM 2416 C CA . ASP B 1 11 ? 38.807 41.041 26.704 1.00 9.69 10 ASP B CA 1
ATOM 2417 C C . ASP B 1 11 ? 39.604 42.201 26.109 1.00 8.98 10 ASP B C 1
ATOM 2418 O O . ASP B 1 11 ? 40.841 42.236 26.196 1.00 7.38 10 ASP B O 1
ATOM 2423 N N . LEU B 1 12 ? 38.887 43.149 25.513 1.00 7.67 11 LEU B N 1
ATOM 2424 C CA . LEU B 1 12 ? 39.510 44.242 24.773 1.00 5.82 11 LEU B CA 1
ATOM 2425 C C . LEU B 1 12 ? 39.753 45.443 25.683 1.00 7.26 11 LEU B C 1
ATOM 2426 O O . LEU B 1 12 ? 39.125 46.494 25.516 1.00 8.86 11 LEU B O 1
ATOM 2431 N N . TRP B 1 13 ? 40.672 45.294 26.636 1.00 6.89 12 TRP B N 1
ATOM 2432 C CA . TRP B 1 13 ? 40.947 46.368 27.591 1.00 6.25 12 TRP B CA 1
ATOM 2433 C C . TRP B 1 13 ? 41.360 47.674 26.916 1.00 6.37 12 TRP B C 1
ATOM 2434 O O . TRP B 1 13 ? 41.108 48.751 27.440 1.00 6.40 12 TRP B O 1
ATOM 2445 N N . GLY B 1 14 ? 42.007 47.586 25.757 1.00 5.50 13 GLY B N 1
ATOM 2446 C CA . GLY B 1 14 ? 42.475 48.778 25.069 1.00 6.15 13 GLY B CA 1
ATOM 2447 C C . GLY B 1 14 ? 41.342 49.699 24.658 1.00 8.40 13 GLY B C 1
ATOM 2448 O O . GLY B 1 14 ? 41.499 50.921 24.655 1.00 6.77 13 GLY B O 1
ATOM 2449 N N . LEU B 1 15 ? 40.198 49.106 24.315 1.00 6.70 14 LEU B N 1
ATOM 2450 C CA . LEU B 1 15 ? 39.005 49.872 23.942 1.00 8.02 14 LEU B CA 1
ATOM 2451 C C . LEU B 1 15 ? 38.237 50.352 25.173 1.00 6.96 14 LEU B C 1
ATOM 2452 O O . LEU B 1 15 ? 37.765 51.494 25.218 1.00 8.67 14 LEU B O 1
ATOM 2457 N N . ASN B 1 16 ? 38.134 49.483 26.172 1.00 7.25 15 ASN B N 1
ATOM 2458 C CA . ASN B 1 16 ? 37.409 49.792 27.403 1.00 5.86 15 ASN B CA 1
ATOM 2459 C C . ASN B 1 16 ? 38.007 48.999 28.550 1.00 6.48 15 ASN B C 1
ATOM 2460 O O . ASN B 1 16 ? 37.959 47.772 28.550 1.00 7.07 15 ASN B O 1
ATOM 2465 N N . ASN B 1 17 ? 38.575 49.702 29.523 1.00 7.32 16 ASN B N 1
ATOM 2466 C CA . ASN B 1 17 ? 39.282 49.053 30.618 1.00 6.85 16 ASN B CA 1
ATOM 2467 C C . ASN B 1 17 ? 38.594 49.432 31.912 1.00 9.53 16 ASN B C 1
ATOM 2468 O O . ASN B 1 17 ? 38.516 50.616 32.241 1.00 9.08 16 ASN B O 1
ATOM 2473 N N . GLU B 1 18 ? 38.082 48.431 32.621 1.00 9.53 17 GLU B N 1
ATOM 2474 C CA . GLU B 1 18 ? 37.479 48.630 33.937 1.00 9.78 17 GLU B CA 1
ATOM 2475 C C . GLU B 1 18 ? 38.251 47.805 34.961 1.00 15.73 17 GLU B C 1
ATOM 2476 O O . GLU B 1 18 ? 37.749 47.492 36.043 1.00 13.81 17 GLU B O 1
ATOM 2482 N N . GLY B 1 19 ? 39.488 47.469 34.608 1.00 9.59 18 GLY B N 1
ATOM 2483 C CA . GLY B 1 19 ? 40.351 46.671 35.465 1.00 12.27 18 GLY B CA 1
ATOM 2484 C C . GLY B 1 19 ? 40.159 45.176 35.301 1.00 12.84 18 GLY B C 1
ATOM 2485 O O . GLY B 1 19 ? 40.721 44.386 36.059 1.00 15.04 18 GLY B O 1
ATOM 2486 N N . GLN B 1 20 ? 39.385 44.777 34.293 1.00 12.62 19 GLN B N 1
ATOM 2487 C CA . GLN B 1 20 ? 38.961 43.387 34.166 1.00 10.95 19 GLN B CA 1
ATOM 2488 C C . GLN B 1 20 ? 40.062 42.445 33.690 1.00 12.64 19 GLN B C 1
ATOM 2489 O O . GLN B 1 20 ? 39.910 41.225 33.761 1.00 13.54 19 GLN B O 1
ATOM 2495 N N . THR B 1 21 ? 41.168 43.004 33.203 1.00 13.12 20 THR B N 1
ATOM 2496 C CA . THR B 1 21 ? 42.306 42.179 32.816 1.00 13.04 20 THR B CA 1
ATOM 2497 C C . THR B 1 21 ? 43.444 42.292 33.819 1.00 13.06 20 THR B C 1
ATOM 2498 O O . THR B 1 21 ? 44.559 41.857 33.543 1.00 15.83 20 THR B O 1
ATOM 2502 N N . GLY B 1 22 ? 43.156 42.873 34.982 1.00 14.53 21 GLY B N 1
ATOM 2503 C CA . GLY B 1 22 ? 44.130 42.978 36.057 1.00 14.52 21 GLY B CA 1
ATOM 2504 C C . GLY B 1 22 ? 44.853 44.312 36.108 1.00 13.52 21 GLY B C 1
ATOM 2505 O O . GLY B 1 22 ? 45.749 44.517 36.930 1.00 16.88 21 GLY B O 1
ATOM 2506 N N . GLY B 1 23 ? 44.458 45.227 35.227 1.00 12.69 22 GLY B N 1
ATOM 2507 C CA . GLY B 1 23 ? 45.070 46.538 35.164 1.00 14.03 22 GLY B CA 1
ATOM 2508 C C . GLY B 1 23 ? 44.295 47.643 35.861 1.00 12.00 22 GLY B C 1
ATOM 2509 O O . GLY B 1 23 ? 43.570 47.405 36.834 1.00 14.77 22 GLY B O 1
ATOM 2510 N N . THR B 1 24 ? 44.455 48.861 35.356 1.00 8.72 23 THR B N 1
ATOM 2511 C CA . THR B 1 24 ? 43.895 50.051 35.990 1.00 8.84 23 THR B CA 1
ATOM 2512 C C . THR B 1 24 ? 42.666 50.546 35.251 1.00 11.67 23 THR B C 1
ATOM 2513 O O . THR B 1 24 ? 42.701 50.744 34.038 1.00 10.31 23 THR B O 1
ATOM 2517 N N . ALA B 1 25 ? 41.575 50.747 35.983 1.00 9.31 24 ALA B N 1
ATOM 2518 C CA . ALA B 1 25 ? 40.355 51.255 35.365 1.00 11.40 24 ALA B CA 1
ATOM 2519 C C . ALA B 1 25 ? 40.629 52.551 34.597 1.00 8.68 24 ALA B C 1
ATOM 2520 O O . ALA B 1 25 ? 41.327 53.443 35.080 1.00 9.86 24 ALA B O 1
ATOM 2522 N N . ASP B 1 26 ? 40.085 52.631 33.384 1.00 8.12 25 ASP B N 1
ATOM 2523 C CA . ASP B 1 26 ? 40.207 53.797 32.511 1.00 7.94 25 ASP B CA 1
ATOM 2524 C C . ASP B 1 26 ? 41.551 53.971 31.807 1.00 8.11 25 ASP B C 1
ATOM 2525 O O . ASP B 1 26 ? 41.779 55.011 31.193 1.00 7.93 25 ASP B O 1
ATOM 2530 N N . ALA B 1 27 ? 42.431 52.972 31.891 1.00 8.33 26 ALA B N 1
ATOM 2531 C CA . ALA B 1 27 ? 43.627 52.965 31.056 1.00 7.74 26 ALA B CA 1
ATOM 2532 C C . ALA B 1 27 ? 43.207 52.363 29.722 1.00 5.58 26 ALA B C 1
ATOM 2533 O O . ALA B 1 27 ? 43.343 51.162 29.508 1.00 7.29 26 ALA B O 1
ATOM 2535 N N . ASP B 1 28 ? 42.653 53.212 28.858 1.00 6.79 27 ASP B N 1
ATOM 2536 C CA . ASP B 1 28 ? 42.068 52.779 27.591 1.00 7.93 27 ASP B CA 1
ATOM 2537 C C . ASP B 1 28 ? 41.853 54.003 26.711 1.00 8.07 27 ASP B C 1
ATOM 2538 O O . ASP B 1 28 ? 42.124 55.127 27.131 1.00 8.01 27 ASP B O 1
ATOM 2543 N N . ILE B 1 29 ? 41.359 53.786 25.494 1.00 4.50 28 ILE B N 1
ATOM 2544 C CA . ILE B 1 29 ? 41.224 54.877 24.539 1.00 4.75 28 ILE B CA 1
ATOM 2545 C C . ILE B 1 29 ? 39.821 55.504 24.520 1.00 6.40 28 ILE B C 1
ATOM 2546 O O . ILE B 1 29 ? 39.533 56.380 23.695 1.00 6.56 28 ILE B O 1
ATOM 2551 N N . ASP B 1 30 ? 38.976 55.080 25.463 1.00 6.76 29 ASP B N 1
ATOM 2552 C CA . ASP B 1 30 ? 37.588 55.563 25.585 1.00 6.05 29 ASP B CA 1
ATOM 2553 C C . ASP B 1 30 ? 36.763 55.292 24.322 1.00 8.12 29 ASP B C 1
ATOM 2554 O O . ASP B 1 30 ? 36.056 56.178 23.829 1.00 6.88 29 ASP B O 1
ATOM 2559 N N . ALA B 1 31 ? 36.847 54.068 23.803 1.00 6.28 30 ALA B N 1
ATOM 2560 C CA . ALA B 1 31 ? 36.142 53.711 22.569 1.00 8.53 30 ALA B CA 1
ATOM 2561 C C . ALA B 1 31 ? 34.609 53.766 22.681 1.00 9.40 30 ALA B C 1
ATOM 2562 O O . ALA B 1 31 ? 33.962 54.348 21.823 1.00 9.72 30 ALA B O 1
ATOM 2564 N N . PRO B 1 32 ? 34.025 53.154 23.730 1.00 9.40 31 PRO B N 1
ATOM 2565 C CA . PRO B 1 32 ? 32.561 53.233 23.849 1.00 9.93 31 PRO B CA 1
ATOM 2566 C C . PRO B 1 32 ? 32.053 54.677 23.873 1.00 9.72 31 PRO B C 1
ATOM 2567 O O . PRO B 1 32 ? 31.004 54.967 23.297 1.00 10.17 31 PRO B O 1
ATOM 2571 N N . GLU B 1 33 ? 32.788 55.567 24.529 1.00 8.32 32 GLU B N 1
ATOM 2572 C CA . GLU B 1 33 ? 32.444 56.984 24.540 1.00 9.11 32 GLU B CA 1
ATOM 2573 C C . GLU B 1 33 ? 32.494 57.572 23.126 1.00 9.05 32 GLU B C 1
ATOM 2574 O O . GLU B 1 33 ? 31.565 58.259 22.682 1.00 10.38 32 GLU B O 1
ATOM 2580 N N . ALA B 1 34 ? 33.589 57.311 22.422 1.00 9.43 33 ALA B N 1
ATOM 2581 C CA . ALA B 1 34 ? 33.727 57.765 21.045 1.00 7.66 33 ALA B CA 1
ATOM 2582 C C . ALA B 1 34 ? 32.591 57.263 20.149 1.00 6.96 33 ALA B C 1
ATOM 2583 O O . ALA B 1 34 ? 32.127 57.979 19.264 1.00 9.63 33 ALA B O 1
ATOM 2585 N N . TRP B 1 35 ? 32.137 56.038 20.393 1.00 7.55 34 TRP B N 1
ATOM 2586 C CA . TRP B 1 35 ? 31.126 55.414 19.539 1.00 6.11 34 TRP B CA 1
ATOM 2587 C C . TRP B 1 35 ? 29.758 56.078 19.652 1.00 7.63 34 TRP B C 1
ATOM 2588 O O . TRP B 1 35 ? 28.899 55.899 18.786 1.00 7.72 34 TRP B O 1
ATOM 2599 N N . SER B 1 36 ? 29.566 56.866 20.701 1.00 10.14 35 SER B N 1
ATOM 2600 C CA . SER B 1 36 ? 28.343 57.652 20.830 1.00 10.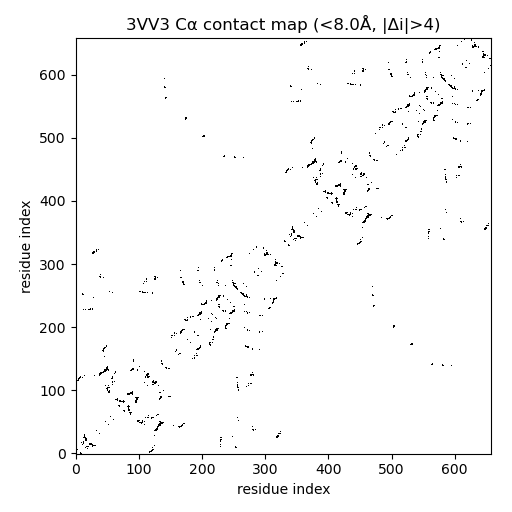85 35 SER B CA 1
ATOM 2601 C C . SER B 1 36 ? 28.347 58.777 19.807 1.00 12.03 35 SER B C 1
ATOM 2602 O O . SER B 1 36 ? 27.303 59.368 19.526 1.00 12.73 35 SER B O 1
ATOM 2605 N N . ILE B 1 37 ? 29.527 59.073 19.259 1.00 8.66 36 ILE B N 1
ATOM 2606 C CA . ILE B 1 37 ? 29.676 60.095 18.230 1.00 9.90 36 ILE B CA 1
ATOM 2607 C C . ILE B 1 37 ? 29.735 59.471 16.834 1.00 14.05 36 ILE B C 1
ATOM 2608 O O . ILE B 1 37 ? 29.046 59.916 15.917 1.00 12.21 36 ILE B O 1
ATOM 2613 N N . SER B 1 38 ? 30.566 58.443 16.677 1.00 8.42 37 SER B N 1
ATOM 2614 C CA . SER B 1 38 ? 30.678 57.739 15.401 1.00 7.74 37 SER B CA 1
ATOM 2615 C C . SER B 1 38 ? 31.230 56.342 15.594 1.00 6.66 37 SER B C 1
ATOM 2616 O O . SER B 1 38 ? 32.106 56.131 16.440 1.00 7.45 37 SER B O 1
ATOM 2619 N N . THR B 1 39 ? 30.713 55.394 14.812 1.00 7.57 38 THR B N 1
ATOM 2620 C CA . THR B 1 39 ? 31.227 54.028 14.818 1.00 6.53 38 THR B CA 1
ATOM 2621 C C . THR B 1 39 ? 31.967 53.716 13.522 1.00 5.98 38 THR B C 1
ATOM 2622 O O . THR B 1 39 ? 32.317 52.566 13.274 1.00 7.18 38 THR B O 1
ATOM 2626 N N . GLY B 1 40 ? 32.183 54.748 12.700 1.00 5.75 39 GLY B N 1
ATOM 2627 C CA . GLY B 1 40 ? 32.994 54.635 11.492 1.00 5.52 39 GLY B CA 1
ATOM 2628 C C . GLY B 1 40 ? 32.199 54.613 10.198 1.00 8.43 39 GLY B C 1
ATOM 2629 O O . GLY B 1 40 ? 30.976 54.469 10.215 1.00 9.31 39 GLY B O 1
ATOM 2630 N N . SER B 1 41 ? 32.893 54.756 9.070 1.00 5.42 40 SER B N 1
ATOM 2631 C CA . SER B 1 41 ? 32.248 54.689 7.761 1.00 4.91 40 SER B CA 1
ATOM 2632 C C . SER B 1 41 ? 33.033 53.804 6.799 1.00 6.95 40 SER B C 1
ATOM 2633 O O . SER B 1 41 ? 34.257 53.876 6.748 1.00 6.91 40 SER B O 1
ATOM 2636 N N . ARG B 1 42 ? 32.321 52.993 6.025 1.00 7.69 41 ARG B N 1
ATOM 2637 C CA . ARG B 1 42 ? 32.941 52.181 4.991 1.00 7.08 41 ARG B CA 1
ATOM 2638 C C . ARG B 1 42 ? 33.526 53.048 3.886 1.00 5.81 41 ARG B C 1
ATOM 2639 O O . ARG B 1 42 ? 34.247 52.547 3.024 1.00 7.67 41 ARG B O 1
ATOM 2647 N N . ASP B 1 43 ? 33.202 54.341 3.890 1.00 6.52 42 ASP B N 1
ATOM 2648 C CA . ASP B 1 43 ? 33.770 55.246 2.890 1.00 6.90 42 ASP B CA 1
ATOM 2649 C C . ASP B 1 43 ? 35.177 55.721 3.244 1.00 7.35 42 ASP B C 1
ATOM 2650 O O . ASP B 1 43 ? 35.843 56.356 2.421 1.00 8.77 42 ASP B O 1
ATOM 2655 N N . VAL B 1 44 ? 35.614 55.429 4.467 1.00 6.68 43 VAL B N 1
ATOM 2656 C CA . VAL B 1 44 ? 36.992 55.686 4.865 1.00 5.36 43 VAL B CA 1
ATOM 2657 C C . VAL B 1 44 ? 37.768 54.402 4.618 1.00 4.28 43 VAL B C 1
ATOM 2658 O O . VAL B 1 44 ? 37.373 53.339 5.093 1.00 5.74 43 VAL B O 1
ATOM 2662 N N . VAL B 1 45 ? 38.854 54.502 3.853 1.00 3.87 44 VAL B N 1
ATOM 2663 C CA . VAL B 1 45 ? 39.643 53.331 3.472 1.00 4.50 44 VAL B CA 1
ATOM 2664 C C . VAL B 1 45 ? 41.006 53.367 4.163 1.00 4.76 44 VAL B C 1
ATOM 2665 O O . VAL B 1 45 ? 41.707 54.386 4.153 1.00 4.67 44 VAL B O 1
ATOM 2669 N N . VAL B 1 46 ? 41.348 52.250 4.794 1.00 5.73 45 VAL B N 1
ATOM 2670 C CA . VAL B 1 46 ? 42.605 52.101 5.502 1.00 4.34 45 VAL B CA 1
ATOM 2671 C C . VAL B 1 46 ? 43.396 50.984 4.839 1.00 5.06 45 VAL B C 1
ATOM 2672 O O . VAL B 1 46 ? 42.878 49.896 4.615 1.00 4.88 45 VAL B O 1
ATOM 2676 N N . GLY B 1 47 ? 44.653 51.254 4.512 1.00 4.86 46 GLY B N 1
ATOM 2677 C CA . GLY B 1 47 ? 45.499 50.222 3.946 1.00 4.66 46 GLY B CA 1
ATOM 2678 C C . GLY B 1 47 ? 46.374 49.587 5.014 1.00 5.72 46 GLY B C 1
ATOM 2679 O O . GLY B 1 47 ? 46.927 50.279 5.873 1.00 4.96 46 GLY B O 1
ATOM 2680 N N . VAL B 1 48 ? 46.484 48.265 4.963 1.00 5.18 47 VAL B N 1
ATOM 2681 C CA . VAL B 1 48 ? 47.320 47.512 5.885 1.00 4.92 47 VAL B CA 1
ATOM 2682 C C . VAL B 1 48 ? 48.442 46.840 5.096 1.00 4.08 47 VAL B C 1
ATOM 2683 O O . VAL B 1 48 ? 48.201 45.972 4.260 1.00 4.81 47 VAL B O 1
ATOM 2687 N N . ILE B 1 49 ? 49.669 47.266 5.378 1.00 2.96 48 ILE B N 1
ATOM 2688 C CA . ILE B 1 49 ? 50.850 46.762 4.692 1.00 4.07 48 ILE B CA 1
ATOM 2689 C C . ILE B 1 49 ? 51.554 45.805 5.645 1.00 4.11 48 ILE B C 1
ATOM 2690 O O . ILE B 1 49 ? 52.108 46.232 6.656 1.00 4.66 48 ILE B O 1
ATOM 2695 N N . ASP B 1 50 ? 51.514 44.513 5.333 1.00 4.15 49 ASP B N 1
ATOM 2696 C CA . ASP B 1 50 ? 51.838 43.498 6.342 1.00 4.58 49 ASP B CA 1
ATOM 2697 C C . ASP B 1 50 ? 51.896 42.121 5.681 1.00 5.66 49 ASP B C 1
ATOM 2698 O O . ASP B 1 50 ? 52.276 42.007 4.515 1.00 5.48 49 ASP B O 1
ATOM 2703 N N . THR B 1 51 ? 51.508 41.083 6.422 1.00 4.58 50 THR B N 1
ATOM 2704 C CA . THR B 1 51 ? 51.466 39.717 5.888 1.00 3.74 50 THR B CA 1
ATOM 2705 C C . THR B 1 51 ? 50.186 39.428 5.085 1.00 4.16 50 THR B C 1
ATOM 2706 O O . THR B 1 51 ? 49.967 38.299 4.634 1.00 4.69 50 THR B O 1
ATOM 2710 N N . GLY B 1 52 ? 49.355 40.450 4.916 1.00 5.34 51 GLY B N 1
ATOM 2711 C CA . GLY B 1 52 ? 48.105 40.309 4.196 1.00 6.64 51 GLY B CA 1
ATOM 2712 C C . GLY B 1 52 ? 46.906 40.564 5.095 1.00 5.12 51 GLY B C 1
ATOM 2713 O O . GLY B 1 52 ? 47.057 41.005 6.230 1.00 5.64 51 GLY B O 1
ATOM 2714 N N . VAL B 1 53 ? 45.710 40.288 4.579 1.00 4.05 52 VAL B N 1
ATOM 2715 C CA . VAL B 1 53 ? 44.479 40.439 5.351 1.00 4.71 52 VAL B CA 1
ATOM 2716 C C . VAL B 1 53 ? 43.571 39.253 5.055 1.00 8.01 52 VAL B C 1
ATOM 2717 O O . VAL B 1 53 ? 43.274 38.989 3.892 1.00 6.25 52 VAL B O 1
ATOM 2721 N N . ASP B 1 54 ? 43.146 38.519 6.084 1.00 6.04 53 ASP B N 1
ATOM 2722 C CA . ASP B 1 54 ? 42.174 37.451 5.838 1.00 7.05 53 ASP B CA 1
ATOM 2723 C C . ASP B 1 54 ? 40.773 38.046 5.688 1.00 7.55 53 ASP B C 1
ATOM 2724 O O . ASP B 1 54 ? 39.999 38.097 6.648 1.00 8.05 53 ASP B O 1
ATOM 2729 N N . TYR B 1 55 ? 40.456 38.483 4.467 1.00 8.36 54 TYR B N 1
ATOM 2730 C CA . TYR B 1 55 ? 39.181 39.135 4.173 1.00 8.09 54 TYR B CA 1
ATOM 2731 C C . TYR B 1 55 ? 38.005 38.151 4.218 1.00 11.37 54 TYR B C 1
ATOM 2732 O O . TYR B 1 55 ? 36.854 38.552 4.056 1.00 10.07 54 TYR B O 1
ATOM 2741 N N . SER B 1 56 ? 38.304 36.870 4.413 1.00 6.41 55 SER B N 1
ATOM 2742 C CA . SER B 1 56 ? 37.273 35.838 4.532 1.00 9.44 55 SER B CA 1
ATOM 2743 C C . SER B 1 56 ? 36.896 35.597 5.992 1.00 9.06 55 SER B C 1
ATOM 2744 O O . SER B 1 56 ? 35.948 34.867 6.288 1.00 10.03 55 SER B O 1
ATOM 2747 N N . HIS B 1 57 ? 37.642 36.198 6.914 1.00 6.57 56 HIS B N 1
ATOM 2748 C CA . HIS B 1 57 ? 37.328 36.019 8.326 1.00 7.97 56 HIS B CA 1
ATOM 2749 C C . HIS B 1 57 ? 35.919 36.549 8.589 1.00 6.66 56 HIS B C 1
ATOM 2750 O O . HIS B 1 57 ? 35.585 37.669 8.188 1.00 6.96 56 HIS B O 1
ATOM 2757 N N . PRO B 1 58 ? 35.078 35.751 9.272 1.00 8.71 57 PRO B N 1
ATOM 2758 C CA . PRO B 1 58 ? 33.711 36.202 9.558 1.00 10.34 57 PRO B CA 1
ATOM 2759 C C . PRO B 1 58 ? 33.624 37.557 10.273 1.00 8.55 57 PRO B C 1
ATOM 2760 O O . PRO B 1 58 ? 32.599 38.232 10.163 1.00 9.24 57 PRO B O 1
ATOM 2764 N N . ASP B 1 59 ? 34.651 37.942 11.028 1.00 8.15 58 ASP B N 1
ATOM 2765 C CA . ASP B 1 59 ? 34.586 39.215 11.740 1.00 7.50 58 ASP B CA 1
ATOM 2766 C C . ASP B 1 59 ? 35.346 40.324 11.009 1.00 7.30 58 ASP B C 1
ATOM 2767 O O . ASP B 1 59 ? 35.465 41.434 11.520 1.00 8.16 58 ASP B O 1
ATOM 2772 N N . LEU B 1 60 ? 35.838 40.029 9.810 1.00 5.70 59 LEU B N 1
ATOM 2773 C CA . LEU B 1 60 ? 36.458 41.065 8.973 1.00 6.63 59 LEU B CA 1
ATOM 2774 C C . LEU B 1 60 ? 35.759 41.270 7.623 1.00 7.45 59 LEU B C 1
ATOM 2775 O O . LEU B 1 60 ? 35.859 42.344 7.027 1.00 8.07 59 LEU B O 1
ATOM 2780 N N . ALA B 1 61 ? 35.068 40.242 7.137 1.00 7.41 60 ALA B N 1
ATOM 2781 C CA . ALA B 1 61 ? 34.544 40.263 5.772 1.00 7.30 60 ALA B CA 1
ATOM 2782 C C . ALA B 1 61 ? 33.691 41.495 5.450 1.00 7.11 60 ALA B C 1
ATOM 2783 O O . ALA B 1 61 ? 33.804 42.059 4.354 1.00 7.14 60 ALA B O 1
ATOM 2785 N N . ALA B 1 62 ? 32.843 41.915 6.393 1.00 6.32 61 ALA B N 1
ATOM 2786 C CA . ALA B 1 62 ? 31.939 43.036 6.142 1.00 10.25 61 ALA B CA 1
ATOM 2787 C C . ALA B 1 62 ? 32.698 44.348 5.945 1.00 8.76 61 ALA B C 1
ATOM 2788 O O . ALA B 1 62 ? 32.160 45.309 5.387 1.00 9.07 61 ALA B O 1
ATOM 2790 N N . ASN B 1 63 ? 33.944 44.382 6.412 1.00 7.34 62 ASN B N 1
ATOM 2791 C CA . ASN B 1 63 ? 34.759 45.588 6.330 1.00 5.62 62 ASN B CA 1
ATOM 2792 C C . ASN B 1 63 ? 35.944 45.464 5.376 1.00 6.80 62 ASN B C 1
ATOM 2793 O O . ASN B 1 63 ? 36.818 46.323 5.356 1.00 6.40 62 ASN B O 1
ATOM 2798 N N . ALA B 1 64 ? 35.985 44.388 4.597 1.00 6.30 63 ALA B N 1
ATOM 2799 C CA . ALA B 1 64 ? 37.028 44.245 3.590 1.00 5.40 63 ALA B CA 1
ATOM 2800 C C . ALA B 1 64 ? 36.748 45.187 2.428 1.00 6.20 63 ALA B C 1
ATOM 2801 O O . ALA B 1 64 ? 35.632 45.238 1.916 1.00 8.19 63 ALA B O 1
ATOM 2803 N N . TRP B 1 65 ? 37.756 45.945 2.023 1.00 4.69 64 TRP B N 1
ATOM 2804 C CA . TRP B 1 65 ? 37.606 46.828 0.869 1.00 5.06 64 TRP B CA 1
ATOM 2805 C C . TRP B 1 65 ? 37.386 45.998 -0.379 1.00 6.28 64 TRP B C 1
ATOM 2806 O O . TRP B 1 65 ? 37.992 44.941 -0.544 1.00 6.36 64 TRP B O 1
ATOM 2817 N N . VAL B 1 66 ? 36.513 46.480 -1.257 1.00 5.19 65 VAL B N 1
ATOM 2818 C CA . VAL B 1 66 ? 36.333 45.858 -2.560 1.00 4.74 65 VAL B CA 1
ATOM 2819 C C . VAL B 1 66 ? 36.605 46.901 -3.630 1.00 5.25 65 VAL B C 1
ATOM 2820 O O . VAL B 1 66 ? 35.991 47.972 -3.634 1.00 9.73 65 VAL B O 1
ATOM 2824 N N . ASN B 1 67 ? 37.532 46.579 -4.529 1.00 5.71 66 ASN B N 1
ATOM 2825 C CA . ASN B 1 67 ? 37.929 47.459 -5.619 1.00 4.77 66 ASN B CA 1
ATOM 2826 C C . ASN B 1 67 ? 36.794 47.611 -6.628 1.00 5.76 66 ASN B C 1
ATOM 2827 O O . ASN B 1 67 ? 36.543 46.694 -7.404 1.00 8.46 66 ASN B O 1
ATOM 2832 N N . SER B 1 68 ? 36.117 48.758 -6.609 1.00 7.36 67 SER B N 1
ATOM 2833 C CA . SER B 1 68 ? 34.948 48.987 -7.462 1.00 7.77 67 SER B CA 1
ATOM 2834 C C . SER B 1 68 ? 35.300 48.993 -8.937 1.00 9.21 67 SER B C 1
ATOM 2835 O O . SER B 1 68 ? 34.416 48.898 -9.806 1.00 8.89 67 SER B O 1
ATOM 2838 N N . GLY B 1 69 ? 36.592 49.101 -9.217 1.00 5.65 68 GLY B N 1
ATOM 2839 C CA . GLY B 1 69 ? 37.069 49.204 -10.584 1.00 7.80 68 GLY B CA 1
ATOM 2840 C C . GLY B 1 69 ? 37.486 47.878 -11.189 1.00 8.70 68 GLY B C 1
ATOM 2841 O O . GLY B 1 69 ? 37.832 47.820 -12.372 1.00 9.34 68 GLY B O 1
ATOM 2842 N N . GLU B 1 70 ? 37.456 46.819 -10.381 1.00 6.13 69 GLU B N 1
ATOM 2843 C CA . GLU B 1 70 ? 37.810 45.477 -10.838 1.00 4.73 69 GLU B CA 1
ATOM 2844 C C . GLU B 1 70 ? 36.605 44.565 -10.996 1.00 9.16 69 GLU B C 1
ATOM 2845 O O . GLU B 1 70 ? 35.746 44.477 -10.109 1.00 10.25 69 GLU B O 1
ATOM 2851 N N . ILE B 1 71 ? 36.551 43.879 -12.133 1.00 8.84 70 ILE B N 1
ATOM 2852 C CA . ILE B 1 71 ? 35.677 42.728 -12.275 1.00 8.26 70 ILE B CA 1
ATOM 2853 C C . ILE B 1 71 ? 36.454 41.534 -11.743 1.00 11.97 70 ILE B C 1
ATOM 2854 O O . ILE B 1 71 ? 37.536 41.224 -12.226 1.00 6.36 70 ILE B O 1
ATOM 2859 N N . ALA B 1 72 ? 35.918 40.874 -10.727 1.00 9.79 71 ALA B N 1
ATOM 2860 C CA . ALA B 1 72 ? 36.626 39.755 -10.116 1.00 9.54 71 ALA B CA 1
ATOM 2861 C C . ALA B 1 72 ? 36.780 38.585 -11.083 1.00 13.31 71 ALA B C 1
ATOM 2862 O O . ALA B 1 72 ? 35.865 38.274 -11.851 1.00 13.28 71 ALA B O 1
ATOM 2864 N N . GLY B 1 73 ? 37.949 37.955 -11.053 1.00 10.42 72 GLY B N 1
ATOM 2865 C CA . GLY B 1 73 ? 38.156 36.674 -11.708 1.00 12.67 72 GLY B CA 1
ATOM 2866 C C . GLY B 1 73 ? 38.128 36.641 -13.227 1.00 18.85 72 GLY B C 1
ATOM 2867 O O . GLY B 1 73 ? 38.009 35.560 -13.811 1.00 16.25 72 GLY B O 1
ATOM 2868 N N . ASP B 1 74 ? 38.238 37.793 -13.882 1.00 7.93 73 ASP B N 1
ATOM 2869 C CA . ASP B 1 74 ? 38.240 37.793 -15.349 1.00 11.37 73 ASP B CA 1
ATOM 2870 C C . ASP B 1 74 ? 39.642 37.834 -15.981 1.00 12.19 73 ASP B C 1
ATOM 2871 O O . ASP B 1 74 ? 39.776 37.838 -17.210 1.00 12.04 73 ASP B O 1
ATOM 2876 N N . GLY B 1 75 ? 40.679 37.842 -15.145 1.00 10.02 74 GLY B N 1
ATOM 2877 C CA . GLY B 1 75 ? 42.050 37.805 -15.635 1.00 12.09 74 GLY B CA 1
ATOM 2878 C C . GLY B 1 75 ? 42.494 39.118 -16.260 1.00 8.86 74 GLY B C 1
ATOM 2879 O O . GLY B 1 75 ? 43.576 39.214 -16.846 1.00 11.57 74 GLY B O 1
ATOM 2880 N N . ILE B 1 76 ? 41.658 40.139 -16.126 1.00 7.03 75 ILE B N 1
ATOM 2881 C CA . ILE B 1 76 ? 41.933 41.458 -16.688 1.00 6.99 75 ILE B CA 1
ATOM 2882 C C . ILE B 1 76 ? 42.132 42.512 -15.599 1.00 7.11 75 ILE B C 1
ATOM 2883 O O . ILE B 1 76 ? 41.418 42.523 -14.610 1.00 6.51 75 ILE B O 1
ATOM 2888 N N . ASP B 1 77 ? 43.102 43.393 -15.796 1.00 7.19 76 ASP B N 1
ATOM 2889 C CA . ASP B 1 77 ? 43.326 44.544 -14.929 1.00 5.96 76 ASP B CA 1
ATOM 2890 C C . ASP B 1 77 ? 42.356 45.675 -15.316 1.00 7.10 76 ASP B C 1
ATOM 2891 O O . ASP B 1 77 ? 42.751 46.630 -15.967 1.00 9.03 76 ASP B O 1
ATOM 2896 N N . ASN B 1 78 ? 41.088 45.572 -14.915 1.00 4.75 77 ASN B N 1
ATOM 2897 C CA . ASN B 1 78 ? 40.055 46.447 -15.491 1.00 6.79 77 ASN B CA 1
ATOM 2898 C C . ASN B 1 78 ? 40.267 47.921 -15.171 1.00 8.35 77 ASN B C 1
ATOM 2899 O O . ASN B 1 78 ? 39.942 48.792 -15.984 1.00 8.02 77 ASN B O 1
ATOM 2904 N N . ASP B 1 79 ? 40.803 48.197 -13.986 1.00 7.47 78 ASP B N 1
ATOM 2905 C CA . ASP B 1 79 ? 41.032 49.577 -13.569 1.00 6.88 78 ASP B CA 1
ATOM 2906 C C . ASP B 1 79 ? 42.399 50.116 -13.990 1.00 7.95 78 ASP B C 1
ATOM 2907 O O . ASP B 1 79 ? 42.711 51.278 -13.739 1.00 9.06 78 ASP B O 1
ATOM 2912 N N . GLY B 1 80 ? 43.206 49.281 -14.642 1.00 7.88 79 GLY B N 1
ATOM 2913 C CA . GLY B 1 80 ? 44.489 49.733 -15.156 1.00 8.65 79 GLY B CA 1
ATOM 2914 C C . GLY B 1 80 ? 45.429 50.252 -14.079 1.00 11.78 79 GLY B C 1
ATOM 2915 O O . GLY B 1 80 ? 46.094 51.267 -14.265 1.00 7.65 79 GLY B O 1
ATOM 2916 N N . ASN B 1 81 ? 45.506 49.554 -12.950 1.00 6.35 80 ASN B N 1
ATOM 2917 C CA . ASN B 1 81 ? 46.451 49.967 -11.909 1.00 6.06 80 ASN B CA 1
ATOM 2918 C C . ASN B 1 81 ? 47.691 49.075 -11.828 1.00 8.61 80 ASN B C 1
ATOM 2919 O O . ASN B 1 81 ? 48.508 49.227 -10.927 1.00 8.23 80 ASN B O 1
ATOM 2924 N N . GLY B 1 82 ? 47.840 48.166 -12.789 1.00 8.33 81 GLY B N 1
ATOM 2925 C CA . GLY B 1 82 ? 49.040 47.345 -12.877 1.00 8.33 81 GLY B CA 1
ATOM 2926 C C . GLY B 1 82 ? 48.935 45.985 -12.208 1.00 7.02 81 GLY B C 1
ATOM 2927 O O . GLY B 1 82 ? 49.872 45.193 -12.248 1.00 9.75 81 GLY B O 1
ATOM 2928 N N . TYR B 1 83 ? 47.793 45.709 -11.593 1.00 5.62 82 TYR B N 1
ATOM 2929 C CA . TYR B 1 83 ? 47.579 44.436 -10.904 1.00 7.60 82 TYR B CA 1
ATOM 2930 C C . TYR B 1 83 ? 46.285 43.793 -11.377 1.00 9.29 82 TYR B C 1
ATOM 2931 O O . TYR B 1 83 ? 45.262 44.452 -11.479 1.00 5.75 82 TYR B O 1
ATOM 2940 N N . ILE B 1 84 ? 46.329 42.504 -11.676 1.00 6.45 83 ILE B N 1
ATOM 2941 C CA . ILE B 1 84 ? 45.158 41.821 -12.205 1.00 6.54 83 ILE B CA 1
ATOM 2942 C C . ILE B 1 84 ? 44.270 41.295 -11.093 1.00 6.87 83 ILE B C 1
ATOM 2943 O O . ILE B 1 84 ? 44.742 40.622 -10.176 1.00 6.87 83 ILE B O 1
ATOM 2948 N N . ASP B 1 85 ? 42.985 41.620 -11.177 1.00 4.62 84 ASP B N 1
ATOM 2949 C CA . ASP B 1 85 ? 41.980 41.059 -10.271 1.00 7.15 84 ASP B CA 1
ATOM 2950 C C . ASP B 1 85 ? 42.246 41.409 -8.808 1.00 7.11 84 ASP B C 1
ATOM 2951 O O . ASP B 1 85 ? 41.965 40.608 -7.913 1.00 6.95 84 ASP B O 1
ATOM 2956 N N . ASP B 1 86 ? 42.758 42.615 -8.567 1.00 5.76 85 ASP B N 1
ATOM 2957 C CA . ASP B 1 86 ? 43.005 43.052 -7.189 1.00 7.13 85 ASP B CA 1
ATOM 2958 C C . ASP B 1 86 ? 41.712 43.530 -6.513 1.00 6.68 85 ASP B C 1
ATOM 2959 O O . ASP B 1 86 ? 41.474 44.724 -6.352 1.00 5.81 85 ASP B O 1
ATOM 2964 N N . VAL B 1 87 ? 40.889 42.569 -6.115 1.00 6.66 86 VAL B N 1
ATOM 2965 C CA . VAL B 1 87 ? 39.592 42.854 -5.518 1.00 5.64 86 VAL B CA 1
ATOM 2966 C C . VAL B 1 87 ? 39.724 43.404 -4.094 1.00 4.46 86 VAL B C 1
ATOM 2967 O O . VAL B 1 87 ? 39.101 44.414 -3.749 1.00 6.06 86 VAL B O 1
ATOM 2971 N N . HIS B 1 88 ? 40.555 42.759 -3.278 1.00 5.40 87 HIS B N 1
ATOM 2972 C CA . HIS B 1 88 ? 40.743 43.185 -1.882 1.00 5.13 87 HIS B CA 1
ATOM 2973 C C . HIS B 1 88 ? 42.113 43.797 -1.606 1.00 5.18 87 HIS B C 1
ATOM 2974 O O . HIS B 1 88 ? 42.410 44.180 -0.473 1.00 5.53 87 HIS B O 1
ATOM 2981 N N . GLY B 1 89 ? 42.948 43.869 -2.638 1.00 5.14 88 GLY B N 1
ATOM 2982 C CA . GLY B 1 89 ? 44.321 44.324 -2.499 1.00 5.33 88 GLY B CA 1
ATOM 2983 C C . GLY B 1 89 ? 45.246 43.421 -3.291 1.00 5.76 88 GLY B C 1
ATOM 2984 O O . GLY B 1 89 ? 44.796 42.723 -4.210 1.00 6.22 88 GLY B O 1
ATOM 2985 N N . ILE B 1 90 ? 46.527 43.408 -2.930 1.00 3.69 89 ILE B N 1
ATOM 2986 C CA . ILE B 1 90 ? 47.513 42.670 -3.712 1.00 6.26 89 ILE B CA 1
ATOM 2987 C C . ILE B 1 90 ? 48.524 41.934 -2.859 1.00 7.12 89 ILE B C 1
ATOM 2988 O O . ILE B 1 90 ? 48.666 42.198 -1.663 1.00 7.00 89 ILE B O 1
ATOM 2993 N N . ASN B 1 91 ? 49.235 41.022 -3.510 1.00 7.62 90 ASN B N 1
ATOM 2994 C CA . ASN B 1 91 ? 50.429 40.387 -2.967 1.00 6.34 90 ASN B CA 1
ATOM 2995 C C . ASN B 1 91 ? 51.625 40.982 -3.708 1.00 8.07 90 ASN B C 1
ATOM 2996 O O . ASN B 1 91 ? 51.777 40.769 -4.915 1.00 8.04 90 ASN B O 1
ATOM 3001 N N . ALA B 1 92 ? 52.436 41.772 -2.998 1.00 5.61 91 ALA B N 1
ATOM 3002 C CA . ALA B 1 92 ? 53.567 42.492 -3.591 1.00 6.14 91 ALA B CA 1
ATOM 3003 C C . ALA B 1 92 ? 54.757 41.591 -3.877 1.00 9.25 91 ALA B C 1
ATOM 3004 O O . ALA B 1 92 ? 55.715 42.000 -4.541 1.00 9.45 91 ALA B O 1
ATOM 3006 N N . ILE B 1 93 ? 54.714 40.371 -3.356 1.00 7.20 92 ILE B N 1
ATOM 3007 C CA . ILE B 1 93 ? 55.784 39.417 -3.615 1.00 8.59 92 ILE B CA 1
ATOM 3008 C C . ILE B 1 93 ? 55.593 38.779 -4.986 1.00 8.31 92 ILE B C 1
ATOM 3009 O O . ILE B 1 93 ? 56.543 38.669 -5.770 1.00 10.73 92 ILE B O 1
ATOM 3014 N N . THR B 1 94 ? 54.355 38.383 -5.274 1.00 8.51 93 THR B N 1
ATOM 3015 C CA . THR B 1 94 ? 54.027 37.615 -6.470 1.00 8.40 93 THR B CA 1
ATOM 3016 C C . THR B 1 94 ? 53.244 38.416 -7.512 1.00 11.59 93 THR B C 1
ATOM 3017 O O . THR B 1 94 ? 53.062 37.946 -8.637 1.00 10.60 93 THR B O 1
ATOM 3021 N N . ASP B 1 95 ? 52.779 39.604 -7.121 1.00 8.67 94 ASP B N 1
ATOM 3022 C CA . ASP B 1 95 ? 51.981 40.489 -7.987 1.00 7.65 94 ASP B CA 1
ATOM 3023 C C . ASP B 1 95 ? 50.552 39.987 -8.219 1.00 9.02 94 ASP B C 1
ATOM 3024 O O . ASP B 1 95 ? 49.783 40.590 -8.969 1.00 11.09 94 ASP B O 1
ATOM 3029 N N . VAL B 1 96 ? 50.197 38.882 -7.580 1.00 9.15 95 VAL B N 1
ATOM 3030 C CA . VAL B 1 96 ? 48.842 38.370 -7.680 1.00 6.97 95 VAL B CA 1
ATOM 3031 C C . VAL B 1 96 ? 47.908 39.307 -6.911 1.00 8.23 95 VAL B C 1
ATOM 3032 O O . VAL B 1 96 ? 48.277 39.832 -5.855 1.00 6.80 95 VAL B O 1
ATOM 3036 N N . GLY B 1 97 ? 46.710 39.531 -7.444 1.00 5.55 96 GLY B N 1
ATOM 3037 C CA . GLY B 1 97 ? 45.771 40.463 -6.830 1.00 5.69 96 GLY B CA 1
ATOM 3038 C C . GLY B 1 97 ? 44.983 39.856 -5.686 1.00 5.71 96 GLY B C 1
ATOM 3039 O O . GLY B 1 97 ? 43.759 39.907 -5.665 1.00 7.70 96 GLY B O 1
ATOM 3040 N N . ASP B 1 98 ? 45.696 39.292 -4.713 1.00 6.40 97 ASP B N 1
ATOM 3041 C CA . ASP B 1 98 ? 45.060 38.606 -3.601 1.00 6.41 97 ASP B CA 1
ATOM 3042 C C . ASP B 1 98 ? 45.927 38.794 -2.365 1.00 7.37 97 ASP B C 1
ATOM 3043 O O . ASP B 1 98 ? 47.021 38.235 -2.296 1.00 7.05 97 ASP B O 1
ATOM 3048 N N . PRO B 1 99 ? 45.453 39.594 -1.396 1.00 6.04 98 PRO B N 1
ATOM 3049 C CA . PRO B 1 99 ? 46.278 39.856 -0.212 1.00 5.50 98 PRO B CA 1
ATOM 3050 C C . PRO B 1 99 ? 45.998 38.875 0.919 1.00 6.64 98 PRO B C 1
ATOM 3051 O O . PRO B 1 99 ? 46.308 39.197 2.060 1.00 6.46 98 PRO B O 1
ATOM 3055 N N . MET B 1 100 ? 45.431 37.709 0.619 1.00 6.73 99 MET B N 1
ATOM 3056 C CA . MET B 1 100 ? 45.080 36.763 1.685 1.00 5.84 99 MET B CA 1
ATOM 3057 C C . MET B 1 100 ? 46.243 36.551 2.663 1.00 6.81 99 MET B C 1
ATOM 3058 O O . MET B 1 100 ? 47.374 36.259 2.258 1.00 7.78 99 MET B O 1
ATOM 3063 N N . ASP B 1 101 ? 45.948 36.713 3.948 1.00 3.78 100 ASP B N 1
ATOM 3064 C CA . ASP B 1 101 ? 46.911 36.461 5.019 1.00 5.11 100 ASP B CA 1
ATOM 3065 C C . ASP B 1 101 ? 47.084 34.967 5.297 1.00 7.08 100 ASP B C 1
ATOM 3066 O O . ASP B 1 101 ? 46.143 34.291 5.725 1.00 8.02 100 ASP B O 1
ATOM 3071 N N . ASP B 1 102 ? 48.297 34.461 5.074 1.00 5.94 101 ASP B N 1
ATOM 3072 C CA . ASP B 1 102 ? 48.614 33.069 5.378 1.00 6.21 101 ASP B CA 1
ATOM 3073 C C . ASP B 1 102 ? 49.600 32.984 6.536 1.00 6.79 101 ASP B C 1
ATOM 3074 O O . ASP B 1 102 ? 50.229 31.947 6.738 1.00 9.43 101 ASP B O 1
ATOM 3079 N N . GLU B 1 103 ? 49.735 34.076 7.290 1.00 7.27 102 GLU B N 1
ATOM 3080 C CA . GLU B 1 103 ? 50.679 34.133 8.411 1.00 5.96 102 GLU B CA 1
ATOM 3081 C C . GLU B 1 103 ? 49.936 34.447 9.706 1.00 9.49 102 GLU B C 1
ATOM 3082 O O . GLU B 1 103 ? 50.066 33.725 10.697 1.00 10.36 102 GLU B O 1
ATOM 3088 N N . GLY B 1 104 ? 49.164 35.533 9.693 1.00 7.64 103 GLY B N 1
ATOM 3089 C CA . GLY B 1 104 ? 48.293 35.881 10.803 1.00 7.60 103 GLY B CA 1
ATOM 3090 C C . GLY B 1 104 ? 48.432 37.315 11.288 1.00 6.52 103 GLY B C 1
ATOM 3091 O O . GLY B 1 104 ? 47.469 37.919 11.768 1.00 5.89 103 GLY B O 1
ATOM 3092 N N . HIS B 1 105 ? 49.638 37.859 11.168 1.00 6.52 104 HIS B N 1
ATOM 3093 C CA . HIS B 1 105 ? 49.939 39.173 11.727 1.00 6.43 104 HIS B CA 1
ATOM 3094 C C . HIS B 1 105 ? 49.054 40.273 11.135 1.00 6.63 104 HIS B C 1
ATOM 3095 O O . HIS B 1 105 ? 48.501 41.111 11.865 1.00 6.09 104 HIS B O 1
ATOM 3102 N N . GLY B 1 106 ? 48.916 40.271 9.813 1.00 4.49 105 GLY B N 1
ATOM 3103 C CA . GLY B 1 106 ? 48.161 41.315 9.138 1.00 5.50 105 GLY B CA 1
ATOM 3104 C C . GLY B 1 106 ? 46.685 41.278 9.494 1.00 5.48 105 GLY B C 1
ATOM 3105 O O . GLY B 1 106 ? 46.032 42.316 9.582 1.00 4.89 105 GLY B O 1
ATOM 3106 N N . THR B 1 107 ? 46.157 40.075 9.685 1.00 5.39 106 THR B N 1
ATOM 3107 C CA . THR B 1 107 ? 44.765 39.903 10.082 1.00 5.19 106 THR B CA 1
ATOM 3108 C C . THR B 1 107 ? 44.559 40.406 11.500 1.00 4.87 106 THR B C 1
ATOM 3109 O O . THR B 1 107 ? 43.531 40.998 11.810 1.00 3.86 106 THR B O 1
ATOM 3113 N N . HIS B 1 108 ? 45.548 40.171 12.358 1.00 3.55 107 HIS B N 1
ATOM 3114 C CA . HIS B 1 108 ? 45.452 40.618 13.740 1.00 4.77 107 HIS B CA 1
ATOM 3115 C C . HIS B 1 108 ? 45.378 42.144 13.788 1.00 6.10 107 HIS B C 1
ATOM 3116 O O . HIS B 1 108 ? 44.490 42.714 14.431 1.00 4.53 107 HIS B O 1
ATOM 3123 N N . VAL B 1 109 ? 46.277 42.825 13.088 1.00 3.89 108 VAL B N 1
ATOM 3124 C CA . VAL B 1 109 ? 46.209 44.278 13.125 1.00 5.08 108 VAL B CA 1
ATOM 3125 C C . VAL B 1 109 ? 44.943 44.803 12.434 1.00 4.36 108 VAL B C 1
ATOM 3126 O O . VAL B 1 109 ? 44.370 45.798 12.864 1.00 4.08 108 VAL B O 1
ATOM 3130 N N . SER B 1 110 ? 44.482 44.116 11.392 1.00 4.65 109 SER B N 1
ATOM 3131 C CA . SER B 1 110 ? 43.246 44.525 10.725 1.00 3.52 109 SER B CA 1
ATOM 3132 C C . SER B 1 110 ? 42.044 44.489 11.678 1.00 5.56 109 SER B C 1
ATOM 3133 O O . SER B 1 110 ? 41.190 45.387 11.646 1.00 6.63 109 SER B O 1
ATOM 3136 N N . GLY B 1 111 ? 41.984 43.457 12.519 1.00 4.54 110 GLY B N 1
ATOM 3137 C CA . GLY B 1 111 ? 40.905 43.323 13.491 1.00 5.40 110 GLY B CA 1
ATOM 3138 C C . GLY B 1 111 ? 40.868 44.453 14.506 1.00 6.73 110 GLY B C 1
ATOM 3139 O O . GLY B 1 111 ? 39.801 44.884 14.949 1.00 4.92 110 GLY B O 1
ATOM 3140 N N . THR B 1 112 ? 42.043 44.933 14.892 1.00 3.72 111 THR B N 1
ATOM 3141 C CA . THR B 1 112 ? 42.122 46.050 15.824 1.00 3.57 111 THR B CA 1
ATOM 3142 C C . THR B 1 112 ? 41.612 47.326 15.153 1.00 5.72 111 THR B C 1
ATOM 3143 O O . THR B 1 112 ? 40.902 48.116 15.764 1.00 5.62 111 THR B O 1
ATOM 3147 N N . ILE B 1 113 ? 41.953 47.510 13.882 1.00 4.05 112 ILE B N 1
ATOM 3148 C CA . ILE B 1 113 ? 41.429 48.647 13.119 1.00 3.11 112 ILE B CA 1
ATOM 3149 C C . ILE B 1 113 ? 39.911 48.586 12.919 1.00 5.70 112 ILE B C 1
ATOM 3150 O O . ILE B 1 113 ? 39.206 49.577 13.129 1.00 6.04 112 ILE B O 1
ATOM 3155 N N . GLY B 1 114 ? 39.410 47.424 12.509 1.00 6.65 113 GLY B N 1
ATOM 3156 C CA . GLY B 1 114 ? 38.047 47.345 12.017 1.00 5.40 113 GLY B CA 1
ATOM 3157 C C . GLY B 1 114 ? 37.349 45.994 12.013 1.00 7.33 113 GLY B C 1
ATOM 3158 O O . GLY B 1 114 ? 36.605 45.691 11.079 1.00 8.20 113 GLY B O 1
ATOM 3159 N N . ALA B 1 115 ? 37.546 45.175 13.045 1.00 8.31 114 ALA B N 1
ATOM 3160 C CA . ALA B 1 115 ? 36.696 43.991 13.163 1.00 7.41 114 ALA B CA 1
ATOM 3161 C C . ALA B 1 115 ? 35.245 44.461 13.287 1.00 6.43 114 ALA B C 1
ATOM 3162 O O . ALA B 1 115 ? 34.961 45.430 13.991 1.00 6.14 114 ALA B O 1
ATOM 3164 N N . SER B 1 116 ? 34.333 43.788 12.586 1.00 5.34 115 SER B N 1
ATOM 3165 C CA . SER B 1 116 ? 32.930 44.201 12.561 1.00 6.89 115 SER B CA 1
ATOM 3166 C C . SER B 1 116 ? 32.360 44.355 13.963 1.00 9.40 115 SER B C 1
ATOM 3167 O O . SER B 1 116 ? 32.513 43.470 14.795 1.00 6.24 115 SER B O 1
ATOM 3170 N N . GLY B 1 117 ? 31.698 45.473 14.225 1.00 7.96 116 GLY B N 1
ATOM 3171 C CA . GLY B 1 117 ? 31.149 45.712 15.550 1.00 10.08 116 GLY B CA 1
ATOM 3172 C C . GLY B 1 117 ? 29.677 45.367 15.671 1.00 10.01 116 GLY B C 1
ATOM 3173 O O . GLY B 1 117 ? 28.907 45.554 14.723 1.00 12.97 116 GLY B O 1
ATOM 3174 N N . ASN B 1 118 ? 29.287 44.868 16.842 1.00 12.77 117 ASN B N 1
ATOM 3175 C CA . ASN B 1 118 ? 27.883 44.592 17.138 1.00 12.27 117 ASN B CA 1
ATOM 3176 C C . ASN B 1 118 ? 27.271 43.569 16.196 1.00 13.13 117 ASN B C 1
ATOM 3177 O O . ASN B 1 118 ? 26.078 43.633 15.897 1.00 19.78 117 ASN B O 1
ATOM 3182 N N . ASN B 1 119 ? 28.083 42.627 15.727 1.00 10.41 118 ASN B N 1
ATOM 3183 C CA . ASN B 1 119 ? 27.576 41.563 14.869 1.00 11.01 118 ASN B CA 1
ATOM 3184 C C . ASN B 1 119 ? 27.479 40.226 15.606 1.00 11.66 118 ASN B C 1
ATOM 3185 O O . ASN B 1 119 ? 27.318 39.168 14.988 1.00 10.91 118 ASN B O 1
ATOM 3190 N N . GLY B 1 120 ? 27.586 40.286 16.931 1.00 13.60 119 GLY B N 1
ATOM 3191 C CA . GLY B 1 120 ? 27.457 39.113 17.780 1.00 12.44 119 GLY B CA 1
ATOM 3192 C C . GLY B 1 120 ? 28.522 38.050 17.579 1.00 13.14 119 GLY B C 1
ATOM 3193 O O . GLY B 1 120 ? 28.333 36.894 17.947 1.00 12.69 119 GLY B O 1
ATOM 3194 N N . VAL B 1 121 ? 29.651 38.446 17.000 1.00 9.16 120 VAL B N 1
ATOM 3195 C CA . VAL B 1 121 ? 30.733 37.528 16.680 1.00 11.17 120 VAL B CA 1
ATOM 3196 C C . VAL B 1 121 ? 32.062 38.136 17.129 1.00 10.86 120 VAL B C 1
ATOM 3197 O O . VAL B 1 121 ? 32.283 39.316 16.941 1.00 6.56 120 VAL B O 1
ATOM 3201 N N . GLY B 1 122 ? 32.921 37.339 17.755 1.00 9.84 121 GLY B N 1
ATOM 3202 C CA . GLY B 1 122 ? 34.296 37.748 18.023 1.00 9.62 121 GLY B CA 1
ATOM 3203 C C . GLY B 1 122 ? 34.529 39.064 18.749 1.00 11.10 121 GLY B C 1
ATOM 3204 O O . GLY B 1 122 ? 34.002 39.300 19.839 1.00 8.71 121 GLY B O 1
ATOM 3205 N N . VAL B 1 123 ? 35.333 39.923 18.125 1.00 9.36 122 VAL B N 1
ATOM 3206 C CA . VAL B 1 123 ? 35.788 41.177 18.727 1.00 6.31 122 VAL B CA 1
ATOM 3207 C C . VAL B 1 123 ? 35.169 42.392 18.004 1.00 9.18 122 VAL B C 1
ATOM 3208 O O . VAL B 1 123 ? 34.114 42.286 17.399 1.00 6.57 122 VAL B O 1
ATOM 3212 N N . VAL B 1 124 ? 35.812 43.548 18.086 1.00 5.74 123 VAL B N 1
ATOM 3213 C CA . VAL B 1 124 ? 35.346 44.747 17.396 1.00 5.99 123 VAL B CA 1
ATOM 3214 C C . VAL B 1 124 ? 36.526 45.704 17.296 1.00 5.66 123 VAL B C 1
ATOM 3215 O O . VAL B 1 124 ? 37.332 45.798 18.225 1.00 7.49 123 VAL B O 1
ATOM 3219 N N . GLY B 1 125 ? 36.645 46.402 16.172 1.00 6.69 124 GLY B N 1
ATOM 3220 C CA . GLY B 1 125 ? 37.756 47.325 15.999 1.00 8.65 124 GLY B CA 1
ATOM 3221 C C . GLY B 1 125 ? 37.479 48.702 16.564 1.00 7.29 124 GLY B C 1
ATOM 3222 O O . GLY B 1 125 ? 36.396 48.965 17.080 1.00 6.56 124 GLY B O 1
ATOM 3223 N N . VAL B 1 126 ? 38.466 49.587 16.477 1.00 4.53 125 VAL B N 1
ATOM 3224 C CA . VAL B 1 126 ? 38.234 50.991 16.797 1.00 4.86 125 VAL B CA 1
ATOM 3225 C C . VAL B 1 126 ? 37.068 51.493 15.957 1.00 7.04 125 VAL B C 1
ATOM 3226 O O . VAL B 1 126 ? 36.272 52.320 16.418 1.00 7.10 125 VAL B O 1
ATOM 3230 N N . ASN B 1 127 ? 36.981 50.982 14.727 1.00 5.77 126 ASN B N 1
ATOM 3231 C CA . ASN B 1 127 ? 35.834 51.211 13.842 1.00 6.01 126 ASN B CA 1
ATOM 3232 C C . ASN B 1 127 ? 34.954 49.973 13.792 1.00 6.81 126 ASN B C 1
ATOM 3233 O O . ASN B 1 127 ? 35.452 48.860 13.620 1.00 5.55 126 ASN B O 1
ATOM 3238 N N . HIS B 1 128 ? 33.643 50.158 13.935 1.00 7.08 127 HIS B N 1
ATOM 3239 C CA . HIS B 1 128 ? 32.713 49.065 13.678 1.00 7.68 127 HIS B CA 1
ATOM 3240 C C . HIS B 1 128 ? 32.568 48.869 12.180 1.00 7.36 127 HIS B C 1
ATOM 3241 O O . HIS B 1 128 ? 32.395 47.754 11.708 1.00 9.25 127 HIS B O 1
ATOM 3248 N N . ASP B 1 129 ? 32.594 49.979 11.451 1.00 4.47 128 ASP B N 1
ATOM 3249 C CA . ASP B 1 129 ? 32.457 49.978 9.996 1.00 7.82 128 ASP B CA 1
ATOM 3250 C C . ASP B 1 129 ? 33.595 50.801 9.404 1.00 6.36 128 ASP B C 1
ATOM 3251 O O . ASP B 1 129 ? 33.846 51.931 9.833 1.00 6.21 128 ASP B O 1
ATOM 3256 N N . VAL B 1 130 ? 34.282 50.224 8.424 1.00 5.59 129 VAL B N 1
ATOM 3257 C CA . VAL B 1 130 ? 35.420 50.868 7.778 1.00 5.48 129 VAL B CA 1
ATOM 3258 C C . VAL B 1 130 ? 35.786 49.975 6.600 1.00 7.38 129 VAL B C 1
ATOM 3259 O O . VAL B 1 130 ? 35.294 48.853 6.509 1.00 8.03 129 VAL B O 1
ATOM 3263 N N . SER B 1 131 ? 36.622 50.459 5.684 1.00 5.86 130 SER B N 1
ATOM 3264 C CA . SER B 1 131 ? 37.061 49.634 4.562 1.00 5.75 130 SER B CA 1
ATOM 3265 C C . SER B 1 131 ? 38.559 49.386 4.672 1.00 3.95 130 SER B C 1
ATOM 3266 O O . SER B 1 131 ? 39.328 50.331 4.790 1.00 6.92 130 SER B O 1
ATOM 3269 N N . ILE B 1 132 ? 38.959 48.114 4.647 1.00 4.87 131 ILE B N 1
ATOM 3270 C CA . ILE B 1 132 ? 40.351 47.736 4.851 1.00 4.69 131 ILE B CA 1
ATOM 3271 C C . ILE B 1 132 ? 40.890 47.054 3.602 1.00 3.63 131 ILE B C 1
ATOM 3272 O O . ILE B 1 132 ? 40.353 46.037 3.158 1.00 5.25 131 ILE B O 1
ATOM 3277 N N . VAL B 1 133 ? 41.940 47.635 3.034 1.00 4.35 132 VAL B N 1
ATOM 3278 C CA . VAL B 1 133 ? 42.578 47.066 1.852 1.00 5.62 132 VAL B CA 1
ATOM 3279 C C . VAL B 1 133 ? 43.951 46.553 2.259 1.00 6.41 132 VAL B C 1
ATOM 3280 O O . VAL B 1 133 ? 44.643 47.179 3.068 1.00 5.23 132 VAL B O 1
ATOM 3284 N N . GLY B 1 134 ? 44.323 45.392 1.734 1.00 6.42 133 GLY B N 1
ATOM 3285 C CA . GLY B 1 134 ? 45.553 44.751 2.155 1.00 4.33 133 GLY B CA 1
ATOM 3286 C C . GLY B 1 134 ? 46.620 44.787 1.085 1.00 5.36 133 GLY B C 1
ATOM 3287 O O . GLY B 1 134 ? 46.326 44.688 -0.106 1.00 6.28 133 GLY B O 1
ATOM 3288 N N . CYS B 1 135 ? 47.869 44.948 1.511 1.00 5.46 134 CYS B N 1
ATOM 3289 C CA . CYS B 1 135 ? 49.002 44.666 0.645 1.00 4.92 134 CYS B CA 1
ATOM 3290 C C . CYS B 1 135 ? 49.964 43.767 1.399 1.00 5.35 134 CYS B C 1
ATOM 3291 O O . CYS B 1 135 ? 50.519 44.149 2.440 1.00 5.03 134 CYS B O 1
ATOM 3294 N N . LYS B 1 136 ? 50.149 42.566 0.867 1.00 3.99 135 LYS B N 1
ATOM 3295 C CA . LYS B 1 136 ? 50.981 41.557 1.502 1.00 4.45 135 LYS B CA 1
ATOM 3296 C C . LYS B 1 136 ? 52.400 41.647 0.949 1.00 5.83 135 LYS B C 1
ATOM 3297 O O . LYS B 1 136 ? 52.629 41.354 -0.227 1.00 7.38 135 LYS B O 1
ATOM 3303 N N . PHE B 1 137 ? 53.348 42.091 1.778 1.00 3.48 136 PHE B N 1
ATOM 3304 C CA . PHE B 1 137 ? 54.751 42.088 1.363 1.00 4.74 136 PHE B CA 1
ATOM 3305 C C . PHE B 1 137 ? 55.573 41.123 2.198 1.00 4.82 136 PHE B C 1
ATOM 3306 O O . PHE B 1 137 ? 56.729 40.883 1.888 1.00 6.00 136 PHE B O 1
ATOM 3314 N N . LEU B 1 138 ? 54.958 40.554 3.237 1.00 5.43 137 LEU B N 1
ATOM 3315 C CA . LEU B 1 138 ? 55.646 39.570 4.076 1.00 5.74 137 LEU B CA 1
ATOM 3316 C C . LEU B 1 138 ? 55.022 38.208 3.853 1.00 5.70 137 LEU B C 1
ATOM 3317 O O . LEU B 1 138 ? 53.798 38.059 3.931 1.00 4.75 137 LEU B O 1
ATOM 3322 N N . ALA B 1 139 ? 55.868 37.222 3.564 1.00 6.57 138 ALA B N 1
ATOM 3323 C CA . ALA B 1 139 ? 55.400 35.876 3.254 1.00 5.59 138 ALA B CA 1
ATOM 3324 C C . ALA B 1 139 ? 55.018 35.103 4.510 1.00 8.09 138 ALA B C 1
ATOM 3325 O O . ALA B 1 139 ? 55.242 35.561 5.628 1.00 6.17 138 ALA B O 1
ATOM 3327 N N . ALA B 1 140 ? 54.455 33.916 4.306 1.00 6.69 139 ALA B N 1
ATOM 3328 C CA . ALA B 1 140 ? 54.094 33.029 5.403 1.00 7.72 139 ALA B CA 1
ATOM 3329 C C . ALA B 1 140 ? 55.270 32.744 6.337 1.00 5.05 139 ALA B C 1
ATOM 3330 O O . ALA B 1 140 ? 55.081 32.517 7.537 1.00 6.67 139 ALA B O 1
ATOM 3332 N N . ASP B 1 141 ? 56.478 32.733 5.788 1.00 6.16 140 ASP B N 1
ATOM 3333 C CA . ASP B 1 141 ? 57.670 32.451 6.593 1.00 5.91 140 ASP B CA 1
ATOM 3334 C C . ASP B 1 141 ? 58.424 33.723 6.959 1.00 7.89 140 ASP B C 1
ATOM 3335 O O . ASP B 1 141 ? 59.601 33.675 7.323 1.00 6.79 140 ASP B O 1
ATOM 3340 N N . GLY B 1 142 ? 57.748 34.863 6.838 1.00 5.91 141 GLY B N 1
ATOM 3341 C CA . GLY B 1 142 ? 58.336 36.134 7.224 1.00 6.61 141 GLY B CA 1
ATOM 3342 C C . GLY B 1 142 ? 59.237 36.805 6.199 1.00 7.60 141 GLY B C 1
ATOM 3343 O O . GLY B 1 142 ? 59.766 37.878 6.458 1.00 10.20 141 GLY B O 1
ATOM 3344 N N . THR B 1 143 ? 59.421 36.183 5.039 1.00 6.83 142 THR B N 1
ATOM 3345 C CA . THR B 1 143 ? 60.277 36.743 3.996 1.00 7.53 142 THR B CA 1
ATOM 3346 C C . THR B 1 143 ? 59.685 38.026 3.419 1.00 6.70 142 THR B C 1
ATOM 3347 O O . THR B 1 143 ? 58.493 38.092 3.127 1.00 8.32 142 THR B O 1
ATOM 3351 N N . GLY B 1 144 ? 60.523 39.044 3.268 1.00 7.49 143 GLY B N 1
ATOM 3352 C CA . GLY B 1 144 ? 60.081 40.301 2.690 1.00 7.48 143 GLY B CA 1
ATOM 3353 C C . GLY B 1 144 ? 61.262 41.172 2.329 1.00 7.60 143 GLY B C 1
ATOM 3354 O O . GLY B 1 144 ? 62.407 40.822 2.615 1.00 9.00 143 GLY B O 1
ATOM 3355 N N . SER B 1 145 ? 60.988 42.308 1.694 1.00 6.68 144 SER B N 1
ATOM 3356 C CA . SER B 1 145 ? 62.057 43.214 1.296 1.00 7.07 144 SER B CA 1
ATOM 3357 C C . SER B 1 145 ? 61.582 44.648 1.280 1.00 7.19 144 SER B C 1
ATOM 3358 O O . SER B 1 145 ? 60.382 44.924 1.237 1.00 7.02 144 SER B O 1
ATOM 3361 N N . THR B 1 146 ? 62.539 45.565 1.309 1.00 6.70 145 THR B N 1
ATOM 3362 C CA . THR B 1 146 ? 62.238 46.976 1.154 1.00 7.49 145 THR B CA 1
ATOM 3363 C C . THR B 1 146 ? 61.525 47.241 -0.178 1.00 7.88 145 THR B C 1
ATOM 3364 O O . THR B 1 146 ? 60.603 48.054 -0.233 1.00 7.34 145 THR B O 1
ATOM 3368 N N . SER B 1 147 ? 61.956 46.565 -1.245 1.00 7.54 146 SER B N 1
ATOM 3369 C CA . SER B 1 147 ? 61.290 46.670 -2.547 1.00 6.43 146 SER B CA 1
ATOM 3370 C C . SER B 1 147 ? 59.805 46.345 -2.439 1.00 7.79 146 SER B C 1
ATOM 3371 O O . SER B 1 147 ? 58.961 47.020 -3.050 1.00 5.39 146 SER B O 1
ATOM 3374 N N . GLY B 1 148 ? 59.490 45.296 -1.675 1.00 6.99 147 GLY B N 1
ATOM 3375 C CA . GLY B 1 148 ? 58.110 44.887 -1.478 1.00 5.45 147 GLY B CA 1
ATOM 3376 C C . GLY B 1 148 ? 57.312 45.938 -0.726 1.00 6.40 147 GLY B C 1
ATOM 3377 O O . GLY B 1 148 ? 56.177 46.248 -1.083 1.00 5.81 147 GLY B O 1
ATOM 3378 N N . ALA B 1 149 ? 57.909 46.503 0.318 1.00 5.19 148 ALA B N 1
ATOM 3379 C CA . ALA B 1 149 ? 57.229 47.537 1.087 1.00 4.91 148 ALA B CA 1
ATOM 3380 C C . ALA B 1 149 ? 56.948 48.736 0.199 1.00 6.98 148 ALA B C 1
ATOM 3381 O O . ALA B 1 149 ? 55.869 49.334 0.263 1.00 5.08 148 ALA B O 1
ATOM 3383 N N . ILE B 1 150 ? 57.924 49.094 -0.633 1.00 4.79 149 ILE B N 1
ATOM 3384 C CA . ILE B 1 150 ? 57.740 50.228 -1.535 1.00 5.97 149 ILE B CA 1
ATOM 3385 C C . ILE B 1 150 ? 56.636 49.943 -2.550 1.00 4.60 149 ILE B C 1
ATOM 3386 O O . ILE B 1 150 ? 55.815 50.814 -2.852 1.00 6.23 149 ILE B O 1
ATOM 3391 N N . LYS B 1 151 ? 56.607 48.722 -3.071 1.00 4.52 150 LYS B N 1
ATOM 3392 C CA . LYS B 1 151 ? 55.548 48.338 -3.998 1.00 6.03 150 LYS B CA 1
ATOM 3393 C C . LYS B 1 151 ? 54.173 48.508 -3.342 1.00 7.95 150 LYS B C 1
ATOM 3394 O O . LYS B 1 151 ? 53.227 48.973 -3.977 1.00 6.72 150 LYS B O 1
ATOM 3400 N N . CYS B 1 152 ? 54.071 48.132 -2.070 1.00 4.81 151 CYS B N 1
ATOM 3401 C CA . CYS B 1 152 ? 52.817 48.300 -1.322 1.00 3.88 151 CYS B CA 1
ATOM 3402 C C . CYS B 1 152 ? 52.440 49.768 -1.137 1.00 5.75 151 CYS B C 1
ATOM 3403 O O . CYS B 1 152 ? 51.289 50.152 -1.333 1.00 4.69 151 CYS B O 1
ATOM 3406 N N . ILE B 1 153 ? 53.400 50.583 -0.731 1.00 3.35 152 ILE B N 1
ATOM 3407 C CA . ILE B 1 153 ? 53.120 52.000 -0.552 1.00 4.26 152 ILE B CA 1
ATOM 3408 C C . ILE B 1 153 ? 52.686 52.630 -1.874 1.00 5.96 152 ILE B C 1
ATOM 3409 O O . ILE B 1 153 ? 51.677 53.329 -1.926 1.00 4.82 152 ILE B O 1
ATOM 3414 N N . ASP B 1 154 ? 53.446 52.368 -2.937 1.00 6.69 153 ASP B N 1
ATOM 3415 C CA . ASP B 1 154 ? 53.097 52.840 -4.278 1.00 5.75 153 ASP B CA 1
ATOM 3416 C C . ASP B 1 154 ? 51.688 52.403 -4.699 1.00 5.81 153 ASP B C 1
ATOM 3417 O O . ASP B 1 154 ? 50.957 53.177 -5.321 1.00 5.71 153 ASP B O 1
ATOM 3422 N N . TYR B 1 155 ? 51.330 51.156 -4.389 1.00 3.49 154 TYR B N 1
ATOM 3423 C CA . TYR B 1 155 ? 50.004 50.620 -4.709 1.00 5.81 154 TYR B CA 1
ATOM 3424 C C . TYR B 1 155 ? 48.906 51.421 -4.005 1.00 6.71 154 TYR B C 1
ATOM 3425 O O . TYR B 1 155 ? 47.901 51.803 -4.612 1.00 5.00 154 TYR B O 1
ATOM 3434 N N . MET B 1 156 ? 49.114 51.686 -2.717 1.00 4.81 155 MET B N 1
ATOM 3435 C CA . MET B 1 156 ? 48.116 52.403 -1.920 1.00 6.41 155 MET B CA 1
ATOM 3436 C C . MET B 1 156 ? 47.997 53.849 -2.387 1.00 6.24 155 MET B C 1
ATOM 3437 O O . MET B 1 156 ? 46.898 54.403 -2.498 1.00 6.08 155 MET B O 1
ATOM 3442 N N . VAL B 1 157 ? 49.140 54.455 -2.677 1.00 6.43 156 VAL B N 1
ATOM 3443 C CA . VAL B 1 157 ? 49.163 55.819 -3.172 1.00 5.28 156 VAL B CA 1
ATOM 3444 C C . VAL B 1 157 ? 48.460 55.859 -4.530 1.00 5.46 156 VAL B C 1
ATOM 3445 O O . VAL B 1 157 ? 47.727 56.799 -4.834 1.00 6.53 156 VAL B O 1
ATOM 3449 N N . GLY B 1 158 ? 48.647 54.809 -5.321 1.00 6.22 157 GLY B N 1
ATOM 3450 C CA . GLY B 1 158 ? 47.968 54.688 -6.600 1.00 6.26 157 GLY B CA 1
ATOM 3451 C C . GLY B 1 158 ? 46.450 54.674 -6.460 1.00 7.84 157 GLY B C 1
ATOM 3452 O O . GLY B 1 158 ? 45.747 55.319 -7.237 1.00 6.38 157 GLY B O 1
ATOM 3453 N N . LEU B 1 159 ? 45.939 53.937 -5.477 1.00 4.64 158 LEU B N 1
ATOM 3454 C CA . LEU B 1 159 ? 44.507 53.918 -5.207 1.00 3.43 158 LEU B CA 1
ATOM 3455 C C . LEU B 1 159 ? 44.000 55.309 -4.837 1.00 6.04 158 LEU B C 1
ATOM 3456 O O . LEU B 1 159 ? 42.988 55.766 -5.364 1.00 7.43 158 LEU B O 1
ATOM 3461 N N . LYS B 1 160 ? 44.709 55.974 -3.928 1.00 4.68 159 LYS B N 1
ATOM 3462 C CA . LYS B 1 160 ? 44.332 57.311 -3.494 1.00 5.12 159 LYS B CA 1
ATOM 3463 C C . LYS B 1 160 ? 44.329 58.277 -4.665 1.00 7.83 159 LYS B C 1
ATOM 3464 O O . LYS B 1 160 ? 43.408 59.079 -4.810 1.00 9.50 159 LYS B O 1
ATOM 3470 N N . ASN B 1 161 ? 45.358 58.213 -5.501 1.00 7.14 160 ASN B N 1
ATOM 3471 C CA . ASN B 1 161 ? 45.424 59.126 -6.635 1.00 10.31 160 ASN B CA 1
ATOM 3472 C C . ASN B 1 161 ? 44.370 58.813 -7.691 1.00 10.74 160 ASN B C 1
ATOM 3473 O O . ASN B 1 161 ? 44.015 59.674 -8.492 1.00 14.61 160 ASN B O 1
ATOM 3478 N N . ALA B 1 162 ? 43.849 57.590 -7.665 1.00 8.40 161 ALA B N 1
ATOM 3479 C CA . ALA B 1 162 ? 42.789 57.183 -8.589 1.00 11.45 161 ALA B CA 1
ATOM 3480 C C . ALA B 1 162 ? 41.400 57.541 -8.075 1.00 13.11 161 ALA B C 1
ATOM 3481 O O . ALA B 1 162 ? 40.403 57.285 -8.748 1.00 17.80 161 ALA B O 1
ATOM 3483 N N . GLY B 1 163 ? 41.328 58.107 -6.877 1.00 9.98 162 GLY B N 1
ATOM 3484 C CA . GLY B 1 163 ? 40.055 58.537 -6.326 1.00 13.02 162 GLY B CA 1
ATOM 3485 C C . GLY B 1 163 ? 39.535 57.732 -5.143 1.00 13.15 162 GLY B C 1
ATOM 3486 O O . GLY B 1 163 ? 38.497 58.071 -4.578 1.00 12.29 162 GLY B O 1
ATOM 3487 N N . VAL B 1 164 ? 40.239 56.665 -4.769 1.00 9.53 163 VAL B N 1
ATOM 3488 C CA . VAL B 1 164 ? 39.871 55.904 -3.576 1.00 5.84 163 VAL B CA 1
ATOM 3489 C C . VAL B 1 164 ? 40.149 56.759 -2.336 1.00 8.17 163 VAL B C 1
ATOM 3490 O O . VAL B 1 164 ? 41.176 57.429 -2.274 1.00 8.44 163 VAL B O 1
ATOM 3494 N N . ASN B 1 165 ? 39.242 56.746 -1.357 1.00 7.17 164 ASN B N 1
ATOM 3495 C CA . ASN B 1 165 ? 39.397 57.599 -0.174 1.00 6.02 164 ASN B CA 1
ATOM 3496 C C . ASN B 1 165 ? 40.306 56.957 0.877 1.00 7.36 164 ASN B C 1
ATOM 3497 O O . ASN B 1 165 ? 39.918 56.757 2.028 1.00 6.37 164 ASN B O 1
ATOM 3502 N N . LEU B 1 166 ? 41.520 56.644 0.450 1.00 6.28 165 LEU B N 1
ATOM 3503 C CA . LEU B 1 166 ? 42.497 55.954 1.281 1.00 4.85 165 LEU B CA 1
ATOM 3504 C C . LEU B 1 166 ? 43.376 57.000 1.945 1.00 6.45 165 LEU B C 1
ATOM 3505 O O . LEU B 1 166 ? 44.196 57.638 1.284 1.00 7.09 165 LEU B O 1
ATOM 3510 N N . ARG B 1 167 ? 43.191 57.183 3.252 1.00 4.56 166 ARG B N 1
ATOM 3511 C CA . ARG B 1 167 ? 43.797 58.301 3.967 1.00 6.70 166 ARG B CA 1
ATOM 3512 C C . ARG B 1 167 ? 44.752 57.852 5.066 1.00 5.06 166 ARG B C 1
ATOM 3513 O O . ARG B 1 167 ? 45.430 58.675 5.669 1.00 5.49 166 ARG B O 1
ATOM 3521 N N . VAL B 1 168 ? 44.792 56.549 5.330 1.00 5.12 167 VAL B N 1
ATOM 3522 C CA . VAL B 1 168 ? 45.553 56.023 6.461 1.00 4.46 167 VAL B CA 1
ATOM 3523 C C . VAL B 1 168 ? 46.220 54.716 6.062 1.00 5.95 167 VAL B C 1
ATOM 3524 O O . VAL B 1 168 ? 45.579 53.858 5.445 1.00 4.75 167 VAL B O 1
ATOM 3528 N N . LEU B 1 169 ? 47.505 54.585 6.393 1.00 4.19 168 LEU B N 1
ATOM 3529 C CA . LEU B 1 169 ? 48.241 53.331 6.226 1.00 3.02 168 LEU B CA 1
ATOM 3530 C C . LEU B 1 169 ? 48.716 52.815 7.580 1.00 4.80 168 LEU B C 1
ATOM 3531 O O . LEU B 1 169 ? 49.257 53.571 8.397 1.00 4.52 168 LEU B O 1
ATOM 3536 N N . ASN B 1 170 ? 48.525 51.520 7.799 1.00 4.52 169 ASN B N 1
ATOM 3537 C CA . ASN B 1 170 ? 49.013 50.871 9.007 1.00 4.54 169 ASN B CA 1
ATOM 3538 C C . ASN B 1 170 ? 50.278 50.094 8.680 1.00 5.83 169 ASN B C 1
ATOM 3539 O O . ASN B 1 170 ? 50.250 49.206 7.829 1.00 4.82 169 ASN B O 1
ATOM 3544 N N . ASN B 1 171 ? 51.378 50.434 9.346 1.00 4.72 170 ASN B N 1
ATOM 3545 C CA . ASN B 1 171 ? 52.658 49.766 9.126 1.00 4.92 170 ASN B CA 1
ATOM 3546 C C . ASN B 1 171 ? 53.211 49.182 10.419 1.00 6.56 170 ASN B C 1
ATOM 3547 O O . ASN B 1 171 ? 54.060 49.785 11.082 1.00 8.75 170 ASN B O 1
ATOM 3552 N N . SER B 1 172 ? 52.703 48.008 10.771 1.00 5.11 171 SER B N 1
ATOM 3553 C CA . SER B 1 172 ? 53.113 47.294 11.970 1.00 6.00 171 SER B CA 1
ATOM 3554 C C . SER B 1 172 ? 54.272 46.372 11.631 1.00 9.76 171 SER B C 1
ATOM 3555 O O . SER B 1 172 ? 54.163 45.148 11.714 1.00 8.11 171 SER B O 1
ATOM 3558 N N . TRP B 1 173 ? 55.373 46.977 11.208 1.00 7.61 172 TRP B N 1
ATOM 3559 C CA . TRP B 1 173 ? 56.563 46.237 10.811 1.00 8.87 172 TRP B CA 1
ATOM 3560 C C . TRP B 1 173 ? 57.756 47.179 10.909 1.00 10.31 172 TRP B C 1
ATOM 3561 O O . TRP B 1 173 ? 57.591 48.385 11.042 1.00 7.68 172 TRP B O 1
ATOM 3572 N N . GLY B 1 174 ? 58.958 46.625 10.867 1.00 12.71 173 GLY B N 1
ATOM 3573 C CA . GLY B 1 174 ? 60.152 47.441 10.896 1.00 11.25 173 GLY B CA 1
ATOM 3574 C C . GLY B 1 174 ? 61.364 46.572 10.670 1.00 14.32 173 GLY B C 1
ATOM 3575 O O . GLY B 1 174 ? 61.269 45.344 10.705 1.00 9.87 173 GLY B O 1
ATOM 3576 N N . GLY B 1 175 ? 62.501 47.215 10.437 1.00 13.72 174 GLY B N 1
ATOM 3577 C CA . GLY B 1 175 ? 63.761 46.518 10.272 1.00 12.22 174 GLY B CA 1
ATOM 3578 C C . GLY B 1 175 ? 64.527 47.105 9.114 1.00 10.64 174 GLY B C 1
ATOM 3579 O O . GLY B 1 175 ? 63.947 47.773 8.257 1.00 13.60 174 GLY B O 1
ATOM 3580 N N . GLY B 1 176 ? 65.834 46.867 9.091 1.00 8.57 175 GLY B N 1
ATOM 3581 C CA . GLY B 1 176 ? 66.673 47.337 8.007 1.00 9.36 175 GLY B CA 1
ATOM 3582 C C . GLY B 1 176 ? 67.208 48.732 8.252 1.00 10.43 175 GLY B C 1
ATOM 3583 O O . GLY B 1 176 ? 66.804 49.417 9.187 1.00 10.01 175 GLY B O 1
ATOM 3584 N N . GLY B 1 177 ? 68.143 49.156 7.414 1.00 14.02 176 GLY B N 1
ATOM 3585 C CA . GLY B 1 177 ? 68.685 50.489 7.544 1.00 12.41 176 GLY B CA 1
ATOM 3586 C C . GLY B 1 177 ? 67.846 51.456 6.738 1.00 9.28 176 GLY B C 1
ATOM 3587 O O . GLY B 1 177 ? 66.891 51.052 6.069 1.00 11.20 176 GLY B O 1
ATOM 3588 N N . PHE B 1 178 ? 68.225 52.725 6.789 1.00 8.69 177 PHE B N 1
ATOM 3589 C CA . PHE B 1 178 ? 67.574 53.783 6.024 1.00 8.95 177 PHE B CA 1
ATOM 3590 C C . PHE B 1 178 ? 67.555 53.456 4.532 1.00 8.13 177 PHE B C 1
ATOM 3591 O O . PHE B 1 178 ? 68.543 52.977 3.973 1.00 7.33 177 PHE B O 1
ATOM 3599 N N . SER B 1 179 ? 66.423 53.725 3.890 1.00 6.58 178 SER B N 1
ATOM 3600 C CA . SER B 1 179 ? 66.304 53.608 2.439 1.00 5.75 178 SER B CA 1
ATOM 3601 C C . SER B 1 179 ? 65.779 54.924 1.878 1.00 5.30 178 SER B C 1
ATOM 3602 O O . SER B 1 179 ? 64.673 55.330 2.213 1.00 6.32 178 SER B O 1
ATOM 3605 N N . GLN B 1 180 ? 66.560 55.599 1.034 1.00 6.10 179 GLN B N 1
ATOM 3606 C CA . GLN B 1 180 ? 66.072 56.840 0.428 1.00 7.79 179 GLN B CA 1
ATOM 3607 C C . GLN B 1 180 ? 64.862 56.566 -0.464 1.00 4.99 179 GLN B C 1
ATOM 3608 O O . GLN B 1 180 ? 63.943 57.378 -0.543 1.00 6.48 179 GLN B O 1
ATOM 3614 N N . ALA B 1 181 ? 64.867 55.413 -1.132 1.00 5.74 180 ALA B N 1
ATOM 3615 C CA . ALA B 1 181 ? 63.752 55.036 -1.998 1.00 6.01 180 ALA B CA 1
ATOM 3616 C C . ALA B 1 181 ? 62.478 54.846 -1.175 1.00 6.91 180 ALA B C 1
ATOM 3617 O O . ALA B 1 181 ? 61.386 55.216 -1.616 1.00 6.92 180 ALA B O 1
ATOM 3619 N N . LEU B 1 182 ? 62.614 54.268 0.016 1.00 6.22 181 LEU B N 1
ATOM 3620 C CA . LEU B 1 182 ? 61.454 54.118 0.897 1.00 4.49 181 LEU B CA 1
ATOM 3621 C C . LEU B 1 182 ? 60.994 55.472 1.432 1.00 5.25 181 LEU B C 1
ATOM 3622 O O . LEU B 1 182 ? 59.799 55.759 1.465 1.00 5.11 181 LEU B O 1
ATOM 3627 N N . ALA B 1 183 ? 61.944 56.309 1.848 1.00 4.33 182 ALA B N 1
ATOM 3628 C CA . ALA B 1 183 ? 61.615 57.670 2.261 1.00 5.88 182 ALA B CA 1
ATOM 3629 C C . ALA B 1 183 ? 60.851 58.405 1.159 1.00 6.49 182 ALA B C 1
ATOM 3630 O O . ALA B 1 183 ? 59.873 59.097 1.436 1.00 6.13 182 ALA B O 1
ATOM 3632 N N . ASP B 1 184 ? 61.311 58.258 -0.084 1.00 6.84 183 ASP B N 1
ATOM 3633 C CA . ASP B 1 184 ? 60.650 58.875 -1.241 1.00 7.72 183 ASP B CA 1
ATOM 3634 C C . ASP B 1 184 ? 59.233 58.345 -1.465 1.00 8.00 183 ASP B C 1
ATOM 3635 O O . ASP B 1 184 ? 58.325 59.108 -1.827 1.00 8.75 183 ASP B O 1
ATOM 3640 N N . ALA B 1 185 ? 59.042 57.042 -1.263 1.00 6.59 184 ALA B N 1
ATOM 3641 C CA . ALA B 1 185 ? 57.713 56.445 -1.378 1.00 5.67 184 ALA B CA 1
ATOM 3642 C C . ALA B 1 185 ? 56.774 57.037 -0.329 1.00 7.24 184 ALA B C 1
ATOM 3643 O O . ALA B 1 185 ? 55.598 57.302 -0.596 1.00 6.59 184 ALA B O 1
ATOM 3645 N N . ILE B 1 186 ? 57.298 57.243 0.874 1.00 6.09 185 ILE B N 1
ATOM 3646 C CA . ILE B 1 186 ? 56.513 57.854 1.939 1.00 4.44 185 ILE B CA 1
ATOM 3647 C C . ILE B 1 186 ? 56.213 59.326 1.636 1.00 5.81 185 ILE B C 1
ATOM 3648 O O . ILE B 1 186 ? 55.115 59.811 1.899 1.00 7.28 185 ILE B O 1
ATOM 3653 N N . THR B 1 187 ? 57.177 60.033 1.059 1.00 5.62 186 THR B N 1
ATOM 3654 C CA . THR B 1 187 ? 56.924 61.399 0.618 1.00 5.16 186 THR B CA 1
ATOM 3655 C C . THR B 1 187 ? 55.773 61.461 -0.396 1.00 6.24 186 THR B C 1
ATOM 3656 O O . THR B 1 187 ? 54.919 62.343 -0.310 1.00 6.17 186 THR B O 1
ATOM 3660 N N . ALA B 1 188 ? 55.746 60.526 -1.342 1.00 5.26 187 ALA B N 1
ATOM 3661 C CA . ALA B 1 188 ? 54.631 60.440 -2.283 1.00 7.08 187 ALA B CA 1
ATOM 3662 C C . ALA B 1 188 ? 53.310 60.230 -1.546 1.00 8.68 187 ALA B C 1
ATOM 3663 O O . ALA B 1 188 ? 52.274 60.770 -1.943 1.00 7.00 187 ALA B O 1
ATOM 3665 N N . SER B 1 189 ? 53.337 59.435 -0.479 1.00 6.32 188 SER B N 1
ATOM 3666 C CA . SER B 1 189 ? 52.116 59.222 0.284 1.00 4.10 188 SER B CA 1
ATOM 3667 C C . SER B 1 189 ? 51.670 60.502 0.986 1.00 6.89 188 SER B C 1
ATOM 3668 O O . SER B 1 189 ? 50.466 60.757 1.094 1.00 6.68 188 SER B O 1
ATOM 3671 N N . GLU B 1 190 ? 52.620 61.319 1.448 1.00 5.65 189 GLU B N 1
ATOM 3672 C CA . GLU B 1 190 ? 52.240 62.591 2.069 1.00 6.59 189 GLU B CA 1
ATOM 3673 C C . GLU B 1 190 ? 51.614 63.526 1.034 1.00 9.36 189 GLU B C 1
ATOM 3674 O O . GLU B 1 190 ? 50.626 64.221 1.307 1.00 8.88 189 GLU B O 1
ATOM 3680 N N . GLN B 1 191 ? 52.206 63.549 -0.152 1.00 6.64 190 GLN B N 1
ATOM 3681 C CA . GLN B 1 191 ? 51.681 64.368 -1.237 1.00 10.03 190 GLN B CA 1
ATOM 3682 C C . GLN B 1 191 ? 50.251 63.968 -1.598 1.00 11.48 190 GLN B C 1
ATOM 3683 O O . GLN B 1 191 ? 49.460 64.808 -2.049 1.00 11.22 190 GLN B O 1
ATOM 3689 N N . ALA B 1 192 ? 49.929 62.695 -1.382 1.00 7.00 191 ALA B N 1
ATOM 3690 C CA . ALA B 1 192 ? 48.594 62.149 -1.647 1.00 8.58 191 ALA B CA 1
ATOM 3691 C C . ALA B 1 192 ? 47.615 62.266 -0.459 1.00 8.88 191 ALA B C 1
ATOM 3692 O O . ALA B 1 192 ? 46.488 61.776 -0.531 1.00 8.19 191 ALA B O 1
ATOM 3694 N N . ASP B 1 193 ? 48.048 62.931 0.611 1.00 6.84 192 ASP B N 1
ATOM 3695 C CA . ASP B 1 193 ? 47.223 63.165 1.801 1.00 8.99 192 ASP B CA 1
ATOM 3696 C C . ASP B 1 193 ? 46.972 61.885 2.605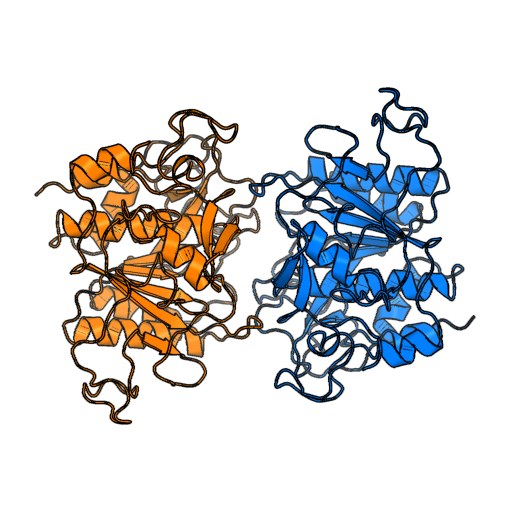 1.00 8.73 192 ASP B C 1
ATOM 3697 O O . ASP B 1 193 ? 45.870 61.654 3.104 1.00 8.71 192 ASP B O 1
ATOM 3702 N N . ILE B 1 194 ? 48.013 61.068 2.748 1.00 7.02 193 ILE B N 1
ATOM 3703 C CA . ILE B 1 194 ? 47.906 59.812 3.484 1.00 4.56 193 ILE B CA 1
ATOM 3704 C C . ILE B 1 194 ? 48.750 59.864 4.758 1.00 4.72 193 ILE B C 1
ATOM 3705 O O . ILE B 1 194 ? 49.904 60.307 4.730 1.00 5.30 193 ILE B O 1
ATOM 3710 N N . LEU B 1 195 ? 48.155 59.432 5.869 1.00 2.95 194 LEU B N 1
ATOM 3711 C CA . LEU B 1 195 ? 48.860 59.320 7.153 1.00 4.87 194 LEU B CA 1
ATOM 3712 C C . LEU B 1 195 ? 49.556 57.959 7.253 1.00 6.53 194 LEU B C 1
ATOM 3713 O O . LEU B 1 195 ? 48.930 56.922 7.025 1.00 6.05 194 LEU B O 1
ATOM 3718 N N . PHE B 1 196 ? 50.840 57.970 7.607 1.00 5.02 195 PHE B N 1
ATOM 3719 C CA . PHE B 1 196 ? 51.655 56.758 7.617 1.00 3.11 195 PHE B CA 1
ATOM 3720 C C . PHE B 1 196 ? 51.948 56.374 9.063 1.00 4.48 195 PHE B C 1
ATOM 3721 O O . PHE B 1 196 ? 52.875 56.907 9.674 1.00 4.67 195 PHE B O 1
ATOM 3729 N N . VAL B 1 197 ? 51.151 55.463 9.616 1.00 3.29 196 VAL B N 1
ATOM 3730 C CA . VAL B 1 197 ? 51.295 55.075 11.023 1.00 4.23 196 VAL B CA 1
ATOM 3731 C C . VAL B 1 197 ? 52.279 53.916 11.134 1.00 4.28 196 VAL B C 1
ATOM 3732 O O . VAL B 1 197 ? 52.164 52.938 10.403 1.00 4.46 196 VAL B O 1
ATOM 3736 N N . ALA B 1 198 ? 53.243 54.038 12.047 1.00 2.93 197 ALA B N 1
ATOM 3737 C CA . ALA B 1 198 ? 54.356 53.088 12.130 1.00 5.16 197 ALA B CA 1
ATOM 3738 C C . ALA B 1 198 ? 54.646 52.687 13.570 1.00 4.95 197 ALA B C 1
ATOM 3739 O O . ALA B 1 198 ? 54.546 53.508 14.473 1.00 5.77 197 ALA B O 1
ATOM 3741 N N . ALA B 1 199 ? 55.024 51.428 13.767 1.00 4.37 198 ALA B N 1
ATOM 3742 C CA . ALA B 1 199 ? 55.350 50.896 15.091 1.00 3.02 198 ALA B CA 1
ATOM 3743 C C . ALA B 1 199 ? 56.760 51.296 15.525 1.00 4.96 198 ALA B C 1
ATOM 3744 O O . ALA B 1 199 ? 57.703 51.230 14.731 1.00 4.97 198 ALA B O 1
ATOM 3746 N N . ALA B 1 200 ? 56.914 51.687 16.789 1.00 3.72 199 ALA B N 1
ATOM 3747 C CA . ALA B 1 200 ? 58.221 52.116 17.280 1.00 3.55 199 ALA B CA 1
ATOM 3748 C C . ALA B 1 200 ? 59.232 50.982 17.470 1.00 4.42 199 ALA B C 1
ATOM 3749 O O . ALA B 1 200 ? 60.439 51.223 17.453 1.00 5.50 199 ALA B O 1
ATOM 3751 N N . GLY B 1 201 ? 58.754 49.754 17.672 1.00 4.87 200 GLY B N 1
ATOM 3752 C CA . GLY B 1 201 ? 59.656 48.630 17.894 1.00 5.94 200 GLY B CA 1
ATOM 3753 C C . GLY B 1 201 ? 59.596 48.073 19.308 1.00 4.45 200 GLY B C 1
ATOM 3754 O O . GLY B 1 201 ? 59.200 48.789 20.229 1.00 4.71 200 GLY B O 1
ATOM 3755 N N . ASN B 1 202 ? 60.005 46.810 19.474 1.00 4.61 201 ASN B N 1
ATOM 3756 C CA . ASN B 1 202 ? 59.824 46.073 20.741 1.00 7.79 201 ASN B CA 1
ATOM 3757 C C . ASN B 1 202 ? 61.104 45.734 21.495 1.00 5.63 201 ASN B C 1
ATOM 3758 O O . ASN B 1 202 ? 61.143 44.773 22.266 1.00 6.08 201 ASN B O 1
ATOM 3763 N N . ASP B 1 203 ? 62.152 46.520 21.298 1.00 5.49 202 ASP B N 1
ATOM 3764 C CA . ASP B 1 203 ? 63.443 46.162 21.872 1.00 6.65 202 ASP B CA 1
ATOM 3765 C C . ASP B 1 203 ? 63.839 47.024 23.073 1.00 5.76 202 ASP B C 1
ATOM 3766 O O . ASP B 1 203 ? 64.981 46.967 23.515 1.00 7.61 202 ASP B O 1
ATOM 3771 N N . ALA B 1 204 ? 62.905 47.818 23.598 1.00 5.28 203 ALA B N 1
ATOM 3772 C CA . ALA B 1 204 ? 63.160 48.563 24.843 1.00 4.71 203 ALA B CA 1
ATOM 3773 C C . ALA B 1 204 ? 64.430 49.420 24.791 1.00 5.21 203 ALA B C 1
ATOM 3774 O O . ALA B 1 204 ? 65.248 49.418 25.730 1.00 6.99 203 ALA B O 1
ATOM 3776 N N . VAL B 1 205 ? 64.583 50.157 23.700 1.00 5.07 204 VAL B N 1
ATOM 3777 C CA . VAL B 1 205 ? 65.706 51.065 23.536 1.00 5.79 204 VAL B CA 1
ATOM 3778 C C . VAL B 1 205 ? 65.226 52.412 23.005 1.00 7.17 204 VAL B C 1
ATOM 3779 O O . VAL B 1 205 ? 64.082 52.550 22.552 1.00 5.61 204 VAL B O 1
ATOM 3783 N N . ASP B 1 206 ? 66.118 53.395 23.068 1.00 5.94 205 ASP B N 1
ATOM 3784 C CA . ASP B 1 206 ? 65.850 54.758 22.613 1.00 6.60 205 ASP B CA 1
ATOM 3785 C C . ASP B 1 206 ? 66.075 54.894 21.104 1.00 6.58 205 ASP B C 1
ATOM 3786 O O . ASP B 1 206 ? 67.195 54.718 20.628 1.00 7.14 205 ASP B O 1
ATOM 3791 N N . ASN B 1 207 ? 65.014 55.221 20.357 1.00 5.00 206 ASN B N 1
ATOM 3792 C CA . ASN B 1 207 ? 65.111 55.378 18.902 1.00 5.38 206 ASN B CA 1
ATOM 3793 C C . ASN B 1 207 ? 65.809 56.674 18.488 1.00 5.88 206 ASN B C 1
ATOM 3794 O O . ASN B 1 207 ? 66.194 56.835 17.328 1.00 6.74 206 ASN B O 1
ATOM 3799 N N . ASP B 1 208 ? 65.939 57.613 19.416 1.00 4.66 207 ASP B N 1
ATOM 3800 C CA . ASP B 1 208 ? 66.616 58.861 19.090 1.00 6.51 207 ASP B CA 1
ATOM 3801 C C . ASP B 1 208 ? 68.091 58.590 18.831 1.00 10.81 207 ASP B C 1
ATOM 3802 O O . ASP B 1 208 ? 68.673 59.147 17.911 1.00 13.88 207 ASP B O 1
ATOM 3807 N N . GLN B 1 209 ? 68.693 57.723 19.640 1.00 9.10 208 GLN B N 1
ATOM 3808 C CA . GLN B 1 209 ? 70.107 57.404 19.458 1.00 12.27 208 GLN B CA 1
ATOM 3809 C C . GLN B 1 209 ? 70.280 56.158 18.594 1.00 16.76 208 GLN B C 1
ATOM 3810 O O . GLN B 1 209 ? 71.317 55.973 17.951 1.00 14.11 208 GLN B O 1
ATOM 3816 N N . ASN B 1 210 ? 69.244 55.322 18.571 1.00 13.20 209 ASN B N 1
ATOM 3817 C CA . ASN B 1 210 ? 69.258 54.044 17.870 1.00 11.43 209 ASN B CA 1
ATOM 3818 C C . ASN B 1 210 ? 68.112 53.993 16.854 1.00 9.52 209 ASN B C 1
ATOM 3819 O O . ASN B 1 210 ? 67.058 53.444 17.147 1.00 11.01 209 ASN B O 1
ATOM 3824 N N . PRO B 1 211 ? 68.315 54.572 15.661 1.00 12.50 210 PRO B N 1
ATOM 3825 C CA . PRO B 1 211 ? 67.210 54.697 14.703 1.00 11.86 210 PRO B CA 1
ATOM 3826 C C . PRO B 1 211 ? 66.636 53.353 14.284 1.00 10.19 210 PRO B C 1
ATOM 3827 O O . PRO B 1 211 ? 67.383 52.406 14.052 1.00 12.38 210 PRO B O 1
ATOM 3831 N N . HIS B 1 212 ? 65.311 53.310 14.181 1.00 10.42 211 HIS B N 1
ATOM 3832 C CA . HIS B 1 212 ? 64.545 52.129 13.815 1.00 8.63 211 HIS B CA 1
ATOM 3833 C C . HIS B 1 212 ? 63.679 52.549 12.633 1.00 7.84 211 HIS B C 1
ATOM 3834 O O . HIS B 1 212 ? 63.066 53.618 12.674 1.00 9.32 211 HIS B O 1
ATOM 3841 N N . TYR B 1 213 ? 63.640 51.742 11.572 1.00 7.66 212 TYR B N 1
ATOM 3842 C CA . TYR B 1 213 ? 62.843 52.100 10.392 1.00 6.39 212 TYR B CA 1
ATOM 3843 C C . TYR B 1 213 ? 61.697 51.128 10.140 1.00 6.31 212 TYR B C 1
ATOM 3844 O O . TYR B 1 213 ? 61.835 49.936 10.390 1.00 9.88 212 TYR B O 1
ATOM 3853 N N . PRO B 1 214 ? 60.564 51.638 9.625 1.00 7.07 213 PRO B N 1
ATOM 3854 C CA . PRO B 1 214 ? 60.347 53.011 9.138 1.00 4.54 213 PRO B CA 1
ATOM 3855 C C . PRO B 1 214 ? 59.960 54.062 10.192 1.00 5.72 213 PRO B C 1
ATOM 3856 O O . PRO B 1 214 ? 59.719 55.212 9.818 1.00 5.49 213 PRO B O 1
ATOM 3860 N N . SER B 1 215 ? 59.905 53.687 11.469 1.00 5.57 214 SER B N 1
ATOM 3861 C CA . SER B 1 215 ? 59.496 54.606 12.533 1.00 7.41 214 SER B CA 1
ATOM 3862 C C . SER B 1 215 ? 60.277 55.931 12.522 1.00 7.01 214 SER B C 1
ATOM 3863 O O . SER B 1 215 ? 59.700 57.011 12.719 1.00 7.05 214 SER B O 1
ATOM 3866 N N . ASN B 1 216 ? 61.585 55.847 12.295 1.00 5.64 215 ASN B N 1
ATOM 3867 C CA . ASN B 1 216 ? 62.459 57.020 12.358 1.00 5.42 215 ASN B CA 1
ATOM 3868 C C . ASN B 1 216 ? 62.508 57.886 11.092 1.00 5.81 215 ASN B C 1
ATOM 3869 O O . ASN B 1 216 ? 63.190 58.906 11.092 1.00 7.15 215 ASN B O 1
ATOM 3874 N N . TYR B 1 217 ? 61.824 57.494 10.017 1.00 4.40 216 TYR B N 1
ATOM 3875 C CA . TYR B 1 217 ? 61.769 58.396 8.860 1.00 5.15 216 TYR B CA 1
ATOM 3876 C C . TYR B 1 217 ? 61.226 59.738 9.310 1.00 6.17 216 TYR B C 1
ATOM 3877 O O . TYR B 1 217 ? 60.253 59.804 10.063 1.00 5.91 216 TYR B O 1
ATOM 3886 N N . GLU B 1 218 ? 61.864 60.811 8.857 1.00 7.60 217 GLU B N 1
ATOM 3887 C CA . GLU B 1 218 ? 61.534 62.137 9.358 1.00 8.73 217 GLU B CA 1
ATOM 3888 C C . GLU B 1 218 ? 60.388 62.797 8.599 1.00 9.11 217 GLU B C 1
ATOM 3889 O O . GLU B 1 218 ? 59.998 63.923 8.907 1.00 9.65 217 GLU B O 1
ATOM 3895 N N . ASN B 1 219 ? 59.857 62.084 7.613 1.00 7.96 218 ASN B N 1
ATOM 3896 C CA . ASN B 1 219 ? 58.679 62.535 6.877 1.00 9.81 218 ASN B CA 1
ATOM 3897 C C . ASN B 1 219 ? 57.603 63.017 7.839 1.00 9.17 218 ASN B C 1
ATOM 3898 O O . ASN B 1 219 ? 57.338 62.374 8.848 1.00 7.40 218 ASN B O 1
ATOM 3903 N N . ASP B 1 220 ? 56.983 64.153 7.536 1.00 8.10 219 ASP B N 1
ATOM 3904 C CA . ASP B 1 220 ? 56.006 64.736 8.456 1.00 8.78 219 ASP B CA 1
ATOM 3905 C C . ASP B 1 220 ? 54.742 63.896 8.639 1.00 8.62 219 ASP B C 1
ATOM 3906 O O . ASP B 1 220 ? 54.056 64.014 9.659 1.00 8.19 219 ASP B O 1
ATOM 3911 N N . ASN B 1 221 ? 54.417 63.068 7.647 1.00 8.65 220 ASN B N 1
ATOM 3912 C CA . ASN B 1 221 ? 53.193 62.279 7.722 1.00 6.75 220 ASN B CA 1
ATOM 3913 C C . ASN B 1 221 ? 53.394 60.958 8.444 1.00 5.57 220 ASN B C 1
ATOM 3914 O O . ASN B 1 221 ? 52.446 60.193 8.603 1.00 6.47 220 ASN B O 1
ATOM 3919 N N . VAL B 1 222 ? 54.625 60.689 8.873 1.00 5.64 221 VAL B N 1
ATOM 3920 C CA . VAL B 1 222 ? 54.894 59.493 9.664 1.00 4.26 221 VAL B CA 1
ATOM 3921 C C . VAL B 1 222 ? 54.484 59.743 11.108 1.00 5.56 221 VAL B C 1
ATOM 3922 O O . VAL B 1 222 ? 54.919 60.708 11.728 1.00 6.26 221 VAL B O 1
ATOM 3926 N N . LEU B 1 223 ? 53.629 58.871 11.627 1.00 3.71 222 LEU B N 1
ATOM 3927 C CA . LEU B 1 223 ? 53.165 58.952 12.997 1.00 3.34 222 LEU B CA 1
ATOM 3928 C C . LEU B 1 223 ? 53.631 57.677 13.713 1.00 3.98 222 LEU B C 1
ATOM 3929 O O . LEU B 1 223 ? 53.125 56.584 13.460 1.00 2.97 222 LEU B O 1
ATOM 3934 N N . SER B 1 224 ? 54.614 57.859 14.593 1.00 3.31 223 SER B N 1
ATOM 3935 C CA . SER B 1 224 ? 55.397 56.795 15.209 1.00 4.69 223 SER B CA 1
ATOM 3936 C C . SER B 1 224 ? 54.842 56.447 16.594 1.00 4.53 223 SER B C 1
ATOM 3937 O O . SER B 1 224 ? 54.721 57.315 17.470 1.00 4.47 223 SER B O 1
ATOM 3940 N N . ILE B 1 225 ? 54.508 55.174 16.792 1.00 3.18 224 ILE B N 1
ATOM 3941 C CA . ILE B 1 225 ? 53.706 54.781 17.952 1.00 3.78 224 ILE B CA 1
ATOM 3942 C C . ILE B 1 225 ? 54.395 53.810 18.922 1.00 4.73 224 ILE B C 1
ATOM 3943 O O . ILE B 1 225 ? 54.775 52.702 18.546 1.00 3.57 224 ILE B O 1
ATOM 3948 N N . ALA B 1 226 ? 54.525 54.236 20.177 1.00 4.25 225 ALA B N 1
ATOM 3949 C CA . ALA B 1 226 ? 54.980 53.371 21.261 1.00 4.88 225 ALA B CA 1
ATOM 3950 C C . ALA B 1 226 ? 53.792 52.612 21.868 1.00 4.86 225 ALA B C 1
ATOM 3951 O O . ALA B 1 226 ? 52.637 52.998 21.682 1.00 3.83 225 ALA B O 1
ATOM 3953 N N . SER B 1 227 ? 54.088 51.533 22.583 1.00 5.06 226 SER B N 1
ATOM 3954 C CA . SER B 1 227 ? 53.060 50.685 23.186 1.00 3.92 226 SER B CA 1
ATOM 3955 C C . SER B 1 227 ? 52.836 50.999 24.660 1.00 4.21 226 SER B C 1
ATOM 3956 O O . SER B 1 227 ? 53.786 51.281 25.387 1.00 5.56 226 SER B O 1
ATOM 3959 N N . THR B 1 228 ? 51.576 50.955 25.089 1.00 4.16 227 THR B N 1
ATOM 3960 C CA . THR B 1 228 ? 51.218 51.063 26.503 1.00 4.83 227 THR B CA 1
ATOM 3961 C C . THR B 1 228 ? 50.476 49.810 26.973 1.00 6.27 227 THR B C 1
ATOM 3962 O O . THR B 1 228 ? 49.997 49.013 26.160 1.00 4.39 227 THR B O 1
ATOM 3966 N N . ASP B 1 229 ? 50.383 49.639 28.290 1.00 5.41 228 ASP B N 1
ATOM 3967 C CA . ASP B 1 229 ? 49.734 48.463 28.857 1.00 4.51 228 ASP B CA 1
ATOM 3968 C C . ASP B 1 229 ? 48.484 48.811 29.653 1.00 6.19 228 ASP B C 1
ATOM 3969 O O . ASP B 1 229 ? 48.060 49.967 29.703 1.00 6.31 228 ASP B O 1
ATOM 3974 N N . SER B 1 230 ? 47.893 47.798 30.271 1.00 6.17 229 SER B N 1
ATOM 3975 C CA . SER B 1 230 ? 46.597 47.955 30.920 1.00 6.56 229 SER B CA 1
ATOM 3976 C C . SER B 1 230 ? 46.664 48.776 32.202 1.00 7.22 229 SER B C 1
ATOM 3977 O O . SER B 1 230 ? 45.621 49.068 32.795 1.00 6.60 229 SER B O 1
ATOM 3980 N N . ARG B 1 231 ? 47.876 49.120 32.639 1.00 6.43 230 ARG B N 1
ATOM 3981 C CA . ARG B 1 231 ? 48.061 50.023 33.779 1.00 6.00 230 ARG B CA 1
ATOM 3982 C C . ARG B 1 231 ? 48.450 51.427 33.315 1.00 8.64 230 ARG B C 1
ATOM 3983 O O . ARG B 1 231 ? 48.765 52.300 34.138 1.00 9.63 230 ARG B O 1
ATOM 3991 N N . ASP B 1 232 ? 48.424 51.640 32.003 1.00 5.51 231 ASP B N 1
ATOM 3992 C CA . ASP B 1 232 ? 48.877 52.893 31.393 1.00 6.69 231 ASP B CA 1
ATOM 3993 C C . ASP B 1 232 ? 50.385 53.163 31.569 1.00 8.33 231 ASP B C 1
ATOM 3994 O O . ASP B 1 232 ? 50.832 54.298 31.398 1.00 8.90 231 ASP B O 1
ATOM 3999 N N . ASN B 1 233 ? 51.166 52.132 31.899 1.00 8.57 232 ASN B N 1
ATOM 4000 C CA . ASN B 1 233 ? 52.621 52.242 31.784 1.00 5.94 232 ASN B CA 1
ATOM 4001 C C . ASN B 1 233 ? 52.962 52.223 30.307 1.00 5.95 232 ASN B C 1
ATOM 4002 O O . ASN B 1 233 ? 52.162 51.760 29.492 1.00 7.34 232 ASN B O 1
ATOM 4007 N N . MET B 1 234 ? 54.160 52.679 29.955 1.00 6.38 233 MET B N 1
ATOM 4008 C CA . MET B 1 234 ? 54.720 52.308 28.658 1.00 4.86 233 MET B CA 1
ATOM 4009 C C . MET B 1 234 ? 55.063 50.828 28.784 1.00 6.46 233 MET B C 1
ATOM 4010 O O . MET B 1 234 ? 55.664 50.413 29.772 1.00 7.11 233 MET B O 1
ATOM 4015 N N . SER B 1 235 ? 54.654 50.028 27.806 1.00 5.57 234 SER B N 1
ATOM 4016 C CA . SER B 1 235 ? 54.921 48.593 27.813 1.00 4.83 234 SER B CA 1
ATOM 4017 C C . SER B 1 235 ? 56.405 48.330 28.023 1.00 5.62 234 SER B C 1
ATOM 4018 O O . SER B 1 235 ? 57.249 49.027 27.469 1.00 5.05 234 SER B O 1
ATOM 4021 N N . SER B 1 236 ? 56.734 47.318 28.825 1.00 4.48 235 SER B N 1
ATOM 4022 C CA . SER B 1 236 ? 58.138 47.115 29.178 1.00 7.11 235 SER B CA 1
ATOM 4023 C C . SER B 1 236 ? 59.017 46.909 27.944 1.00 5.83 235 SER B C 1
ATOM 4024 O O . SER B 1 236 ? 60.182 47.282 27.950 1.00 6.46 235 SER B O 1
ATOM 4027 N N . PHE B 1 237 ? 58.441 46.355 26.878 1.00 4.90 236 PHE B N 1
ATOM 4028 C CA . PHE B 1 237 ? 59.189 46.099 25.642 1.00 5.61 236 PHE B CA 1
ATOM 4029 C C . PHE B 1 237 ? 59.271 47.290 24.689 1.00 6.67 236 PHE B C 1
ATOM 4030 O O . PHE B 1 237 ? 60.011 47.245 23.707 1.00 3.15 236 PHE B O 1
ATOM 4038 N N . SER B 1 238 ? 58.508 48.347 24.947 1.00 5.20 237 SER B N 1
ATOM 4039 C CA . SER B 1 238 ? 58.379 49.383 23.920 1.00 3.48 237 SER B CA 1
ATOM 4040 C C . SER B 1 238 ? 59.667 50.176 23.712 1.00 4.39 237 SER B C 1
ATOM 4041 O O . SER B 1 238 ? 60.314 50.595 24.670 1.00 6.98 237 SER B O 1
ATOM 4044 N N . GLN B 1 239 ? 60.013 50.403 22.451 1.00 3.68 238 GLN B N 1
ATOM 4045 C CA . GLN B 1 239 ? 60.998 51.421 22.134 1.00 4.02 238 GLN B CA 1
ATOM 4046 C C . GLN B 1 239 ? 60.374 52.799 22.326 1.00 5.98 238 GLN B C 1
ATOM 4047 O O . GLN B 1 239 ? 59.147 52.935 22.372 1.00 5.55 238 GLN B O 1
ATOM 4053 N N . TRP B 1 240 ? 61.220 53.809 22.484 1.00 5.20 239 TRP B N 1
ATOM 4054 C CA . TRP B 1 240 ? 60.739 55.164 22.743 1.00 4.82 239 TRP B CA 1
ATOM 4055 C C . TRP B 1 240 ? 61.607 56.133 21.958 1.00 4.90 239 TRP B C 1
ATOM 4056 O O . TRP B 1 240 ? 62.497 55.712 21.226 1.00 6.06 239 TRP B O 1
ATOM 4067 N N . GLY B 1 241 ? 61.351 57.429 22.096 1.00 4.57 240 GLY B N 1
ATOM 4068 C CA . GLY B 1 241 ? 62.193 58.418 21.445 1.00 4.94 240 GLY B CA 1
ATOM 4069 C C . GLY B 1 241 ? 61.603 59.791 21.646 1.00 4.45 240 GLY B C 1
ATOM 4070 O O . GLY B 1 241 ? 60.562 60.096 21.095 1.00 5.40 240 GLY B O 1
ATOM 4071 N N . LEU B 1 242 ? 62.265 60.613 22.452 1.00 4.12 241 LEU B N 1
ATOM 4072 C CA . LEU B 1 242 ? 61.749 61.934 22.788 1.00 5.07 241 LEU B CA 1
ATOM 4073 C C . LEU B 1 242 ? 61.419 62.757 21.544 1.00 5.93 241 LEU B C 1
ATOM 4074 O O . LEU B 1 242 ? 60.460 63.517 21.548 1.00 7.24 241 LEU B O 1
ATOM 4079 N N . THR B 1 243 ? 62.207 62.606 20.482 1.00 6.03 242 THR B N 1
ATOM 4080 C CA . THR B 1 243 ? 61.914 63.313 19.233 1.00 5.87 242 THR B CA 1
ATOM 4081 C C . THR B 1 243 ? 61.488 62.404 18.066 1.00 7.26 242 THR B C 1
ATOM 4082 O O . THR B 1 243 ? 60.860 62.877 17.112 1.00 6.69 242 THR B O 1
ATOM 4086 N N . SER B 1 244 ? 61.816 61.116 18.136 1.00 6.53 243 SER B N 1
ATOM 4087 C CA . SER B 1 244 ? 61.548 60.205 17.012 1.00 5.68 243 SER B CA 1
ATOM 4088 C C . SER B 1 244 ? 60.305 59.326 17.198 1.00 5.16 243 SER B C 1
ATOM 4089 O O . SER B 1 244 ? 59.906 58.603 16.282 1.00 5.33 243 SER B O 1
ATOM 4092 N N . VAL B 1 245 ? 59.702 59.371 18.383 1.00 3.50 244 VAL B N 1
ATOM 4093 C CA . VAL B 1 245 ? 58.445 58.658 18.620 1.00 3.23 244 VAL B CA 1
ATOM 4094 C C . VAL B 1 245 ? 57.419 59.659 19.129 1.00 5.99 244 VAL B C 1
ATOM 4095 O O . VAL B 1 245 ? 57.744 60.524 19.941 1.00 7.24 244 VAL B O 1
ATOM 4099 N N . ASP B 1 246 ? 56.182 59.549 18.652 1.00 6.33 245 ASP B N 1
ATOM 4100 C CA . ASP B 1 246 ? 55.203 60.627 18.826 1.00 5.96 245 ASP B CA 1
ATOM 4101 C C . ASP B 1 246 ? 54.255 60.500 20.018 1.00 7.20 245 ASP B C 1
ATOM 4102 O O . ASP B 1 246 ? 53.985 61.479 20.711 1.00 7.44 245 ASP B O 1
ATOM 4107 N N . MET B 1 247 ? 53.736 59.299 20.235 1.00 4.52 246 MET B N 1
ATOM 4108 C CA . MET B 1 247 ? 52.752 59.061 21.277 1.00 4.25 246 MET B CA 1
ATOM 4109 C C . MET B 1 247 ? 52.614 57.564 21.460 1.00 5.67 246 MET B C 1
ATOM 4110 O O . MET B 1 247 ? 53.303 56.788 20.807 1.00 5.96 246 MET B O 1
ATOM 4115 N N . GLY B 1 248 ? 51.709 57.157 22.339 1.00 5.60 247 GLY B N 1
ATOM 4116 C CA . GLY B 1 248 ? 51.545 55.746 22.639 1.00 4.67 247 GLY B CA 1
ATOM 4117 C C . GLY B 1 248 ? 50.099 55.293 22.533 1.00 4.08 247 GLY B C 1
ATOM 4118 O O . GLY B 1 248 ? 49.185 56.111 22.504 1.00 4.67 247 GLY B O 1
ATOM 4119 N N . ALA B 1 249 ? 49.900 53.980 22.483 1.00 4.84 248 ALA B N 1
ATOM 4120 C CA . ALA B 1 249 ? 48.570 53.393 22.398 1.00 3.50 248 ALA B CA 1
ATOM 4121 C C . ALA B 1 249 ? 48.663 51.949 22.887 1.00 4.16 248 ALA B C 1
ATOM 4122 O O . ALA B 1 249 ? 49.760 51.390 22.926 1.00 4.21 248 ALA B O 1
ATOM 4124 N N . PRO B 1 250 ? 47.524 51.345 23.277 1.00 5.70 249 PRO B N 1
ATOM 4125 C CA . PRO B 1 250 ? 47.535 49.968 23.799 1.00 5.60 249 PRO B CA 1
ATOM 4126 C C . PRO B 1 250 ? 48.163 48.929 22.873 1.00 4.95 249 PRO B C 1
ATOM 4127 O O . PRO B 1 250 ? 47.729 48.739 21.730 1.00 5.07 249 PRO B O 1
ATOM 4131 N N . GLY B 1 251 ? 49.170 48.235 23.391 1.00 4.21 250 GLY B N 1
ATOM 4132 C CA . GLY B 1 251 ? 49.827 47.188 22.629 1.00 5.49 250 GLY B CA 1
ATOM 4133 C C . GLY B 1 251 ? 50.187 45.961 23.443 1.00 4.87 250 GLY B C 1
ATOM 4134 O O . GLY B 1 251 ? 50.676 44.982 22.886 1.00 6.01 250 GLY B O 1
ATOM 4135 N N . SER B 1 252 ? 49.966 46.005 24.757 1.00 4.63 251 SER B N 1
ATOM 4136 C CA . SER B 1 252 ? 50.243 44.829 25.600 1.00 4.14 251 SER B CA 1
ATOM 4137 C C . SER B 1 252 ? 49.011 43.933 25.752 1.00 5.51 251 SER B C 1
ATOM 4138 O O . SER B 1 252 ? 48.004 44.358 26.310 1.00 5.56 251 SER B O 1
ATOM 4141 N N . GLY B 1 253 ? 49.089 42.700 25.262 1.00 4.84 252 GLY B N 1
ATOM 4142 C CA . GLY B 1 253 ? 48.002 41.749 25.443 1.00 4.07 252 GLY B CA 1
ATOM 4143 C C . GLY B 1 253 ? 46.742 42.128 24.681 1.00 5.15 252 GLY B C 1
ATOM 4144 O O . GLY B 1 253 ? 45.665 42.278 25.261 1.00 6.11 252 GLY B O 1
ATOM 4145 N N . ILE B 1 254 ? 46.880 42.270 23.371 1.00 4.54 253 ILE B N 1
ATOM 4146 C CA . ILE B 1 254 ? 45.767 42.679 22.514 1.00 4.50 253 ILE B CA 1
ATOM 4147 C C . ILE B 1 254 ? 45.135 41.482 21.800 1.00 4.56 253 ILE B C 1
ATOM 4148 O O . ILE B 1 254 ? 45.780 40.803 21.003 1.00 4.88 253 ILE B O 1
ATOM 4153 N N . LEU B 1 255 ? 43.866 41.231 22.101 1.00 4.99 254 LEU B N 1
ATOM 4154 C CA . LEU B 1 255 ? 43.116 40.157 21.462 1.00 5.54 254 LEU B CA 1
ATOM 4155 C C . LEU B 1 255 ? 42.565 40.680 20.146 1.00 5.89 254 LEU B C 1
ATOM 4156 O O . LEU B 1 255 ? 42.028 41.786 20.104 1.00 7.11 254 LEU B O 1
ATOM 4161 N N . SER B 1 256 ? 42.690 39.886 19.084 1.00 4.39 255 SER B N 1
ATOM 4162 C CA . SER B 1 256 ? 42.143 40.270 17.787 1.00 4.96 255 SER B CA 1
ATOM 4163 C C . SER B 1 256 ? 41.931 39.046 16.893 1.00 6.51 255 SER B C 1
ATOM 4164 O O . SER B 1 256 ? 42.179 37.907 17.297 1.00 7.25 255 SER B O 1
ATOM 4167 N N . THR B 1 257 ? 41.455 39.302 15.683 1.00 5.87 256 THR B N 1
ATOM 4168 C CA . THR B 1 257 ? 41.212 38.268 14.677 1.00 5.60 256 THR B CA 1
ATOM 4169 C C . THR B 1 257 ? 42.498 37.644 14.129 1.00 7.68 256 THR B C 1
ATOM 4170 O O . THR B 1 257 ? 43.469 38.355 13.860 1.00 6.53 256 THR B O 1
ATOM 4174 N N . VAL B 1 258 ? 42.509 36.317 13.975 1.00 6.02 257 VAL B N 1
ATOM 4175 C CA . VAL B 1 258 ? 43.552 35.644 13.194 1.00 5.86 257 VAL B CA 1
ATOM 4176 C C . VAL B 1 258 ? 42.904 34.685 12.192 1.00 6.90 257 VAL B C 1
ATOM 4177 O O . VAL B 1 258 ? 41.753 34.282 12.374 1.00 7.43 257 VAL B O 1
ATOM 4181 N N . PRO B 1 259 ? 43.634 34.326 11.123 1.00 8.23 258 PRO B N 1
ATOM 4182 C CA . PRO B 1 259 ? 43.042 33.478 10.084 1.00 8.17 258 PRO B CA 1
ATOM 4183 C C . PRO B 1 259 ? 42.547 32.139 10.636 1.00 10.59 258 PRO B C 1
ATOM 4184 O O . PRO B 1 259 ? 42.951 31.716 11.725 1.00 13.17 258 PRO B O 1
ATOM 4188 N N . GLY B 1 260 ? 41.664 31.486 9.888 1.00 17.06 259 GLY B N 1
ATOM 4189 C CA . GLY B 1 260 ? 41.065 30.242 10.336 1.00 17.33 259 GLY B CA 1
ATOM 4190 C C . GLY B 1 260 ? 39.927 30.497 11.303 1.00 15.68 259 GLY B C 1
ATOM 4191 O O . GLY B 1 260 ? 39.686 29.706 12.215 1.00 14.80 259 GLY B O 1
ATOM 4192 N N . ASN B 1 261 ? 39.237 31.620 11.108 1.00 10.71 260 ASN B N 1
ATOM 4193 C CA . ASN B 1 261 ? 38.095 31.990 11.936 1.00 11.42 260 ASN B CA 1
ATOM 4194 C C . ASN B 1 261 ? 38.431 31.869 13.420 1.00 14.86 260 ASN B C 1
ATOM 4195 O O . ASN B 1 261 ? 37.672 31.292 14.194 1.00 12.84 260 ASN B O 1
ATOM 4200 N N . SER B 1 262 ? 39.581 32.413 13.808 1.00 9.17 261 SER B N 1
ATOM 4201 C CA . SER B 1 262 ? 40.012 32.358 15.200 1.00 8.51 261 SER B CA 1
ATOM 4202 C C . SER B 1 262 ? 40.373 33.725 15.757 1.00 10.27 261 SER B C 1
ATOM 4203 O O . SER B 1 262 ? 40.263 34.742 15.067 1.00 7.54 261 SER B O 1
ATOM 4206 N N . TYR B 1 263 ? 40.795 33.736 17.018 1.00 8.60 262 TYR B N 1
ATOM 4207 C CA . TYR B 1 263 ? 41.162 34.962 17.718 1.00 6.93 262 TYR B CA 1
ATOM 4208 C C . TYR B 1 263 ? 42.366 34.650 18.570 1.00 11.92 262 TYR B C 1
ATOM 4209 O O . TYR B 1 263 ? 42.506 33.535 19.072 1.00 12.39 262 TYR B O 1
ATOM 4218 N N . ALA B 1 264 ? 43.254 35.621 18.717 1.00 6.20 263 ALA B N 1
ATOM 4219 C CA . ALA B 1 264 ? 44.490 35.372 19.441 1.00 8.18 263 ALA B CA 1
ATOM 4220 C C . ALA B 1 264 ? 44.983 36.653 20.068 1.00 8.12 263 ALA B C 1
ATOM 4221 O O . ALA B 1 264 ? 44.664 37.746 19.601 1.00 6.45 263 ALA B O 1
ATOM 4223 N N . THR B 1 265 ? 45.756 36.512 21.138 1.00 5.36 264 THR B N 1
ATOM 4224 C CA . THR B 1 265 ? 46.282 37.666 21.858 1.00 5.01 264 THR B CA 1
ATOM 4225 C C . THR B 1 265 ? 47.775 37.837 21.550 1.00 6.44 264 THR B C 1
ATOM 4226 O O . THR B 1 265 ? 48.566 36.917 21.752 1.00 7.66 264 THR B O 1
ATOM 4230 N N . TYR B 1 266 ? 48.137 39.003 21.021 1.00 6.54 265 TYR B N 1
ATOM 4231 C CA . TYR B 1 266 ? 49.532 39.333 20.712 1.00 8.12 265 TYR B CA 1
ATOM 4232 C C . TYR B 1 266 ? 49.927 40.587 21.486 1.00 5.63 265 TYR B C 1
ATOM 4233 O O . TYR B 1 266 ? 49.067 41.382 21.860 1.00 5.53 265 TYR B O 1
ATOM 4242 N N . SER B 1 267 ? 51.232 40.788 21.663 1.00 5.22 266 SER B N 1
ATOM 4243 C CA . SER B 1 267 ? 51.753 42.016 22.263 1.00 5.07 266 SER B CA 1
ATOM 4244 C C . SER B 1 267 ? 52.846 42.632 21.403 1.00 6.12 266 SER B C 1
ATOM 4245 O O . SER B 1 267 ? 53.681 41.926 20.839 1.00 8.18 266 SER B O 1
ATOM 4248 N N . GLY B 1 268 ? 52.854 43.953 21.314 1.00 5.67 267 GLY B N 1
ATOM 4249 C CA . GLY B 1 268 ? 53.920 44.618 20.595 1.00 4.85 267 GLY B CA 1
ATOM 4250 C C . GLY B 1 268 ? 53.486 45.999 20.168 1.00 6.73 267 GLY B C 1
ATOM 4251 O O . GLY B 1 268 ? 52.300 46.334 20.235 1.00 5.70 267 GLY B O 1
ATOM 4252 N N . THR B 1 269 ? 54.443 46.807 19.734 1.00 4.72 268 THR B N 1
ATOM 4253 C CA . THR B 1 269 ? 54.093 48.087 19.127 1.00 5.48 268 THR B CA 1
ATOM 4254 C C . THR B 1 269 ? 53.266 47.840 17.861 1.00 5.15 268 THR B C 1
ATOM 4255 O O . THR B 1 269 ? 52.505 48.711 17.436 1.00 5.94 268 THR B O 1
ATOM 4259 N N . SER B 1 270 ? 53.388 46.644 17.284 1.00 7.23 269 SER B N 1
ATOM 4260 C CA . SER B 1 270 ? 52.575 46.260 16.121 1.00 5.41 269 SER B CA 1
ATOM 4261 C C . SER B 1 270 ? 51.084 46.240 16.416 1.00 4.90 269 SER B C 1
ATOM 4262 O O . SER B 1 270 ? 50.269 46.362 15.504 1.00 5.14 269 SER B O 1
ATOM 4265 N N . MET B 1 271 ? 50.740 46.081 17.689 1.00 4.65 270 MET B N 1
ATOM 4266 C CA . MET B 1 271 ? 49.353 46.073 18.136 1.00 3.78 270 MET B CA 1
ATOM 4267 C C . MET B 1 271 ? 48.904 47.480 18.546 1.00 5.53 270 MET B C 1
ATOM 4268 O O . MET B 1 271 ? 47.708 47.800 18.504 1.00 4.64 270 MET B O 1
ATOM 4273 N N . ALA B 1 272 ? 49.852 48.320 18.954 1.00 3.91 271 ALA B N 1
ATOM 4274 C CA . ALA B 1 272 ? 49.510 49.691 19.337 1.00 3.74 271 ALA B CA 1
ATOM 4275 C C . ALA B 1 272 ? 49.215 50.486 18.072 1.00 6.40 271 ALA B C 1
ATOM 4276 O O . ALA B 1 272 ? 48.297 51.295 18.023 1.00 4.02 271 ALA B O 1
ATOM 4278 N N . THR B 1 273 ? 50.003 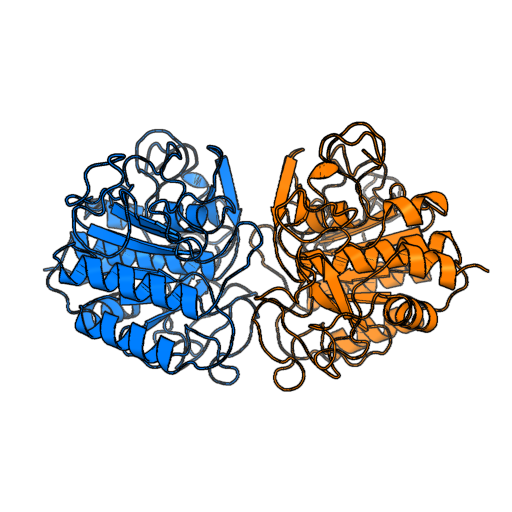50.225 17.035 1.00 4.81 272 THR B N 1
ATOM 4279 C CA . THR B 1 273 ? 49.876 50.942 15.775 1.00 4.52 272 THR B CA 1
ATOM 4280 C C . THR B 1 273 ? 48.436 50.951 15.202 1.00 4.18 272 THR B C 1
ATOM 4281 O O . THR B 1 273 ? 47.920 52.024 14.858 1.00 3.19 272 THR B O 1
ATOM 4285 N N . PRO B 1 274 ? 47.782 49.775 15.111 1.00 5.78 273 PRO B N 1
ATOM 4286 C CA . PRO B 1 274 ? 46.423 49.758 14.542 1.00 4.43 273 PRO B CA 1
ATOM 4287 C C . PRO B 1 274 ? 45.364 50.434 15.425 1.00 4.98 273 PRO B C 1
ATOM 4288 O O . PRO B 1 274 ? 44.322 50.832 14.899 1.00 5.75 273 PRO B O 1
ATOM 4292 N N . HIS B 1 275 ? 45.599 50.559 16.730 1.00 4.47 274 HIS B N 1
ATOM 4293 C CA . HIS B 1 275 ? 44.704 51.384 17.547 1.00 5.45 274 HIS B CA 1
ATOM 4294 C C . HIS B 1 275 ? 44.736 52.818 17.030 1.00 5.00 274 HIS B C 1
ATOM 4295 O O . HIS B 1 275 ? 43.691 53.464 16.887 1.00 5.24 274 HIS B O 1
ATOM 4302 N N . VAL B 1 276 ? 45.939 53.316 16.743 1.00 3.59 275 VAL B N 1
ATOM 4303 C CA . VAL B 1 276 ? 46.088 54.663 16.190 1.00 3.49 275 VAL B CA 1
ATOM 4304 C C . VAL B 1 276 ? 45.579 54.777 14.747 1.00 3.55 275 VAL B C 1
ATOM 4305 O O . VAL B 1 276 ? 44.875 55.730 14.413 1.00 3.43 275 VAL B O 1
ATOM 4309 N N . ALA B 1 277 ? 45.923 53.817 13.895 1.00 4.14 276 ALA B N 1
ATOM 4310 C CA . ALA B 1 277 ? 45.388 53.825 12.523 1.00 5.36 276 ALA B CA 1
ATOM 4311 C C . ALA B 1 277 ? 43.857 53.762 12.542 1.00 4.59 276 ALA B C 1
ATOM 4312 O O . ALA B 1 277 ? 43.190 54.466 11.789 1.00 4.90 276 ALA B O 1
ATOM 4314 N N . GLY B 1 278 ? 43.312 52.926 13.421 1.00 3.16 277 GLY B N 1
ATOM 4315 C CA . GLY B 1 278 ? 41.870 52.819 13.581 1.00 5.80 277 GLY B CA 1
ATOM 4316 C C . GLY B 1 278 ? 41.268 54.134 14.051 1.00 6.16 277 GLY B C 1
ATOM 4317 O O . GLY B 1 278 ? 40.244 54.593 13.530 1.00 4.73 277 GLY B O 1
ATOM 4318 N N . ALA B 1 279 ? 41.910 54.764 15.026 1.00 2.89 278 ALA B N 1
ATOM 4319 C CA . ALA B 1 279 ? 41.412 56.048 15.529 1.00 4.07 278 ALA B CA 1
ATOM 4320 C C . ALA B 1 279 ? 41.470 57.116 14.439 1.00 4.37 278 ALA B C 1
ATOM 4321 O O . ALA B 1 279 ? 40.572 57.947 14.339 1.00 6.93 278 ALA B O 1
ATOM 4323 N N . ALA B 1 280 ? 42.523 57.093 13.622 1.00 3.46 279 ALA B N 1
ATOM 4324 C CA . ALA B 1 280 ? 42.646 58.046 12.522 1.00 5.34 279 ALA B CA 1
ATOM 4325 C C . ALA B 1 280 ? 41.457 57.922 11.570 1.00 5.95 279 ALA B C 1
ATOM 4326 O O . ALA B 1 280 ? 40.863 58.931 11.153 1.00 6.59 279 ALA B O 1
ATOM 4328 N N . ALA B 1 281 ? 41.119 56.686 11.214 1.00 4.11 280 ALA B N 1
ATOM 4329 C CA . ALA B 1 281 ? 39.991 56.455 10.306 1.00 5.60 280 ALA B CA 1
ATOM 4330 C C . ALA B 1 281 ? 38.679 56.880 10.951 1.00 7.44 280 ALA B C 1
ATOM 4331 O O . ALA B 1 281 ? 37.800 57.416 10.288 1.00 6.93 280 ALA B O 1
ATOM 4333 N N . LEU B 1 282 ? 38.543 56.635 12.248 1.00 4.62 281 LEU B N 1
ATOM 4334 C CA . LEU B 1 282 ? 37.320 57.019 12.938 1.00 4.77 281 LEU B CA 1
ATOM 4335 C C . LEU B 1 282 ? 37.195 58.542 12.972 1.00 7.97 281 LEU B C 1
ATOM 4336 O O . LEU B 1 282 ? 36.102 59.082 12.796 1.00 7.67 281 LEU B O 1
ATOM 4341 N N . VAL B 1 283 ? 38.311 59.236 13.183 1.00 6.80 282 VAL B N 1
ATOM 4342 C CA . VAL B 1 283 ? 38.299 60.699 13.127 1.00 5.71 282 VAL B CA 1
ATOM 4343 C C . VAL B 1 283 ? 37.842 61.200 11.758 1.00 8.37 282 VAL B C 1
ATOM 4344 O O . VAL B 1 283 ? 37.067 62.153 11.664 1.00 8.21 282 VAL B O 1
ATOM 4348 N N . LEU B 1 284 ? 38.318 60.553 10.698 1.00 7.31 283 LEU B N 1
ATOM 4349 C CA . LEU B 1 284 ? 37.955 60.979 9.347 1.00 7.90 283 LEU B CA 1
ATOM 4350 C C . LEU B 1 284 ? 36.489 60.726 9.005 1.00 8.67 283 LEU B C 1
ATOM 4351 O O . LEU B 1 284 ? 35.974 61.307 8.048 1.00 12.76 283 LEU B O 1
ATOM 4356 N N . SER B 1 285 ? 35.816 59.863 9.766 1.00 6.89 284 SER B N 1
ATOM 4357 C CA . SER B 1 285 ? 34.378 59.671 9.563 1.00 8.83 284 SER B CA 1
ATOM 4358 C C . SER B 1 285 ? 33.583 60.849 10.112 1.00 11.41 284 SER B C 1
ATOM 4359 O O . SER B 1 285 ? 32.422 61.048 9.741 1.00 12.56 284 SER B O 1
ATOM 4362 N N . VAL B 1 286 ? 34.214 61.616 10.998 1.00 9.39 285 VAL B N 1
ATOM 4363 C CA . VAL B 1 286 ? 33.594 62.777 11.630 1.00 9.33 285 VAL B CA 1
ATOM 4364 C C . VAL B 1 286 ? 33.998 64.052 10.898 1.00 12.80 285 VAL B C 1
ATOM 4365 O O . VAL B 1 286 ? 33.176 64.932 10.656 1.00 13.55 285 VAL B O 1
ATOM 4369 N N . ASN B 1 287 ? 35.273 64.151 10.537 1.00 10.61 286 ASN B N 1
ATOM 4370 C CA . ASN B 1 287 ? 35.769 65.337 9.856 1.00 8.45 286 ASN B CA 1
ATOM 4371 C C . ASN B 1 287 ? 36.713 64.938 8.736 1.00 10.35 286 ASN B C 1
ATOM 4372 O O . ASN B 1 287 ? 37.931 64.874 8.924 1.00 9.70 286 ASN B O 1
ATOM 4377 N N . PRO B 1 288 ? 36.145 64.648 7.561 1.00 11.37 287 PRO B N 1
ATOM 4378 C CA . PRO B 1 288 ? 36.917 64.180 6.405 1.00 12.89 287 PRO B CA 1
ATOM 4379 C C . PRO B 1 288 ? 37.838 65.258 5.854 1.00 14.75 287 PRO B C 1
ATOM 4380 O O . PRO B 1 288 ? 38.736 64.947 5.074 1.00 17.77 287 PRO B O 1
ATOM 4384 N N . ASP B 1 289 ? 37.631 66.505 6.267 1.00 12.71 288 ASP B N 1
ATOM 4385 C CA . ASP B 1 289 ? 38.360 67.626 5.678 1.00 16.02 288 ASP B CA 1
ATOM 4386 C C . ASP B 1 289 ? 39.682 67.951 6.371 1.00 16.62 288 ASP B C 1
ATOM 4387 O O . ASP B 1 289 ? 40.425 68.813 5.912 1.00 14.52 288 ASP B O 1
ATOM 4392 N N . LEU B 1 290 ? 39.986 67.268 7.471 1.00 13.34 289 LEU B N 1
ATOM 4393 C CA . LEU B 1 290 ? 41.285 67.465 8.102 1.00 10.18 289 LEU B CA 1
ATOM 4394 C C . LEU B 1 290 ? 42.395 67.086 7.135 1.00 9.29 289 LEU B C 1
ATOM 4395 O O . LEU B 1 290 ? 42.264 66.113 6.392 1.00 12.97 289 LEU B O 1
ATOM 4400 N N . THR B 1 291 ? 43.482 67.850 7.141 1.00 12.39 290 THR B N 1
ATOM 4401 C CA . THR B 1 291 ? 44.673 67.467 6.392 1.00 12.19 290 THR B CA 1
ATOM 4402 C C . THR B 1 291 ? 45.386 66.370 7.171 1.00 7.40 290 THR B C 1
ATOM 4403 O O . THR B 1 291 ? 45.117 66.173 8.356 1.00 8.03 290 THR B O 1
ATOM 4407 N N . THR B 1 292 ? 46.280 65.654 6.494 1.00 10.31 291 THR B N 1
ATOM 4408 C CA . THR B 1 292 ? 47.070 64.601 7.132 1.00 7.67 291 THR B CA 1
ATOM 4409 C C . THR B 1 292 ? 47.817 65.123 8.354 1.00 9.32 291 THR B C 1
ATOM 4410 O O . THR B 1 292 ? 47.850 64.474 9.404 1.00 8.02 291 THR B O 1
ATOM 4414 N N . LEU B 1 293 ? 48.416 66.302 8.222 1.00 9.66 292 LEU B N 1
ATOM 4415 C CA . LEU B 1 293 ? 49.189 66.857 9.324 1.00 11.61 292 LEU B CA 1
ATOM 4416 C C . LEU B 1 293 ? 48.294 67.311 10.478 1.00 9.34 292 LEU B C 1
ATOM 4417 O O . LEU B 1 293 ? 48.642 67.118 11.645 1.00 8.39 292 LEU B O 1
ATOM 4422 N N . GLU B 1 294 ? 47.146 67.904 10.155 1.00 9.96 293 GLU B N 1
ATOM 4423 C CA . GLU B 1 294 ? 46.147 68.241 11.174 1.00 7.92 293 GLU B CA 1
ATOM 4424 C C . GLU B 1 294 ? 45.667 66.993 11.911 1.00 9.63 293 GLU B C 1
ATOM 4425 O O . GLU B 1 294 ? 45.486 67.005 13.131 1.00 9.89 293 GLU B O 1
ATOM 4431 N N . LEU B 1 295 ? 45.441 65.926 11.152 1.00 6.07 294 LEU B N 1
ATOM 4432 C CA . LEU B 1 295 ? 45.010 64.652 11.718 1.00 6.40 294 LEU B CA 1
ATOM 4433 C C . LEU B 1 295 ? 46.070 64.088 12.674 1.00 6.70 294 LEU B C 1
ATOM 4434 O O . LEU B 1 295 ? 45.757 63.681 13.795 1.00 7.08 294 LEU B O 1
ATOM 4439 N N . LYS B 1 296 ? 47.321 64.076 12.225 1.00 7.43 295 LYS B N 1
ATOM 4440 C CA . LYS B 1 296 ? 48.428 63.611 13.060 1.00 6.96 295 LYS B CA 1
ATOM 4441 C C . LYS B 1 296 ? 48.501 64.412 14.362 1.00 7.73 295 LYS B C 1
ATOM 4442 O O . LYS B 1 296 ? 48.550 63.842 15.462 1.00 6.84 295 LYS B O 1
ATOM 4448 N N . GLU B 1 297 ? 48.489 65.736 14.234 1.00 8.15 296 GLU B N 1
ATOM 4449 C CA . GLU B 1 297 ? 48.584 66.605 15.401 1.00 8.41 296 GLU B CA 1
ATOM 4450 C C . GLU B 1 297 ? 47.407 66.428 16.357 1.00 9.93 296 GLU B C 1
ATOM 4451 O O . GLU B 1 297 ? 47.581 66.473 17.573 1.00 10.65 296 GLU B O 1
ATOM 4457 N N . LEU B 1 298 ? 46.212 66.235 15.803 1.00 7.83 297 LEU B N 1
ATOM 4458 C CA . LEU B 1 298 ? 45.012 66.027 16.607 1.00 8.80 297 LEU B CA 1
ATOM 4459 C C . LEU B 1 298 ? 45.079 64.735 17.420 1.00 8.18 297 LEU B C 1
ATOM 4460 O O . LEU B 1 298 ? 44.701 64.711 18.578 1.00 7.98 297 LEU B O 1
ATOM 4465 N N . LEU B 1 299 ? 45.542 63.654 16.801 1.00 8.24 298 LEU B N 1
ATOM 4466 C CA . LEU B 1 299 ? 45.686 62.392 17.520 1.00 8.53 298 LEU B CA 1
ATOM 4467 C C . LEU B 1 299 ? 46.665 62.544 18.684 1.00 5.71 298 LEU B C 1
ATOM 4468 O O . LEU B 1 299 ? 46.446 62.000 19.766 1.00 6.95 298 LEU B O 1
ATOM 4473 N N . MET B 1 300 ? 47.751 63.274 18.450 1.00 7.03 299 MET B N 1
ATOM 4474 C CA . MET B 1 300 ? 48.753 63.479 19.497 1.00 8.72 299 MET B CA 1
ATOM 4475 C C . MET B 1 300 ? 48.223 64.395 20.598 1.00 8.79 299 MET B C 1
ATOM 4476 O O . MET B 1 300 ? 48.382 64.113 21.783 1.00 10.16 299 MET B O 1
ATOM 4481 N N . SER B 1 301 ? 47.586 65.495 20.214 1.00 7.23 300 SER B N 1
ATOM 4482 C CA . SER B 1 301 ? 47.181 66.480 21.214 1.00 7.54 300 SER B CA 1
ATOM 4483 C C . SER B 1 301 ? 45.941 66.086 22.018 1.00 9.50 300 SER B C 1
ATOM 4484 O O . SER B 1 301 ? 45.788 66.517 23.158 1.00 10.00 300 SER B O 1
ATOM 4487 N N . SER B 1 302 ? 45.063 65.271 21.436 1.00 7.63 301 SER B N 1
ATOM 4488 C CA . SER B 1 302 ? 43.844 64.854 22.128 1.00 8.99 301 SER B CA 1
ATOM 4489 C C . SER B 1 302 ? 44.067 63.676 23.073 1.00 8.28 301 SER B C 1
ATOM 4490 O O . SER B 1 302 ? 43.167 63.301 23.830 1.00 7.97 301 SER B O 1
ATOM 4493 N N . GLY B 1 303 ? 45.266 63.096 23.036 1.00 8.82 302 GLY B N 1
ATOM 4494 C CA . GLY B 1 303 ? 45.554 61.959 23.886 1.00 7.85 302 GLY B CA 1
ATOM 4495 C C . GLY B 1 303 ? 45.563 62.365 25.351 1.00 8.39 302 GLY B C 1
ATOM 4496 O O . GLY B 1 303 ? 45.678 63.550 25.673 1.00 9.05 302 GLY B O 1
ATOM 4497 N N . ASP B 1 304 ? 45.442 61.383 26.236 1.00 7.36 303 ASP B N 1
ATOM 4498 C CA . ASP B 1 304 ? 45.555 61.643 27.667 1.00 7.03 303 ASP B CA 1
ATOM 4499 C C . ASP B 1 304 ? 47.008 61.841 28.063 1.00 11.01 303 ASP B C 1
ATOM 4500 O O . ASP B 1 304 ? 47.879 61.094 27.621 1.00 10.10 303 ASP B O 1
ATOM 4505 N N . ALA B 1 305 ? 47.273 62.832 28.912 1.00 10.13 304 ALA B N 1
ATOM 4506 C CA . ALA B 1 305 ? 48.614 62.977 29.472 1.00 12.35 304 ALA B CA 1
ATOM 4507 C C . ALA B 1 305 ? 49.015 61.658 30.128 1.00 9.18 304 ALA B C 1
ATOM 4508 O O . ALA B 1 305 ? 48.222 61.028 30.829 1.00 10.57 304 ALA B O 1
ATOM 4510 N N . ASN B 1 306 ? 50.245 61.228 29.883 1.00 8.77 305 ASN B N 1
ATOM 4511 C CA . ASN B 1 306 ? 50.695 59.937 30.362 1.00 7.08 305 ASN B CA 1
ATOM 4512 C C . ASN B 1 306 ? 52.087 60.076 30.961 1.00 8.07 305 ASN B C 1
ATOM 4513 O O . ASN B 1 306 ? 53.041 60.443 30.267 1.00 7.19 305 ASN B O 1
ATOM 4518 N N . ALA B 1 307 ? 52.186 59.804 32.261 1.00 7.22 306 ALA B N 1
ATOM 4519 C CA . ALA B 1 307 ? 53.439 60.001 32.991 1.00 10.52 306 ALA B CA 1
ATOM 4520 C C . ALA B 1 307 ? 54.607 59.239 32.375 1.00 8.55 306 ALA B C 1
ATOM 4521 O O . ALA B 1 307 ? 55.726 59.754 32.282 1.00 8.38 306 ALA B O 1
ATOM 4523 N N . ALA B 1 308 ? 54.359 57.997 31.980 1.00 6.71 307 ALA B N 1
ATOM 4524 C CA . ALA B 1 308 ? 55.424 57.182 31.426 1.00 6.12 307 ALA B CA 1
ATOM 4525 C C . ALA B 1 308 ? 55.909 57.753 30.095 1.00 6.75 307 ALA B C 1
ATOM 4526 O O . ALA B 1 308 ? 57.113 57.853 29.849 1.00 7.61 307 ALA B O 1
ATOM 4528 N N . LEU B 1 309 ? 54.971 58.138 29.234 1.00 6.43 308 LEU B N 1
ATOM 4529 C CA . LEU B 1 309 ? 55.329 58.555 27.883 1.00 4.53 308 LEU B CA 1
ATOM 4530 C C . LEU B 1 309 ? 55.875 59.974 27.865 1.00 7.36 308 LEU B C 1
ATOM 4531 O O . LEU B 1 309 ? 56.593 60.362 26.946 1.00 5.22 308 LEU B O 1
ATOM 4536 N N . ASN B 1 310 ? 55.522 60.749 28.885 1.00 5.63 309 ASN B N 1
ATOM 4537 C CA . ASN B 1 310 ? 56.113 62.069 29.073 1.00 7.13 309 ASN B CA 1
ATOM 4538 C C . ASN B 1 310 ? 57.632 61.946 29.149 1.00 7.97 309 ASN B C 1
ATOM 4539 O O . ASN B 1 310 ? 58.161 61.121 29.901 1.00 8.70 309 ASN B O 1
ATOM 4544 N N . GLY B 1 311 ? 58.335 62.749 28.357 1.00 6.25 310 GLY B N 1
ATOM 4545 C CA . GLY B 1 311 ? 59.784 62.725 28.352 1.00 6.62 310 GLY B CA 1
ATOM 4546 C C . GLY B 1 311 ? 60.385 61.643 27.468 1.00 8.11 310 GLY B C 1
ATOM 4547 O O . GLY B 1 311 ? 61.600 61.605 27.299 1.00 6.94 310 GLY B O 1
ATOM 4548 N N . LYS B 1 312 ? 59.536 60.783 26.896 1.00 5.22 311 LYS B N 1
ATOM 4549 C CA . LYS B 1 312 ? 59.991 59.662 26.070 1.00 6.15 311 LYS B CA 1
ATOM 4550 C C . LYS B 1 312 ? 59.371 59.661 24.672 1.00 5.83 311 LYS B C 1
ATOM 4551 O O . LYS B 1 312 ? 59.625 58.760 23.877 1.00 5.55 311 LYS B O 1
ATOM 4557 N N . THR B 1 313 ? 58.542 60.664 24.392 1.00 5.21 312 THR B N 1
ATOM 4558 C CA . THR B 1 313 ? 57.876 60.810 23.104 1.00 4.78 312 THR B CA 1
ATOM 4559 C C . THR B 1 313 ? 57.640 62.294 22.911 1.00 6.23 312 THR B C 1
ATOM 4560 O O . THR B 1 313 ? 57.740 63.065 23.868 1.00 7.88 312 THR B O 1
ATOM 4564 N N . VAL B 1 314 ? 57.288 62.701 21.698 1.00 4.75 313 VAL B N 1
ATOM 4565 C CA . VAL B 1 314 ? 57.030 64.120 21.477 1.00 5.82 313 VAL B CA 1
ATOM 4566 C C . VAL B 1 314 ? 55.841 64.609 22.299 1.00 6.86 313 VAL B C 1
ATOM 4567 O O . VAL B 1 314 ? 55.949 65.606 23.019 1.00 8.31 313 VAL B O 1
ATOM 4571 N N . ALA B 1 315 ? 54.709 63.916 22.202 1.00 5.03 314 ALA B N 1
ATOM 4572 C CA . ALA B 1 315 ? 53.479 64.428 22.799 1.00 7.09 314 ALA B CA 1
ATOM 4573 C C . ALA B 1 315 ? 53.289 64.033 24.263 1.00 9.61 314 ALA B C 1
ATOM 4574 O O . ALA B 1 315 ? 52.628 64.741 25.019 1.00 10.68 314 ALA B O 1
ATOM 4576 N N . GLY B 1 316 ? 53.859 62.901 24.658 1.00 7.46 315 GLY B N 1
ATOM 4577 C CA . GLY B 1 316 ? 53.700 62.411 26.016 1.00 5.90 315 GLY B CA 1
ATOM 4578 C C . GLY B 1 316 ? 52.277 61.984 26.329 1.00 7.41 315 GLY B C 1
ATOM 4579 O O . GLY B 1 316 ? 51.858 62.015 27.479 1.00 8.51 315 GLY B O 1
ATOM 4580 N N . THR B 1 317 ? 51.527 61.595 25.299 1.00 6.53 316 THR B N 1
ATOM 4581 C CA . THR B 1 317 ? 50.126 61.231 25.476 1.00 6.54 316 THR B CA 1
ATOM 4582 C C . THR B 1 317 ? 49.843 59.801 25.058 1.00 7.05 316 THR B C 1
ATOM 4583 O O . THR B 1 317 ? 50.541 59.235 24.214 1.00 7.10 316 THR B O 1
ATOM 4587 N N . ARG B 1 318 ? 48.800 59.233 25.647 1.00 7.14 317 ARG B N 1
ATOM 4588 C CA . ARG B 1 318 ? 48.291 57.938 25.229 1.00 6.24 317 ARG B CA 1
ATOM 4589 C C . ARG B 1 318 ? 46.985 58.171 24.484 1.00 7.74 317 ARG B C 1
ATOM 4590 O O . ARG B 1 318 ? 46.156 58.972 24.899 1.00 6.86 317 ARG B O 1
ATOM 4598 N N . LEU B 1 319 ? 46.817 57.465 23.374 1.00 5.38 318 LEU B N 1
ATOM 4599 C CA . LEU B 1 319 ? 45.664 57.640 22.504 1.00 5.04 318 LEU B CA 1
ATOM 4600 C C . LEU B 1 319 ? 44.325 57.693 23.238 1.00 6.02 318 LEU B C 1
ATOM 4601 O O . LEU B 1 319 ? 44.017 56.848 24.080 1.00 6.95 318 LEU B O 1
ATOM 4606 N N . ASN B 1 320 ? 43.523 58.692 22.890 1.00 6.12 319 ASN B N 1
ATOM 4607 C CA . ASN B 1 320 ? 42.147 58.756 23.350 1.00 4.76 319 ASN B CA 1
ATOM 4608 C C . ASN B 1 320 ? 41.253 59.114 22.179 1.00 7.28 319 ASN B C 1
ATOM 4609 O O . ASN B 1 320 ? 41.256 60.252 21.707 1.00 8.08 319 ASN B O 1
ATOM 4614 N N . VAL B 1 321 ? 40.511 58.133 21.679 1.00 6.05 320 VAL B N 1
ATOM 4615 C CA . VAL B 1 321 ? 39.772 58.355 20.442 1.00 6.23 320 VAL B CA 1
ATOM 4616 C C . VAL B 1 321 ? 38.492 59.160 20.671 1.00 7.31 320 VAL B C 1
ATOM 4617 O O . VAL B 1 321 ? 38.035 59.869 19.775 1.00 7.89 320 VAL B O 1
ATOM 4621 N N . ASN B 1 322 ? 37.934 59.081 21.877 1.00 6.66 321 ASN B N 1
ATOM 4622 C CA . ASN B 1 322 ? 36.786 59.922 22.210 1.00 8.85 321 ASN B CA 1
ATOM 4623 C C . ASN B 1 322 ? 37.181 61.393 22.148 1.00 10.46 321 ASN B C 1
ATOM 4624 O O . ASN B 1 322 ? 36.505 62.215 21.510 1.00 7.47 321 ASN B O 1
ATOM 4629 N N . GLN B 1 323 ? 38.292 61.732 22.798 1.00 7.68 322 GLN B N 1
ATOM 4630 C CA . GLN B 1 323 ? 38.742 63.119 22.791 1.00 9.30 322 GLN B CA 1
ATOM 4631 C C . GLN B 1 323 ? 39.131 63.548 21.375 1.00 9.79 322 GLN B C 1
ATOM 4632 O O . GLN B 1 323 ? 38.947 64.699 20.997 1.00 11.06 322 GLN B O 1
ATOM 4638 N N . ALA B 1 324 ? 39.655 62.615 20.585 1.00 7.64 323 ALA B N 1
ATOM 4639 C CA . ALA B 1 324 ? 39.989 62.919 19.195 1.00 11.36 323 ALA B CA 1
ATOM 4640 C C . ALA B 1 324 ? 38.726 63.313 18.422 1.00 9.60 323 ALA B C 1
ATOM 4641 O O . ALA B 1 324 ? 38.724 64.291 17.676 1.00 10.03 323 ALA B O 1
ATOM 4643 N N . LEU B 1 325 ? 37.660 62.544 18.609 1.00 9.20 324 LEU B N 1
ATOM 4644 C CA . LEU B 1 325 ? 36.397 62.819 17.922 1.00 8.61 324 LEU B CA 1
ATOM 4645 C C . LEU B 1 325 ? 35.819 64.170 18.351 1.00 10.11 324 LEU B C 1
ATOM 4646 O O . LEU B 1 325 ? 35.309 64.937 17.533 1.00 12.55 324 LEU B O 1
ATOM 4651 N N . ILE B 1 326 ? 35.916 64.469 19.637 1.00 9.99 325 ILE B N 1
ATOM 4652 C CA . ILE B 1 326 ? 35.411 65.737 20.153 1.00 10.23 325 ILE B CA 1
ATOM 4653 C C . ILE B 1 326 ? 36.208 66.907 19.585 1.00 15.41 325 ILE B C 1
ATOM 4654 O O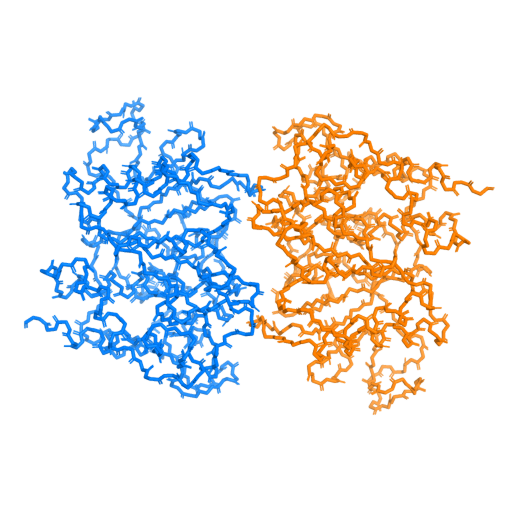 . ILE B 1 326 ? 35.637 67.899 19.106 1.00 13.40 325 ILE B O 1
ATOM 4659 N N . ASP B 1 327 ? 37.531 66.788 19.624 1.00 10.67 326 ASP B N 1
ATOM 4660 C CA . ASP B 1 327 ? 38.401 67.839 19.117 1.00 11.33 326 ASP B CA 1
ATOM 4661 C C . ASP B 1 327 ? 38.276 68.030 17.601 1.00 14.85 326 ASP B C 1
ATOM 4662 O O . ASP B 1 327 ? 38.546 69.115 17.082 1.00 15.53 326 ASP B O 1
ATOM 4667 N N . ALA B 1 328 ? 37.858 66.978 16.900 1.00 12.05 327 ALA B N 1
ATOM 4668 C CA . ALA B 1 328 ? 37.711 67.020 15.444 1.00 12.19 327 ALA B CA 1
ATOM 4669 C C . ALA B 1 328 ? 36.385 67.627 14.988 1.00 15.52 327 ALA B C 1
ATOM 4670 O O . ALA B 1 328 ? 36.213 67.930 13.806 1.00 16.72 327 ALA B O 1
ATOM 4672 N N . ASP B 1 329 ? 35.446 67.794 15.914 1.00 14.42 328 ASP B N 1
ATOM 4673 C CA . ASP B 1 329 ? 34.096 68.239 15.551 1.00 18.28 328 ASP B CA 1
ATOM 4674 C C . ASP B 1 329 ? 34.108 69.457 14.628 1.00 27.39 328 ASP B C 1
ATOM 4675 O O . ASP B 1 329 ? 34.637 70.510 14.987 1.00 29.90 328 ASP B O 1
ATOM 4680 N N . PRO B 1 330 ? 33.511 69.318 13.435 1.00 25.49 329 PRO B N 1
ATOM 4681 C CA . PRO B 1 330 ? 33.468 70.425 12.475 1.00 30.66 329 PRO B CA 1
ATOM 4682 C C . PRO B 1 330 ? 32.452 71.479 12.908 1.00 33.20 329 PRO B C 1
ATOM 4683 O O . PRO B 1 330 ? 32.588 72.630 12.497 1.00 43.85 329 PRO B O 1
#